Protein AF-A0A933BV31-F1 (afdb_monomer)

Mean predicted aligned error: 9.91 Å

Nearest PDB structures (foldseek):
  3ksp-assembly1_A-2  TM=3.561E-01  e=5.822E+00  Exiguobacterium sibiricum 255-15
  7ubt-assembly1_A  TM=1.569E-01  e=3.421E+00  Homo sapiens

Structure (mmCIF, N/CA/C/O backbone):
data_AF-A0A933BV31-F1
#
_entry.id   AF-A0A933BV31-F1
#
loop_
_atom_site.group_PDB
_atom_site.id
_atom_site.type_symbol
_atom_site.label_atom_id
_atom_site.label_alt_id
_atom_site.label_comp_id
_atom_site.label_asym_id
_atom_site.label_entity_id
_atom_site.label_seq_id
_atom_site.pdbx_PDB_ins_code
_atom_site.Cartn_x
_atom_site.Cartn_y
_atom_site.Cartn_z
_atom_site.occupancy
_atom_site.B_iso_or_equiv
_atom_site.auth_seq_id
_atom_site.auth_comp_id
_atom_site.auth_asym_id
_atom_site.auth_atom_id
_atom_site.pdbx_PDB_model_num
ATOM 1 N N . ALA A 1 1 ? -13.747 -10.642 23.893 1.00 89.81 1 ALA A N 1
ATOM 2 C CA . ALA A 1 1 ? -12.925 -11.752 24.401 1.00 89.81 1 ALA A CA 1
ATOM 3 C C . ALA A 1 1 ? -11.503 -11.573 23.893 1.00 89.81 1 ALA A C 1
ATOM 5 O O . ALA A 1 1 ? -10.724 -10.997 24.634 1.00 89.81 1 ALA A O 1
ATOM 6 N N . LEU A 1 2 ? -11.238 -11.823 22.603 1.00 92.12 2 LEU A N 1
ATOM 7 C CA . LEU A 1 2 ? -9.903 -11.711 21.990 1.00 92.12 2 LEU A CA 1
ATOM 8 C C . LEU A 1 2 ? -9.114 -10.428 22.327 1.00 92.12 2 LEU A C 1
ATOM 10 O O . LEU A 1 2 ? -7.959 -10.505 22.718 1.00 92.12 2 LEU A O 1
ATOM 14 N N . LEU A 1 3 ? -9.734 -9.241 22.244 1.00 93.94 3 LEU A N 1
ATOM 15 C CA . LEU A 1 3 ? -9.063 -7.985 22.631 1.00 93.94 3 LEU A CA 1
ATOM 16 C C . LEU A 1 3 ? -8.532 -8.028 24.078 1.00 93.94 3 LEU A C 1
ATOM 18 O O . LEU A 1 3 ? -7.385 -7.672 24.327 1.00 93.94 3 LEU A O 1
ATOM 22 N N . ALA A 1 4 ? -9.351 -8.502 25.019 1.00 92.81 4 ALA A N 1
ATOM 23 C CA . ALA A 1 4 ? -8.979 -8.590 26.428 1.00 92.81 4 ALA A CA 1
ATOM 24 C C . ALA A 1 4 ? -7.928 -9.682 26.688 1.00 92.81 4 ALA A C 1
ATOM 26 O O . ALA A 1 4 ? -7.050 -9.485 27.521 1.00 92.81 4 ALA A O 1
ATOM 27 N N . GLU A 1 5 ? -7.977 -10.797 25.951 1.00 91.88 5 GLU A N 1
ATOM 28 C CA . GLU A 1 5 ? -6.957 -11.859 26.007 1.00 91.88 5 GLU A CA 1
ATOM 29 C C . GLU A 1 5 ? -5.564 -11.337 25.618 1.00 91.88 5 GLU A C 1
ATOM 31 O O . GLU A 1 5 ? -4.567 -11.765 26.192 1.00 91.88 5 GLU A O 1
ATOM 36 N N . HIS A 1 6 ? -5.497 -10.350 24.719 1.00 92.19 6 HIS A N 1
ATOM 37 C CA . HIS A 1 6 ? -4.258 -9.670 24.323 1.00 92.19 6 HIS A CA 1
ATOM 38 C C . HIS A 1 6 ? -3.950 -8.399 25.135 1.00 92.19 6 HIS A C 1
ATOM 40 O O . HIS A 1 6 ? -3.140 -7.574 24.715 1.00 92.19 6 HIS A O 1
ATOM 46 N N . GLY A 1 7 ? -4.580 -8.214 26.299 1.00 94.00 7 GLY A N 1
ATOM 47 C CA . GLY A 1 7 ? -4.272 -7.110 27.212 1.00 94.00 7 GLY A CA 1
ATOM 48 C C . GLY A 1 7 ? -4.824 -5.744 26.792 1.00 94.00 7 GLY A C 1
ATOM 49 O O . GLY A 1 7 ? -4.473 -4.735 27.403 1.00 94.00 7 GLY A O 1
ATOM 50 N N . ILE A 1 8 ? -5.710 -5.678 25.792 1.00 96.06 8 ILE A N 1
ATOM 51 C CA . ILE A 1 8 ? -6.437 -4.446 25.473 1.00 96.06 8 ILE A CA 1
ATOM 52 C C . ILE A 1 8 ? -7.515 -4.226 26.535 1.00 96.06 8 ILE A C 1
ATOM 54 O O . ILE A 1 8 ? -8.382 -5.074 26.744 1.00 96.06 8 ILE A O 1
ATOM 58 N N . VAL A 1 9 ? -7.469 -3.070 27.196 1.00 95.69 9 VAL A N 1
ATOM 59 C CA . VAL A 1 9 ? -8.321 -2.778 28.363 1.00 95.69 9 VAL A CA 1
ATOM 60 C C . VAL A 1 9 ? -9.576 -1.964 28.031 1.00 95.69 9 VAL A C 1
ATOM 62 O O . VAL A 1 9 ? -10.546 -2.006 28.792 1.00 95.69 9 VAL A O 1
ATOM 65 N N . PHE A 1 10 ? -9.607 -1.270 26.887 1.00 97.44 10 PHE A N 1
ATOM 66 C CA . PHE A 1 10 ? -10.791 -0.551 26.411 1.00 97.44 10 PHE A CA 1
ATOM 67 C C . PHE A 1 10 ? -10.940 -0.567 24.884 1.00 97.44 10 PHE A C 1
ATOM 69 O O . PHE A 1 10 ? -9.988 -0.827 24.152 1.00 97.44 10 PHE A O 1
ATOM 76 N N . THR A 1 11 ? -12.142 -0.252 24.400 1.00 97.44 11 THR A N 1
ATOM 77 C CA . THR A 1 11 ? -12.408 0.048 22.986 1.00 97.44 11 THR A CA 1
ATOM 78 C C . THR A 1 11 ? -13.445 1.168 22.839 1.00 97.44 11 THR A C 1
ATOM 80 O O . THR A 1 11 ? -14.026 1.621 23.828 1.00 97.44 11 THR A O 1
ATOM 83 N N . ILE A 1 12 ? -13.659 1.634 21.611 1.00 97.81 12 ILE A N 1
ATOM 84 C CA . ILE A 1 12 ? -14.546 2.751 21.270 1.00 97.81 12 ILE A CA 1
ATOM 85 C C . ILE A 1 12 ? -15.594 2.238 20.285 1.00 97.81 12 ILE A C 1
ATOM 87 O O . ILE A 1 12 ? -15.242 1.586 19.304 1.00 97.81 12 ILE A O 1
ATOM 91 N N . LEU A 1 13 ? -16.867 2.537 20.537 1.00 97.56 13 LEU A N 1
ATOM 92 C CA . LEU A 1 13 ? -18.000 2.139 19.702 1.00 97.56 13 LEU A CA 1
ATOM 93 C C . LEU A 1 13 ? -18.873 3.346 19.340 1.00 97.56 13 LEU A C 1
ATOM 95 O O . LEU A 1 13 ? -18.839 4.385 19.998 1.00 97.56 13 LEU A O 1
ATOM 99 N N . SER A 1 14 ? -19.700 3.185 18.309 1.00 96.81 14 SER A N 1
ATOM 100 C CA . SER A 1 14 ? -20.799 4.108 18.021 1.00 96.81 14 SER A CA 1
ATOM 101 C C . SER A 1 14 ? -21.914 3.954 19.057 1.00 96.81 14 SER A C 1
ATOM 103 O O . SER A 1 14 ? -22.231 2.819 19.439 1.00 96.81 14 SER A O 1
ATOM 105 N N . PRO A 1 15 ? -22.570 5.049 19.485 1.00 96.69 15 PRO A N 1
ATOM 106 C CA . PRO A 1 15 ? -23.689 4.984 20.424 1.00 96.69 15 PRO A CA 1
ATOM 107 C C . PRO A 1 15 ? -24.847 4.109 19.917 1.00 96.69 15 PRO A C 1
ATOM 109 O O . PRO A 1 15 ? -25.586 3.531 20.713 1.00 96.69 15 PRO A O 1
ATOM 112 N N . HIS A 1 16 ? -24.978 3.921 18.600 1.00 95.81 16 HIS A N 1
ATOM 113 C CA . HIS A 1 16 ? -25.976 3.030 18.000 1.00 95.81 16 HIS A CA 1
ATOM 114 C C . HIS A 1 16 ? -25.720 1.536 18.255 1.00 95.81 16 HIS A C 1
ATOM 116 O O . HIS A 1 16 ? -26.598 0.713 18.002 1.00 95.81 16 HIS A O 1
ATOM 122 N N . GLN A 1 17 ? -24.539 1.171 18.761 1.00 97.19 17 GLN A N 1
ATOM 123 C CA . GLN A 1 17 ? -24.168 -0.215 19.053 1.00 97.19 17 GLN A CA 1
ATOM 124 C C . GLN A 1 17 ? -24.576 -0.652 20.468 1.00 97.19 17 GLN A C 1
ATOM 126 O O . GLN A 1 17 ? -24.490 -1.839 20.785 1.00 97.19 17 GLN A O 1
ATOM 131 N N . ALA A 1 18 ? -25.030 0.269 21.323 1.00 97.75 18 ALA A N 1
ATOM 132 C CA . ALA A 1 18 ? -25.517 -0.046 22.661 1.00 97.75 18 ALA A CA 1
ATOM 133 C C . ALA A 1 18 ? -26.975 -0.543 22.626 1.00 97.75 18 ALA A C 1
ATOM 135 O O . ALA A 1 18 ? -27.844 0.073 22.010 1.00 97.75 18 ALA A O 1
ATOM 136 N N . ALA A 1 19 ? -27.254 -1.649 23.319 1.00 97.75 19 ALA A N 1
ATOM 137 C CA . ALA A 1 19 ? -28.603 -2.190 23.475 1.00 97.75 19 ALA A CA 1
ATOM 138 C C . ALA A 1 19 ? -29.277 -1.665 24.750 1.00 97.75 19 ALA A C 1
ATOM 140 O O . ALA A 1 19 ? -30.364 -1.091 24.715 1.00 97.75 19 ALA A O 1
ATOM 141 N N . ARG A 1 20 ? -28.630 -1.875 25.897 1.00 97.94 20 ARG A N 1
ATOM 142 C CA . ARG A 1 20 ? -29.166 -1.538 27.220 1.00 97.94 20 ARG A CA 1
ATOM 143 C C . ARG A 1 20 ? -28.047 -1.319 28.227 1.00 97.94 20 ARG A C 1
ATOM 145 O O . ARG A 1 20 ? -26.967 -1.888 28.076 1.00 97.94 20 ARG A O 1
ATOM 152 N N . VAL A 1 21 ? -28.315 -0.522 29.257 1.00 98.19 21 VAL A N 1
ATOM 153 C CA . VAL A 1 21 ? -27.378 -0.219 30.351 1.00 98.19 21 VAL A CA 1
ATOM 154 C C . VAL A 1 21 ? -28.010 -0.478 31.715 1.00 98.19 21 VAL A C 1
ATOM 156 O O . VAL A 1 21 ? -29.229 -0.403 31.849 1.00 98.19 21 VAL A O 1
ATOM 159 N N . ARG A 1 22 ? -27.199 -0.767 32.733 1.00 97.44 22 ARG A N 1
ATOM 160 C CA . ARG A 1 22 ? -27.639 -0.850 34.138 1.00 97.44 22 ARG A CA 1
ATOM 161 C C . ARG A 1 22 ? -26.504 -0.505 35.108 1.00 97.44 22 ARG A C 1
ATOM 163 O O . ARG A 1 22 ? -25.344 -0.589 34.698 1.00 97.44 22 ARG A O 1
ATOM 170 N N . PRO A 1 23 ? -26.789 -0.191 36.383 1.00 97.06 23 PRO A N 1
ATOM 171 C CA . PRO A 1 23 ? -25.755 -0.038 37.405 1.00 97.06 23 PRO A CA 1
ATOM 172 C C . PRO A 1 23 ? -24.904 -1.299 37.579 1.00 97.06 23 PRO A C 1
ATOM 174 O O . PRO A 1 23 ? -25.410 -2.423 37.515 1.00 97.06 23 PRO A O 1
ATOM 177 N N . LEU A 1 24 ? -23.603 -1.111 37.813 1.00 94.12 24 LEU A N 1
ATOM 178 C CA . LEU A 1 24 ? -22.657 -2.207 38.029 1.00 94.12 24 LEU A CA 1
ATOM 179 C C . LEU A 1 24 ? -22.970 -3.011 39.296 1.00 94.12 24 LEU A C 1
ATOM 181 O O . LEU A 1 24 ? -22.791 -4.227 39.300 1.00 94.12 24 LEU A O 1
ATOM 185 N N . GLU A 1 25 ? -23.483 -2.346 40.330 1.00 93.81 25 GLU A N 1
ATOM 186 C CA . GLU A 1 25 ? -23.901 -2.958 41.599 1.00 93.81 25 GLU A CA 1
ATOM 187 C C . GLU A 1 25 ? -25.183 -3.803 41.472 1.00 93.81 25 GLU A C 1
ATOM 189 O O . GLU A 1 25 ? -25.531 -4.550 42.384 1.00 93.81 25 GLU A O 1
ATOM 194 N N . GLY A 1 26 ? -25.865 -3.734 40.325 1.00 90.75 26 GLY A N 1
ATOM 195 C CA . GLY A 1 26 ? -27.145 -4.392 40.078 1.00 90.75 26 GLY A CA 1
ATOM 196 C C . GLY A 1 26 ? -28.302 -3.399 39.957 1.00 90.75 26 GLY A C 1
ATOM 197 O O . GLY A 1 26 ? -28.203 -2.239 40.343 1.00 90.75 26 GLY A O 1
ATOM 198 N N . GLY A 1 27 ? -29.402 -3.853 39.357 1.00 94.31 27 GLY A N 1
ATOM 199 C CA . GLY A 1 27 ? -30.576 -3.030 39.066 1.00 94.31 27 GLY A CA 1
ATOM 200 C C . GLY A 1 27 ? -31.192 -3.350 37.707 1.00 94.31 27 GLY A C 1
ATOM 201 O O . GLY A 1 27 ? -30.734 -4.255 36.994 1.00 94.31 27 GLY A O 1
ATOM 202 N N . ASP A 1 28 ? -32.229 -2.591 37.365 1.00 96.12 28 ASP A N 1
ATOM 203 C CA . ASP A 1 28 ? -32.981 -2.773 36.129 1.00 96.12 28 ASP A CA 1
ATOM 204 C C . ASP A 1 28 ? -32.192 -2.319 34.903 1.00 96.12 28 ASP A C 1
ATOM 206 O O . ASP A 1 28 ? -31.439 -1.342 34.917 1.00 96.12 28 ASP A O 1
ATOM 210 N N . TRP A 1 29 ? -32.393 -3.047 33.808 1.00 97.69 29 TRP A N 1
ATOM 211 C CA . TRP A 1 29 ? -31.868 -2.661 32.511 1.00 97.69 29 TRP A CA 1
ATOM 212 C C . TRP A 1 29 ? -32.694 -1.531 31.907 1.00 97.69 29 TRP A C 1
ATOM 214 O O . TRP A 1 29 ? -33.910 -1.643 31.762 1.00 97.69 29 TRP A O 1
ATOM 224 N N . ARG A 1 30 ? -32.007 -0.487 31.454 1.00 97.75 30 ARG A N 1
ATOM 225 C CA . ARG A 1 30 ? -32.573 0.599 30.660 1.00 97.75 30 ARG A CA 1
ATOM 226 C C . ARG A 1 30 ? -32.195 0.424 29.195 1.00 97.75 30 ARG A C 1
ATOM 228 O O . ARG A 1 30 ? -31.014 0.334 28.874 1.00 97.75 30 ARG A O 1
ATOM 235 N N . ASP A 1 31 ? -33.191 0.410 28.317 1.00 97.75 31 ASP A N 1
ATOM 236 C CA . ASP A 1 31 ? -32.992 0.419 26.866 1.00 97.75 31 ASP A CA 1
ATOM 237 C C . ASP A 1 31 ? -32.344 1.739 26.417 1.00 97.75 31 ASP A C 1
ATOM 239 O O . ASP A 1 31 ? -32.767 2.820 26.837 1.00 97.75 31 ASP A O 1
ATOM 243 N N . VAL A 1 32 ? -31.301 1.639 25.592 1.00 97.81 32 VAL A N 1
ATOM 244 C CA . VAL A 1 32 ? -30.574 2.784 25.018 1.00 97.81 32 VAL A CA 1
ATOM 245 C C . VAL A 1 32 ? -30.376 2.648 23.505 1.00 97.81 32 VAL A C 1
ATOM 247 O O . VAL A 1 32 ? -29.530 3.328 22.918 1.00 97.81 32 VAL A O 1
ATOM 250 N N . ARG A 1 33 ? -31.153 1.775 22.851 1.00 96.06 33 ARG A N 1
ATOM 251 C CA . ARG A 1 33 ? -31.108 1.595 21.396 1.00 96.06 33 ARG A CA 1
ATOM 252 C C . ARG A 1 33 ? -31.429 2.902 20.675 1.00 96.06 33 ARG A C 1
ATOM 254 O O . ARG A 1 33 ? -32.090 3.791 21.203 1.00 96.06 33 ARG A O 1
ATOM 261 N N . GLY A 1 34 ? -30.960 3.006 19.433 1.00 91.31 34 GLY A N 1
ATOM 262 C CA . GLY A 1 34 ? -31.145 4.213 18.622 1.00 91.31 34 GLY A CA 1
ATOM 263 C C . GLY A 1 34 ? -30.179 5.350 18.968 1.00 91.31 34 GLY A C 1
ATOM 264 O O . GLY A 1 34 ? -30.395 6.466 18.514 1.00 91.31 34 GLY A O 1
ATOM 265 N N . GLY A 1 35 ? -29.108 5.070 19.719 1.00 92.88 35 GLY A N 1
ATOM 266 C CA . GLY A 1 35 ? -28.097 6.067 20.087 1.00 92.88 35 GLY A CA 1
ATOM 267 C C . GLY A 1 35 ? -28.390 6.802 21.398 1.00 92.88 35 GLY A C 1
ATOM 268 O O . GLY A 1 35 ? -27.831 7.865 21.634 1.00 92.88 35 GLY A O 1
ATOM 269 N N . GLY A 1 36 ? -29.255 6.254 22.258 1.00 95.06 36 GLY A N 1
ATOM 270 C CA . GLY A 1 36 ? -29.647 6.867 23.533 1.00 95.06 36 GLY A CA 1
ATOM 271 C C . GLY A 1 36 ? -28.669 6.637 24.690 1.00 95.06 36 GLY A C 1
ATOM 272 O O . GLY A 1 36 ? -28.996 6.962 25.833 1.00 95.06 36 GLY A O 1
ATOM 273 N N . VAL A 1 37 ? -27.508 6.027 24.433 1.00 96.94 37 VAL A N 1
ATOM 274 C CA . VAL A 1 37 ? -26.478 5.792 25.451 1.00 96.94 37 VAL A CA 1
ATOM 275 C C . VAL A 1 37 ? -25.741 7.094 25.753 1.00 96.94 37 VAL A C 1
ATOM 277 O O . VAL A 1 37 ? -25.407 7.856 24.850 1.00 96.94 37 VAL A O 1
ATOM 280 N N . ASP A 1 38 ? -25.477 7.360 27.030 1.00 95.19 38 ASP A N 1
ATOM 281 C CA . ASP A 1 38 ? -24.713 8.539 27.428 1.00 95.19 38 ASP A CA 1
ATOM 282 C C . ASP A 1 38 ? -23.223 8.323 27.132 1.00 95.19 38 ASP A C 1
ATOM 284 O O . ASP A 1 38 ? -22.549 7.589 27.853 1.00 95.19 38 ASP A O 1
ATOM 288 N N . GLY A 1 39 ? -22.714 8.960 26.078 1.00 95.31 39 GLY A N 1
ATOM 289 C CA . GLY A 1 39 ? -21.315 8.861 25.647 1.00 95.31 39 GLY A CA 1
ATOM 290 C C . GLY A 1 39 ? -20.294 9.536 26.566 1.00 95.31 39 GLY A C 1
ATOM 291 O O . GLY A 1 39 ? -19.099 9.482 26.299 1.00 95.31 39 GLY A O 1
ATOM 292 N N . LYS A 1 40 ? -20.726 10.174 27.661 1.00 95.31 40 LYS A N 1
ATOM 293 C CA . LYS A 1 40 ? -19.844 10.999 28.500 1.00 95.31 40 LYS A CA 1
ATOM 294 C C . LYS A 1 40 ? -19.074 10.243 29.580 1.00 95.31 40 LYS A C 1
ATOM 296 O O . LYS A 1 40 ? -18.413 10.861 30.412 1.00 95.31 40 LYS A O 1
ATOM 301 N N . GLN A 1 41 ? -19.172 8.919 29.587 1.00 95.50 41 GLN A N 1
ATOM 302 C CA . GLN A 1 41 ? -18.583 8.038 30.590 1.00 95.50 41 GLN A CA 1
ATOM 303 C C . GLN A 1 41 ? -18.225 6.677 29.985 1.00 95.50 41 GLN A C 1
ATOM 305 O O . GLN A 1 41 ? -18.705 6.305 28.914 1.00 95.50 41 GLN A O 1
ATOM 310 N N . ALA A 1 42 ? -17.398 5.919 30.700 1.00 97.31 42 ALA A N 1
ATOM 311 C CA . ALA A 1 42 ? -17.049 4.557 30.325 1.00 97.31 42 ALA A CA 1
ATOM 312 C C . ALA A 1 42 ? -18.092 3.548 30.834 1.00 97.31 42 ALA A C 1
ATOM 314 O O . ALA A 1 42 ? -18.645 3.694 31.926 1.00 97.31 42 ALA A O 1
ATOM 315 N N . TYR A 1 43 ? -18.295 2.474 30.074 1.00 98.12 43 TYR A N 1
ATOM 316 C CA . TYR A 1 43 ? -19.160 1.350 30.434 1.00 98.12 43 TYR A CA 1
ATOM 317 C C . TYR A 1 43 ? -18.362 0.058 30.526 1.00 98.12 43 TYR A C 1
ATOM 319 O O . TYR A 1 43 ? -17.373 -0.133 29.822 1.00 98.12 43 TYR A O 1
ATOM 327 N N . ARG A 1 44 ? -18.819 -0.872 31.362 1.00 97.81 44 ARG A N 1
ATOM 328 C CA . ARG A 1 44 ? -18.273 -2.225 31.443 1.00 97.81 44 ARG A CA 1
ATOM 329 C C . ARG A 1 44 ? -19.065 -3.163 30.539 1.00 97.81 44 ARG A C 1
ATOM 331 O O . ARG A 1 44 ? -20.277 -3.284 30.687 1.00 97.81 44 ARG A O 1
ATOM 338 N N . VAL A 1 45 ? -18.381 -3.889 29.664 1.00 96.88 45 VAL A N 1
ATOM 339 C CA . VAL A 1 45 ? -18.952 -5.032 28.941 1.00 96.88 45 VAL A CA 1
ATOM 340 C C . VAL A 1 45 ? -18.454 -6.318 29.583 1.00 96.88 45 VAL A C 1
ATOM 342 O O . VAL A 1 45 ? -17.247 -6.522 29.717 1.00 96.88 45 VAL A O 1
ATOM 345 N N . SER A 1 46 ? -19.376 -7.194 29.974 1.00 92.81 46 SER A N 1
ATOM 346 C CA . SER A 1 46 ? -19.053 -8.555 30.410 1.00 92.81 46 SER A CA 1
ATOM 347 C C . SER A 1 46 ? -18.756 -9.433 29.197 1.00 92.81 46 SER A C 1
ATOM 349 O O . SER A 1 46 ? -19.518 -9.437 28.231 1.00 92.81 46 SER A O 1
ATOM 351 N N . LEU A 1 47 ? -17.646 -10.171 29.234 1.00 92.25 47 LEU A N 1
ATOM 352 C CA . LEU A 1 47 ? -17.206 -10.988 28.103 1.00 92.25 47 LEU A CA 1
ATOM 353 C C . LEU A 1 47 ? -17.632 -12.459 28.262 1.00 92.25 47 LEU A C 1
ATOM 355 O O . LEU A 1 47 ? -17.631 -12.978 29.384 1.00 92.25 47 LEU A O 1
ATOM 359 N N . PRO A 1 48 ? -17.951 -13.161 27.154 1.00 84.62 48 PRO A N 1
ATOM 360 C CA . PRO A 1 48 ? -18.071 -14.618 27.163 1.00 84.62 48 PRO A CA 1
ATOM 361 C C . PRO A 1 48 ? -16.758 -15.248 27.649 1.00 84.62 48 PRO A C 1
ATOM 363 O O . PRO A 1 48 ? -15.695 -14.853 27.179 1.00 84.62 48 PRO A O 1
ATOM 366 N N . GLY A 1 49 ? -16.827 -16.200 28.585 1.00 77.31 49 GLY A N 1
ATOM 367 C CA . GLY A 1 49 ? -15.643 -16.853 29.170 1.00 77.31 49 GLY A CA 1
ATOM 368 C C . GLY A 1 49 ? -15.099 -16.204 30.451 1.00 77.31 49 GLY A C 1
ATOM 369 O O . GLY A 1 49 ? -14.167 -16.734 31.048 1.00 77.31 49 GLY A O 1
ATOM 370 N N . GLY A 1 50 ? -15.711 -15.112 30.919 1.00 83.12 50 GLY A N 1
ATOM 371 C CA . GLY A 1 50 ? -15.266 -14.375 32.102 1.00 83.12 50 GLY A CA 1
ATOM 372 C C . GLY A 1 50 ? -14.436 -13.140 31.745 1.00 83.12 50 GLY A C 1
ATOM 373 O O . GLY A 1 50 ? -13.978 -12.966 30.619 1.00 83.12 50 GLY A O 1
ATOM 374 N N . GLY A 1 51 ? -14.286 -12.231 32.708 1.00 89.50 51 GLY A N 1
ATOM 375 C CA . GLY A 1 51 ? -13.618 -10.946 32.499 1.00 89.50 51 GLY A CA 1
ATOM 376 C C . GLY A 1 51 ? -14.524 -9.855 31.917 1.00 89.50 51 GLY A C 1
ATOM 377 O O . GLY A 1 51 ? -15.747 -9.993 31.802 1.00 89.50 51 GLY A O 1
ATOM 378 N N . SER A 1 52 ? -13.915 -8.713 31.609 1.00 94.75 52 SER A N 1
ATOM 379 C CA . SER A 1 52 ? -14.627 -7.539 31.110 1.00 94.75 52 SER A CA 1
ATOM 380 C C . SER A 1 52 ? -13.726 -6.603 30.321 1.00 94.75 52 SER A C 1
ATOM 382 O O . SER A 1 52 ? -12.520 -6.589 30.540 1.00 94.75 52 SER A O 1
ATOM 384 N N . LEU A 1 53 ? -14.337 -5.781 29.474 1.00 96.69 53 LEU A N 1
ATOM 385 C CA . LEU A 1 53 ? -13.681 -4.720 28.713 1.00 96.69 53 LEU A CA 1
ATOM 386 C C . LEU A 1 53 ? -14.384 -3.388 28.997 1.00 96.69 53 LEU A C 1
ATOM 388 O O . LEU A 1 53 ? -15.614 -3.365 29.109 1.00 96.69 53 LEU A O 1
ATOM 392 N N . ALA A 1 54 ? -13.632 -2.293 29.105 1.00 98.12 54 ALA A N 1
ATOM 393 C CA . ALA A 1 54 ? -14.228 -0.962 29.130 1.00 98.12 54 ALA A CA 1
ATOM 394 C C . ALA A 1 54 ? -14.614 -0.516 27.708 1.00 98.12 54 ALA A C 1
ATOM 396 O O . ALA A 1 54 ? -13.909 -0.795 26.738 1.00 98.12 54 ALA A O 1
ATOM 397 N N . VAL A 1 55 ? -15.737 0.177 27.569 1.00 98.06 55 VAL A N 1
ATOM 398 C CA . VAL A 1 55 ? -16.224 0.691 26.287 1.00 98.06 55 VAL A CA 1
ATOM 399 C C . VAL A 1 55 ? -16.604 2.155 26.426 1.00 98.06 55 VAL A C 1
ATOM 401 O O . VAL A 1 55 ? -17.292 2.535 27.373 1.00 98.06 55 VAL A O 1
ATOM 404 N N . PHE A 1 56 ? -16.173 2.949 25.452 1.00 98.38 56 PHE A N 1
ATOM 405 C CA . PHE A 1 56 ? -16.555 4.345 25.274 1.00 98.38 56 PHE A CA 1
ATOM 406 C C . PHE A 1 56 ? -17.475 4.489 24.060 1.00 98.38 56 PHE A C 1
ATOM 408 O O . PHE A 1 56 ? -17.278 3.800 23.058 1.00 98.38 56 PHE A O 1
ATOM 415 N N . PHE A 1 57 ? -18.446 5.399 24.133 1.00 98.12 57 PHE A N 1
ATOM 416 C CA . PHE A 1 57 ? -19.351 5.705 23.025 1.00 98.12 57 PHE A CA 1
ATOM 417 C C . PHE A 1 57 ? -19.154 7.152 22.590 1.00 98.12 57 PHE A C 1
ATOM 419 O O . PHE A 1 57 ? -19.452 8.061 23.357 1.00 98.12 57 PHE A O 1
ATOM 426 N N . TYR A 1 58 ? -18.634 7.361 21.380 1.00 97.06 58 TYR A N 1
ATOM 427 C CA . TYR A 1 58 ? -18.310 8.708 20.903 1.00 97.06 58 TYR A CA 1
ATOM 428 C C . TYR A 1 58 ? -19.561 9.555 20.643 1.00 97.06 58 TYR A C 1
ATOM 430 O O . TYR A 1 58 ? -20.660 9.036 20.440 1.00 97.06 58 TYR A O 1
ATOM 438 N N . ASP A 1 59 ? -19.386 10.876 20.612 1.00 96.50 59 ASP A N 1
ATOM 439 C CA . ASP A 1 59 ? -20.445 11.810 20.238 1.00 96.50 59 ASP A CA 1
ATOM 440 C C . ASP A 1 59 ? -20.686 11.750 18.719 1.00 96.50 59 ASP A C 1
ATOM 442 O O . ASP A 1 59 ? -19.887 12.258 17.923 1.00 96.50 59 ASP A O 1
ATOM 446 N N . ASP A 1 60 ? -21.748 11.050 18.309 1.00 94.06 60 ASP A N 1
ATOM 447 C CA . ASP A 1 60 ? -22.062 10.811 16.896 1.00 94.06 60 ASP A CA 1
ATOM 448 C C . ASP A 1 60 ? -22.404 12.089 16.114 1.00 94.06 60 ASP A C 1
ATOM 450 O O . ASP A 1 60 ? -21.760 12.329 15.086 1.00 94.06 60 ASP A O 1
ATOM 454 N N . PRO A 1 61 ? -23.294 12.978 16.603 1.00 94.38 61 PRO A N 1
ATOM 455 C CA . PRO A 1 61 ? -23.557 14.250 15.940 1.00 94.38 61 PRO A CA 1
ATOM 456 C C . PRO A 1 61 ? -22.296 15.090 15.737 1.00 94.38 61 PRO A C 1
ATOM 458 O O . PRO A 1 61 ? -22.113 15.655 14.658 1.00 94.38 61 PRO A O 1
ATOM 461 N N . LEU A 1 62 ? -21.419 15.166 16.741 1.00 95.25 62 LEU A N 1
ATOM 462 C CA . LEU A 1 62 ? -20.187 15.940 16.643 1.00 95.25 62 LEU A CA 1
ATOM 463 C C . LEU A 1 62 ? -19.175 15.303 15.686 1.00 95.25 62 LEU A C 1
ATOM 465 O O . LEU A 1 62 ? -18.585 16.001 14.863 1.00 95.25 62 LEU A O 1
ATOM 469 N N . SER A 1 63 ? -19.013 13.981 15.740 1.00 95.62 63 SER A N 1
ATOM 470 C CA . SER A 1 63 ? -18.121 13.247 14.833 1.00 95.62 63 SER A CA 1
ATOM 471 C C . SER A 1 63 ? -18.566 13.394 13.374 1.00 95.62 63 SER A C 1
ATOM 473 O O . SER A 1 63 ? -17.751 13.645 12.486 1.00 95.62 63 SER A O 1
ATOM 475 N N . ARG A 1 64 ? -19.880 13.335 13.125 1.00 93.50 64 ARG A N 1
ATOM 476 C CA . ARG A 1 64 ? -20.482 13.585 11.809 1.00 93.50 64 ARG A CA 1
ATOM 477 C C . ARG A 1 64 ? -20.275 15.028 11.346 1.00 93.50 64 ARG A C 1
ATOM 479 O O . ARG A 1 64 ? -19.982 15.238 10.171 1.00 93.50 64 ARG A O 1
ATOM 486 N N . ALA A 1 65 ? -20.376 16.002 12.252 1.00 94.38 65 ALA A N 1
ATOM 487 C CA . ALA A 1 65 ? -20.155 17.409 11.929 1.00 94.38 65 ALA A CA 1
ATOM 488 C C . ALA A 1 65 ? -18.711 17.690 11.480 1.00 94.38 65 ALA A C 1
ATOM 490 O O . ALA A 1 65 ? -18.489 18.427 10.517 1.00 94.38 65 ALA A O 1
ATOM 491 N N . ILE A 1 66 ? -17.739 17.050 12.139 1.00 94.44 66 ILE A N 1
ATOM 492 C CA . ILE A 1 66 ? -16.321 17.081 11.754 1.00 94.44 66 ILE A CA 1
ATOM 493 C C . ILE A 1 66 ? -16.125 16.451 10.373 1.00 94.44 66 ILE A C 1
ATOM 495 O O . ILE A 1 66 ? -15.517 17.066 9.499 1.00 94.44 66 ILE A O 1
ATOM 499 N N . ALA A 1 67 ? -16.645 15.240 10.167 1.00 89.44 67 ALA A N 1
ATOM 500 C CA . ALA A 1 67 ? -16.372 14.473 8.958 1.00 89.44 67 ALA A CA 1
ATOM 501 C C . ALA A 1 67 ? -17.098 15.010 7.711 1.00 89.44 67 ALA A C 1
ATOM 503 O O . ALA A 1 67 ? -16.521 14.988 6.624 1.00 89.44 67 ALA A O 1
ATOM 504 N N . PHE A 1 68 ? -18.338 15.501 7.847 1.00 88.12 68 PHE A N 1
ATOM 505 C CA . PHE A 1 68 ? -19.229 15.732 6.700 1.00 88.12 68 PHE A CA 1
ATOM 506 C C . PHE A 1 68 ? -19.953 17.086 6.675 1.00 88.12 68 PHE A C 1
ATOM 508 O O . PHE A 1 68 ? -20.495 17.439 5.631 1.00 88.12 68 PHE A O 1
ATOM 515 N N . GLU A 1 69 ? -19.979 17.858 7.768 1.00 91.69 69 GLU A N 1
ATOM 516 C CA . GLU A 1 69 ? -20.741 19.126 7.836 1.00 91.69 69 GLU A CA 1
ATOM 517 C C . GLU A 1 69 ? -19.850 20.376 7.885 1.00 91.69 69 GLU A C 1
ATOM 519 O O . GLU A 1 69 ? -20.330 21.476 8.152 1.00 91.69 69 GLU A O 1
ATOM 524 N N . GLY A 1 70 ? -18.550 20.227 7.618 1.00 89.88 70 GLY A N 1
ATOM 525 C CA . GLY A 1 70 ? -17.628 21.355 7.471 1.00 89.88 70 GLY A CA 1
ATOM 526 C C . GLY A 1 70 ? -17.226 22.038 8.781 1.00 89.88 70 GLY A C 1
ATOM 527 O O . GLY A 1 70 ? -16.719 23.157 8.740 1.00 89.88 70 GLY A O 1
ATOM 528 N N . LEU A 1 71 ? -17.395 21.384 9.940 1.00 93.69 71 LEU A N 1
ATOM 529 C CA . LEU A 1 71 ? -17.003 21.958 11.237 1.00 93.69 71 LEU A CA 1
ATOM 530 C C . LEU A 1 71 ? -15.501 22.296 11.310 1.00 93.69 71 LEU A C 1
ATOM 532 O O . LEU A 1 71 ? -15.105 23.218 12.016 1.00 93.69 71 LEU A O 1
ATOM 536 N N . LEU A 1 72 ? -14.671 21.600 10.528 1.00 93.62 72 LEU A N 1
ATOM 537 C CA . LEU A 1 72 ? -13.234 21.866 10.401 1.00 93.62 72 LEU A CA 1
ATOM 538 C C . LEU A 1 72 ? -12.892 23.159 9.643 1.00 93.62 72 LEU A C 1
ATOM 540 O O . LEU A 1 72 ? -11.720 23.506 9.547 1.00 93.62 72 LEU A O 1
ATOM 544 N N . GLY A 1 73 ? -13.879 23.905 9.140 1.00 89.50 73 GLY A N 1
ATOM 545 C CA . GLY A 1 73 ? -13.649 25.219 8.535 1.00 89.50 73 GLY A CA 1
ATOM 546 C C . GLY A 1 73 ? -13.218 26.304 9.533 1.00 89.50 73 GLY A C 1
ATOM 547 O O . GLY A 1 73 ? -12.738 27.353 9.112 1.00 89.50 73 GLY A O 1
ATOM 548 N N . SER A 1 74 ? -13.381 26.080 10.844 1.00 93.19 74 SER A N 1
ATOM 549 C CA . SER A 1 74 ? -12.959 27.016 11.892 1.00 93.19 74 SER A CA 1
ATOM 550 C C . SER A 1 74 ? -12.571 26.283 13.176 1.00 93.19 74 SER A C 1
ATOM 552 O O . SER A 1 74 ? -13.377 25.564 13.766 1.00 93.19 74 SER A O 1
ATOM 554 N N . GLY A 1 75 ? -11.343 26.511 13.649 1.00 94.19 75 GLY A N 1
ATOM 555 C CA . GLY A 1 75 ? -10.881 25.969 14.930 1.00 94.19 75 GLY A CA 1
ATOM 556 C C . GLY A 1 75 ? -11.646 26.527 16.134 1.00 94.19 75 GLY A C 1
ATOM 557 O O . GLY A 1 75 ? -11.878 25.805 17.098 1.00 94.19 75 GLY A O 1
ATOM 558 N N . GLU A 1 76 ? -12.093 27.782 16.066 1.00 95.50 76 GLU A N 1
ATOM 559 C CA . GLU A 1 76 ? -12.938 28.394 17.098 1.00 95.50 76 GLU A CA 1
ATOM 560 C C . GLU A 1 76 ? -14.304 27.702 17.164 1.00 95.50 76 GLU A C 1
ATOM 562 O O . GLU A 1 76 ? -14.756 27.321 18.243 1.00 95.50 76 GLU A O 1
ATOM 567 N N . ALA A 1 77 ? -14.927 27.458 16.005 1.00 95.38 77 ALA A N 1
ATOM 568 C CA . ALA A 1 77 ? -16.196 26.740 15.936 1.00 95.38 77 ALA A CA 1
ATOM 569 C C . ALA A 1 77 ? -16.058 25.303 16.460 1.00 95.38 77 ALA A C 1
ATOM 571 O O . ALA A 1 77 ? -16.919 24.835 17.206 1.00 95.38 77 ALA A O 1
ATOM 572 N N . LEU A 1 78 ? -14.961 24.619 16.117 1.00 96.75 78 LEU A N 1
ATOM 573 C CA . LEU A 1 78 ? -14.657 23.284 16.626 1.00 96.75 78 LEU A CA 1
ATOM 574 C C . LEU A 1 78 ? -14.488 23.280 18.154 1.00 96.75 78 LEU A C 1
ATOM 576 O O . LEU A 1 78 ? -15.113 22.458 18.825 1.00 96.75 78 LEU A O 1
ATOM 580 N N . ALA A 1 79 ? -13.695 24.203 18.709 1.00 96.81 79 ALA A N 1
ATOM 581 C CA . ALA A 1 79 ? -13.494 24.331 20.153 1.00 96.81 79 ALA A CA 1
ATOM 582 C C . ALA A 1 79 ? -14.813 24.591 20.886 1.00 96.81 79 ALA A C 1
ATOM 584 O O . ALA A 1 79 ? -15.160 23.866 21.819 1.00 96.81 79 ALA A O 1
ATOM 585 N N . ALA A 1 80 ? -15.586 25.572 20.413 1.00 95.88 80 ALA A N 1
ATOM 586 C CA . ALA A 1 80 ? -16.884 25.906 20.981 1.00 95.88 80 ALA A CA 1
ATOM 587 C C . ALA A 1 80 ? -17.833 24.701 20.950 1.00 95.88 80 ALA A C 1
ATOM 589 O O . ALA A 1 80 ? -18.512 24.418 21.936 1.00 95.88 80 ALA A O 1
ATOM 590 N N . ARG A 1 81 ? -17.859 23.947 19.845 1.00 95.75 81 ARG A N 1
ATOM 591 C CA . ARG A 1 81 ? -18.728 22.775 19.706 1.00 95.75 81 ARG A CA 1
ATOM 592 C C . ARG A 1 81 ? -18.319 21.619 20.625 1.00 95.75 81 ARG A C 1
ATOM 594 O O . ARG A 1 81 ? -19.199 20.958 21.172 1.00 95.75 81 ARG A O 1
ATOM 601 N N . LEU A 1 82 ? -17.018 21.393 20.825 1.00 95.88 82 LEU A N 1
ATOM 602 C CA . LEU A 1 82 ? -16.503 20.414 21.790 1.00 95.88 82 LEU A CA 1
ATOM 603 C C . LEU A 1 82 ? -16.893 20.791 23.226 1.00 95.88 82 LEU A C 1
ATOM 605 O O . LEU A 1 82 ? -17.407 19.951 23.963 1.00 95.88 82 LEU A O 1
ATOM 609 N N . LEU A 1 83 ? -16.713 22.059 23.607 1.00 95.31 83 LEU A N 1
ATOM 610 C CA . LEU A 1 83 ? -17.060 22.558 24.942 1.00 95.31 83 LEU A CA 1
ATOM 611 C C . LEU A 1 83 ? -18.572 22.521 25.203 1.00 95.31 83 LEU A C 1
ATOM 613 O O . LEU A 1 83 ? -18.992 22.098 26.275 1.00 95.31 83 LEU A O 1
ATOM 617 N N . GLN A 1 84 ? -19.401 22.847 24.204 1.00 93.69 84 GLN A N 1
ATOM 618 C CA . GLN A 1 84 ? -20.865 22.695 24.272 1.00 93.69 84 GLN A CA 1
ATOM 619 C C . GLN A 1 84 ? -21.320 21.250 24.510 1.00 93.69 84 GLN A C 1
ATOM 621 O O . GLN A 1 84 ? -22.459 21.021 24.915 1.00 93.69 84 GLN A O 1
ATOM 626 N N . GLY A 1 85 ? -20.460 20.266 24.238 1.00 91.44 85 GLY A N 1
ATOM 627 C CA . GLY A 1 85 ? -20.725 18.876 24.574 1.00 91.44 85 GLY A CA 1
ATOM 628 C C . GLY A 1 85 ? -20.746 18.621 26.083 1.00 91.44 85 GLY A C 1
ATOM 629 O O . GLY A 1 85 ? -21.289 17.602 26.503 1.00 91.44 85 GLY A O 1
ATOM 630 N N . LEU A 1 86 ? -20.174 19.493 26.914 1.00 92.06 86 LEU A N 1
ATOM 631 C CA . LEU A 1 86 ? -20.189 19.341 28.366 1.00 92.06 86 LEU A CA 1
ATOM 632 C C . LEU A 1 86 ? -21.558 19.742 28.926 1.00 92.06 86 LEU A C 1
ATOM 634 O O . LEU A 1 86 ? -22.114 20.777 28.570 1.00 92.06 86 LEU A O 1
ATOM 638 N N . VAL A 1 87 ? -22.105 18.922 29.823 1.00 89.75 87 VAL A N 1
ATOM 639 C CA . VAL A 1 87 ? -23.355 19.223 30.535 1.00 89.75 87 VAL A CA 1
ATOM 640 C C . VAL A 1 87 ? -23.025 20.027 31.795 1.00 89.75 87 VAL A C 1
ATOM 642 O O . VAL A 1 87 ? -22.332 19.483 32.660 1.00 89.75 87 VAL A O 1
ATOM 645 N N . PRO A 1 88 ? -23.499 21.279 31.936 1.00 84.69 88 PRO A N 1
ATOM 646 C CA . PRO A 1 88 ? -23.287 22.064 33.150 1.00 84.69 88 PRO A CA 1
ATOM 647 C C . PRO A 1 88 ? -23.858 21.367 34.392 1.00 84.69 88 PRO A C 1
ATOM 649 O O . PRO A 1 88 ? -24.824 20.611 34.294 1.00 84.69 88 PRO A O 1
ATOM 652 N N . ASP A 1 89 ? -23.253 21.619 35.553 1.00 83.31 89 ASP A N 1
ATOM 653 C CA . ASP A 1 89 ? -23.716 21.158 36.874 1.00 83.31 89 ASP A CA 1
ATOM 654 C C . ASP A 1 89 ? -23.854 19.634 37.052 1.00 83.31 89 ASP A C 1
ATOM 656 O O . ASP A 1 89 ? -24.463 19.155 38.013 1.00 83.31 89 ASP A O 1
ATOM 660 N N . ARG A 1 90 ? -23.256 18.836 36.158 1.00 84.69 90 ARG A N 1
ATOM 661 C CA . ARG A 1 90 ? -23.143 17.389 36.359 1.00 84.69 90 ARG A CA 1
ATOM 662 C C . ARG A 1 90 ? -22.151 17.117 37.506 1.00 84.69 90 ARG A C 1
ATOM 664 O O . ARG A 1 90 ? -21.021 17.598 37.433 1.00 84.69 90 ARG A O 1
ATOM 671 N N . PRO A 1 91 ? -22.532 16.344 38.542 1.00 78.31 91 PRO A N 1
ATOM 672 C CA . PRO A 1 91 ? -21.679 16.120 39.714 1.00 78.31 91 PRO A CA 1
ATOM 673 C C . PRO A 1 91 ? -20.443 15.266 39.400 1.00 78.31 91 PRO A C 1
ATOM 675 O O . PRO A 1 91 ? -19.408 15.408 40.049 1.00 78.31 91 PRO A O 1
ATOM 678 N N . ASP A 1 92 ? -20.545 14.394 38.396 1.00 83.94 92 ASP A N 1
ATOM 679 C CA . ASP A 1 92 ? -19.469 13.504 37.977 1.00 83.94 92 ASP A CA 1
ATOM 680 C C . ASP A 1 92 ? -18.638 14.098 36.838 1.00 83.94 92 ASP A C 1
ATOM 682 O O . ASP A 1 92 ? -19.147 14.803 35.960 1.00 83.94 92 ASP A O 1
ATOM 686 N N . ALA A 1 93 ? -17.353 13.737 36.813 1.00 88.81 93 ALA A N 1
ATOM 687 C CA . ALA A 1 93 ? -16.486 14.026 35.680 1.00 88.81 93 ALA A CA 1
ATOM 688 C C . ALA A 1 93 ? -17.045 13.388 34.399 1.00 88.81 93 ALA A C 1
ATOM 690 O O . ALA A 1 93 ? -17.524 12.254 34.406 1.00 88.81 93 ALA A O 1
ATOM 691 N N . GLN A 1 94 ? -16.943 14.118 33.295 1.00 93.44 94 GLN A N 1
ATOM 692 C CA . GLN A 1 94 ? -17.495 13.736 32.001 1.00 93.44 94 GLN A CA 1
ATOM 693 C C . GLN A 1 94 ? -16.435 13.855 30.908 1.00 93.44 94 GLN A C 1
ATOM 695 O O . GLN A 1 94 ? -15.573 14.731 30.963 1.00 93.44 94 GLN A O 1
ATOM 700 N N . LEU A 1 95 ? -16.517 12.978 29.911 1.00 95.75 95 LEU A N 1
ATOM 701 C CA . LEU A 1 95 ? -15.652 12.975 28.737 1.00 95.75 95 LEU A CA 1
ATOM 702 C C . LEU A 1 95 ? -16.457 13.388 27.503 1.00 95.75 95 LEU A C 1
ATOM 704 O O . LEU A 1 95 ? -17.442 12.745 27.163 1.00 95.75 95 LEU A O 1
ATOM 708 N N . VAL A 1 96 ? -16.027 14.424 26.789 1.00 95.62 96 VAL A N 1
ATOM 709 C CA . VAL A 1 96 ? -16.515 14.684 25.428 1.00 95.62 96 VAL A CA 1
ATOM 710 C C . VAL A 1 96 ? -15.460 14.173 24.467 1.00 95.62 96 VAL A C 1
ATOM 712 O O . VAL A 1 96 ? -14.311 14.603 24.524 1.00 95.62 96 VAL A O 1
ATOM 715 N N . HIS A 1 97 ? -15.837 13.235 23.604 1.00 96.38 97 HIS A N 1
ATOM 716 C CA . HIS A 1 97 ? -14.911 12.640 22.654 1.00 96.38 97 HIS A CA 1
ATOM 717 C C . HIS A 1 97 ? -15.594 12.314 21.327 1.00 96.38 97 HIS A C 1
ATOM 719 O O . HIS A 1 97 ? -16.797 12.062 21.262 1.00 96.38 97 HIS A O 1
ATOM 725 N N . VAL A 1 98 ? -14.793 12.320 20.266 1.00 96.06 98 VAL A N 1
ATOM 726 C CA . VAL A 1 98 ? -15.213 12.093 18.881 1.00 96.06 98 VAL A CA 1
ATOM 727 C C . VAL A 1 98 ? -14.423 10.936 18.282 1.00 96.06 98 VAL A C 1
ATOM 729 O O . VAL A 1 98 ? -13.316 10.634 18.735 1.00 96.06 98 VAL A O 1
ATOM 732 N N . ALA A 1 99 ? -14.976 10.297 17.255 1.00 95.69 99 ALA A N 1
ATOM 733 C CA . ALA A 1 99 ? -14.280 9.292 16.461 1.00 95.69 99 ALA A CA 1
ATOM 734 C C . ALA A 1 99 ? -14.430 9.641 14.978 1.00 95.69 99 ALA A C 1
ATOM 736 O O . ALA A 1 99 ? -15.538 9.681 14.452 1.00 95.69 99 ALA A O 1
ATOM 737 N N . THR A 1 100 ? -13.312 9.916 14.310 1.00 95.00 100 THR A N 1
ATOM 738 C CA . THR A 1 100 ? -13.256 10.282 12.886 1.00 95.00 100 THR A CA 1
ATOM 739 C C . THR A 1 100 ? -11.998 9.694 12.264 1.00 95.00 100 THR A C 1
ATOM 741 O O . THR A 1 100 ? -11.017 9.467 12.976 1.00 95.00 100 THR A O 1
ATOM 744 N N . ASP A 1 101 ? -12.026 9.455 10.954 1.00 93.19 101 ASP A N 1
ATOM 745 C CA . ASP A 1 101 ? -10.837 9.047 10.204 1.00 93.19 101 ASP A CA 1
ATOM 746 C C . ASP A 1 101 ? -9.792 10.170 10.248 1.00 93.19 101 ASP A C 1
ATOM 748 O O . ASP A 1 101 ? -10.141 11.350 10.108 1.00 93.19 101 ASP A O 1
ATOM 752 N N . GLY A 1 102 ? -8.517 9.820 10.444 1.00 92.69 102 GLY A N 1
ATOM 753 C CA . GLY A 1 102 ? -7.426 10.795 10.581 1.00 92.69 102 GLY A CA 1
ATOM 754 C C . GLY A 1 102 ? -7.256 11.662 9.332 1.00 92.69 102 GLY A C 1
ATOM 755 O O . GLY A 1 102 ? -6.928 12.842 9.420 1.00 92.69 102 GLY A O 1
ATOM 756 N N . GLU A 1 103 ? -7.598 11.105 8.175 1.00 90.81 103 GLU A N 1
ATOM 757 C CA . GLU A 1 103 ? -7.630 11.758 6.872 1.00 90.81 103 GLU A CA 1
ATOM 758 C C . GLU A 1 103 ? -8.626 12.932 6.819 1.00 90.81 103 GLU A C 1
ATOM 760 O O . GLU A 1 103 ? -8.505 13.805 5.958 1.00 90.81 103 GLU A O 1
ATOM 765 N N . SER A 1 104 ? -9.571 13.024 7.764 1.00 89.69 104 SER A N 1
ATOM 766 C CA . SER A 1 104 ? -10.441 14.201 7.909 1.00 89.69 104 SER A CA 1
ATOM 767 C C . SER A 1 104 ? -9.631 15.483 8.123 1.00 89.69 104 SER A C 1
ATOM 769 O O . SER A 1 104 ? -10.009 16.543 7.629 1.00 89.69 104 SER A O 1
ATOM 771 N N . TYR A 1 105 ? -8.494 15.393 8.813 1.00 92.19 105 TYR A N 1
ATOM 772 C CA . TYR A 1 105 ? -7.666 16.534 9.189 1.00 92.19 105 TYR A CA 1
ATOM 773 C C . TYR A 1 105 ? -6.556 16.753 8.153 1.00 92.19 105 TYR A C 1
ATOM 775 O O . TYR A 1 105 ? -5.431 16.289 8.315 1.00 92.19 105 TYR A O 1
ATOM 783 N N . GLY A 1 106 ? -6.887 17.454 7.063 1.00 81.25 106 GLY A N 1
ATOM 784 C CA . GLY A 1 106 ? -5.936 17.880 6.030 1.00 81.25 106 GLY A CA 1
ATOM 785 C C . GLY A 1 106 ? -6.157 17.238 4.658 1.00 81.25 106 GLY A C 1
ATOM 786 O O . GLY A 1 106 ? -6.084 17.944 3.653 1.00 81.25 106 GLY A O 1
ATOM 787 N N . HIS A 1 107 ? -6.474 15.937 4.591 1.00 80.69 107 HIS A N 1
ATOM 788 C CA . HIS A 1 107 ? -6.673 15.241 3.311 1.00 80.69 107 HIS A CA 1
ATOM 789 C C . HIS A 1 107 ? -8.085 15.452 2.742 1.00 80.69 107 HIS A C 1
ATOM 791 O O . HIS A 1 107 ? -8.225 15.885 1.600 1.00 80.69 107 HIS A O 1
ATOM 797 N N . HIS A 1 108 ? -9.132 15.185 3.531 1.00 82.62 108 HIS A N 1
ATOM 798 C CA . HIS A 1 108 ? -10.522 15.418 3.116 1.00 82.62 108 HIS A CA 1
ATOM 799 C C . HIS A 1 108 ? -10.930 16.884 3.279 1.00 82.62 108 HIS A C 1
ATOM 801 O O . HIS A 1 108 ? -11.611 17.437 2.416 1.00 82.62 108 HIS A O 1
ATOM 807 N N . HIS A 1 109 ? -10.490 17.522 4.368 1.00 81.50 109 HIS A N 1
ATOM 808 C CA . HIS A 1 109 ? -10.736 18.937 4.642 1.00 81.50 109 HIS A CA 1
ATOM 809 C C . HIS A 1 109 ? -9.411 19.681 4.653 1.00 81.50 109 HIS A C 1
ATOM 811 O O . HIS A 1 109 ? -8.624 19.554 5.595 1.00 81.50 109 HIS A O 1
ATOM 817 N N . ARG A 1 110 ? -9.160 20.462 3.599 1.00 79.69 110 ARG A N 1
ATOM 818 C CA . ARG A 1 110 ? -7.970 21.314 3.503 1.00 79.69 110 ARG A CA 1
ATOM 819 C C . ARG A 1 110 ? -7.894 22.217 4.740 1.00 79.69 110 ARG A C 1
ATOM 821 O O . ARG A 1 110 ? -8.872 22.884 5.061 1.00 79.69 110 ARG A O 1
ATOM 828 N N . PHE A 1 111 ? -6.737 22.237 5.403 1.00 84.44 111 PHE A N 1
ATOM 829 C CA . PHE A 1 111 ? -6.482 22.958 6.662 1.00 84.44 111 PHE A CA 1
ATOM 830 C C . PHE A 1 111 ? -7.260 22.460 7.896 1.00 84.44 111 PHE A C 1
ATOM 832 O O . PHE A 1 111 ? -7.245 23.118 8.938 1.00 84.44 111 PHE A O 1
ATOM 839 N N . GLY A 1 112 ? -7.916 21.295 7.833 1.00 88.88 112 GLY A N 1
ATOM 840 C CA . GLY A 1 112 ? -8.609 20.724 8.992 1.00 88.88 112 GLY A CA 1
ATOM 841 C C . GLY A 1 112 ? -7.671 20.386 10.161 1.00 88.88 112 GLY A C 1
ATOM 842 O O . GLY A 1 112 ? -8.065 20.473 11.322 1.00 88.88 112 GLY A O 1
ATOM 843 N N . ASP A 1 113 ? -6.410 20.075 9.870 1.00 91.38 113 ASP A N 1
ATOM 844 C CA . ASP A 1 113 ? -5.324 19.932 10.843 1.00 91.38 113 ASP A CA 1
ATOM 845 C C . ASP A 1 113 ? -5.044 21.238 11.608 1.00 91.38 113 ASP A C 1
ATOM 847 O O . ASP A 1 113 ? -4.871 21.213 12.829 1.00 91.38 113 ASP A O 1
ATOM 851 N N . MET A 1 114 ? -5.086 22.392 10.930 1.00 89.69 114 MET A N 1
ATOM 852 C CA . MET A 1 114 ? -4.936 23.704 11.572 1.00 89.69 114 MET A CA 1
ATOM 853 C C . MET A 1 114 ? -6.127 24.037 12.475 1.00 89.69 114 MET A C 1
ATOM 855 O O . MET A 1 114 ? -5.937 24.567 13.570 1.00 89.69 114 MET A O 1
ATOM 859 N N . ALA A 1 115 ? -7.349 23.710 12.042 1.00 93.62 115 ALA A N 1
ATOM 860 C CA . ALA A 1 115 ? -8.545 23.887 12.862 1.00 93.62 115 ALA A CA 1
ATOM 861 C C . ALA A 1 115 ? -8.474 23.045 14.145 1.00 93.62 115 ALA A C 1
ATOM 863 O O . ALA A 1 115 ? -8.769 23.554 15.228 1.00 93.62 115 ALA A O 1
ATOM 864 N N . LEU A 1 116 ? -8.015 21.792 14.045 1.00 95.56 116 LEU A N 1
ATOM 865 C CA . LEU A 1 116 ? -7.774 20.936 15.205 1.00 95.56 116 LEU A CA 1
ATOM 866 C C . LEU A 1 116 ? -6.707 21.529 16.135 1.00 95.56 116 LEU A C 1
ATOM 868 O O . LEU A 1 116 ? -6.946 21.640 17.336 1.00 95.56 116 LEU A O 1
ATOM 872 N N . ALA A 1 117 ? -5.557 21.940 15.596 1.00 94.06 117 ALA A N 1
ATOM 873 C CA . ALA A 1 117 ? -4.476 22.524 16.390 1.00 94.06 117 ALA A CA 1
ATOM 874 C C . ALA A 1 117 ? -4.936 23.778 17.151 1.00 94.06 117 ALA A C 1
ATOM 876 O O . ALA A 1 117 ? -4.694 23.892 18.354 1.00 94.06 117 ALA A O 1
ATOM 877 N N . TYR A 1 118 ? -5.658 24.678 16.475 1.00 94.69 118 TYR A N 1
ATOM 878 C CA . TYR A 1 118 ? -6.252 25.855 17.106 1.00 94.69 118 TYR A CA 1
ATOM 879 C C . TYR A 1 118 ? -7.222 25.458 18.222 1.00 94.69 118 TYR A C 1
ATOM 881 O O . TYR A 1 118 ? -7.146 26.007 19.318 1.00 94.69 118 TYR A O 1
ATOM 889 N N . ALA A 1 119 ? -8.121 24.502 17.967 1.00 96.00 119 ALA A N 1
ATOM 890 C CA . ALA A 1 119 ? -9.138 24.118 18.939 1.00 96.00 119 ALA A CA 1
ATOM 891 C C . ALA A 1 119 ? -8.529 23.549 20.227 1.00 96.00 119 ALA A C 1
ATOM 893 O O . ALA A 1 119 ? -8.972 23.885 21.324 1.00 96.00 119 ALA A O 1
ATOM 894 N N . LEU A 1 120 ? -7.485 22.724 20.100 1.00 95.25 120 LEU A N 1
ATOM 895 C CA . LEU A 1 120 ? -6.762 22.174 21.246 1.00 95.25 120 LEU A CA 1
ATOM 896 C C . LEU A 1 120 ? -6.083 23.276 22.071 1.00 95.25 120 LEU A C 1
ATOM 898 O O . LEU A 1 120 ? -6.170 23.255 23.300 1.00 95.25 120 LEU A O 1
ATOM 902 N N . GLU A 1 121 ? -5.448 24.249 21.416 1.00 93.75 121 GLU A N 1
ATOM 903 C CA . GLU A 1 121 ? -4.798 25.368 22.107 1.00 93.75 121 GLU A CA 1
ATOM 904 C C . GLU A 1 121 ? -5.823 26.278 22.798 1.00 93.75 121 GLU A C 1
ATOM 906 O O . GLU A 1 121 ? -5.642 26.641 23.960 1.00 93.75 121 GLU A O 1
ATOM 911 N N . ALA A 1 122 ? -6.939 26.577 22.128 1.00 94.31 122 ALA A N 1
ATOM 912 C CA . ALA A 1 122 ? -8.026 27.375 22.688 1.00 94.31 122 ALA A CA 1
ATOM 913 C C . ALA A 1 122 ? -8.629 26.720 23.944 1.00 94.31 122 ALA A C 1
ATOM 915 O O . ALA A 1 122 ? -8.773 27.380 24.972 1.00 94.31 122 ALA A O 1
ATOM 916 N N . ILE A 1 123 ? -8.913 25.412 23.901 1.00 95.00 123 ILE A N 1
ATOM 917 C CA . ILE A 1 123 ? -9.445 24.666 25.055 1.00 95.00 123 ILE A CA 1
ATOM 918 C C . ILE A 1 123 ? -8.436 24.653 26.210 1.00 95.00 123 ILE A C 1
ATOM 920 O O . ILE A 1 123 ? -8.808 24.885 27.361 1.00 95.00 123 ILE A O 1
ATOM 924 N N . ARG A 1 124 ? -7.150 24.417 25.915 1.00 93.00 124 ARG A N 1
ATOM 925 C CA . ARG A 1 124 ? -6.089 24.421 26.930 1.00 93.00 124 ARG A CA 1
ATOM 926 C C . ARG A 1 124 ? -5.931 25.797 27.586 1.00 93.00 124 ARG A C 1
ATOM 928 O O . ARG A 1 124 ? -5.745 25.856 28.798 1.00 93.00 124 ARG A O 1
ATOM 935 N N . GLY A 1 125 ? -5.993 26.874 26.804 1.00 90.62 125 GLY A N 1
ATOM 936 C CA . GLY A 1 125 ? -5.855 28.247 27.293 1.00 90.62 125 GLY A CA 1
ATOM 937 C C . GLY A 1 125 ? -7.081 28.770 28.049 1.00 90.62 125 GLY A C 1
ATOM 938 O O . GLY A 1 125 ? -6.923 29.582 28.958 1.00 90.62 125 GLY A O 1
ATOM 939 N N . GLY A 1 126 ? -8.286 28.302 27.705 1.00 89.88 126 GLY A N 1
ATOM 940 C CA . GLY A 1 126 ? -9.543 28.764 28.307 1.00 89.88 126 GLY A CA 1
ATOM 941 C C . GLY A 1 126 ? -9.809 28.238 29.722 1.00 89.88 126 GLY A C 1
ATOM 942 O O . GLY A 1 126 ? -10.515 28.880 30.492 1.00 89.88 126 GLY A O 1
ATOM 943 N N . GLY A 1 127 ? -9.244 27.082 30.091 1.00 87.06 127 GLY A N 1
ATOM 944 C CA . GLY A 1 127 ? -9.404 26.490 31.428 1.00 87.06 127 GLY A CA 1
ATOM 945 C C . GLY A 1 127 ? -10.788 25.886 31.719 1.00 87.06 127 GLY A C 1
ATOM 946 O O . GLY A 1 127 ? -11.000 25.361 32.809 1.00 87.06 127 GLY A O 1
ATOM 947 N N . GLU A 1 128 ? -11.712 25.917 30.754 1.00 88.25 128 GLU A N 1
ATOM 948 C CA . GLU A 1 128 ? -13.069 25.352 30.864 1.00 88.25 128 GLU A CA 1
ATOM 949 C C . GLU A 1 128 ? -13.082 23.815 30.861 1.00 88.25 128 GLU A C 1
ATOM 951 O O . GLU A 1 128 ? -13.982 23.192 31.422 1.00 88.25 128 GLU A O 1
ATOM 956 N N . ALA A 1 129 ? -12.079 23.187 30.239 1.00 92.75 129 ALA A N 1
ATOM 957 C CA . ALA A 1 129 ? -11.944 21.738 30.167 1.00 92.75 129 ALA A CA 1
ATOM 958 C C . ALA A 1 129 ? -10.473 21.303 30.174 1.00 92.75 129 ALA A C 1
ATOM 960 O O . ALA A 1 129 ? -9.575 22.039 29.763 1.00 92.75 129 ALA A O 1
ATOM 961 N N . ARG A 1 130 ? -10.227 20.061 30.604 1.00 92.94 130 ARG A N 1
ATOM 962 C CA . ARG A 1 130 ? -8.907 19.423 30.548 1.00 92.94 130 ARG A CA 1
ATOM 963 C C . ARG A 1 130 ? -8.824 18.498 29.339 1.00 92.94 130 ARG A C 1
ATOM 965 O O . ARG A 1 130 ? -9.637 17.588 29.201 1.00 92.94 130 ARG A O 1
ATOM 972 N N . LEU A 1 131 ? -7.804 18.687 28.502 1.00 95.44 131 LEU A N 1
ATOM 973 C CA . LEU A 1 131 ? -7.456 17.719 27.460 1.00 95.44 131 LEU A CA 1
ATOM 974 C C . LEU A 1 131 ? -6.906 16.442 28.110 1.00 95.44 131 LEU A C 1
ATOM 976 O O . LEU A 1 131 ? -5.981 16.513 28.917 1.00 95.44 131 LEU A O 1
ATOM 980 N N . THR A 1 132 ? -7.464 15.289 27.749 1.00 95.62 132 THR A N 1
ATOM 981 C CA . THR A 1 132 ? -7.104 13.973 28.299 1.00 95.62 132 THR A CA 1
ATOM 982 C C . THR A 1 132 ? -7.184 12.897 27.210 1.00 95.62 132 THR A C 1
ATOM 984 O O . THR A 1 132 ? -7.589 13.169 26.079 1.00 95.62 132 THR A O 1
ATOM 987 N N . ASN A 1 133 ? -6.790 11.668 27.538 1.00 95.88 133 ASN A N 1
ATOM 988 C CA . ASN A 1 133 ? -6.966 10.489 26.695 1.00 95.88 133 ASN A CA 1
ATOM 989 C C . ASN A 1 133 ? -7.800 9.422 27.425 1.00 95.88 133 ASN A C 1
ATOM 991 O O . ASN A 1 133 ? -7.990 9.483 28.638 1.00 95.88 133 ASN A O 1
ATOM 995 N N . TYR A 1 134 ? -8.277 8.415 26.689 1.00 96.75 134 TYR A N 1
ATOM 996 C CA . TYR A 1 134 ? -9.129 7.358 27.249 1.00 96.75 134 TYR A CA 1
ATOM 997 C C . TYR A 1 134 ? -8.483 6.591 28.409 1.00 96.75 134 TYR A C 1
ATOM 999 O O . TYR A 1 134 ? -9.185 6.212 29.340 1.00 96.75 134 TYR A O 1
ATOM 1007 N N . GLY A 1 135 ? -7.166 6.362 28.368 1.00 96.88 135 GLY A N 1
ATOM 1008 C CA . GLY A 1 135 ? -6.452 5.621 29.409 1.00 96.88 135 GLY A CA 1
ATOM 1009 C C . GLY A 1 135 ? -6.382 6.388 30.728 1.00 96.88 135 GLY A C 1
ATOM 1010 O O . GLY A 1 135 ? -6.678 5.825 31.778 1.00 96.88 135 GLY A O 1
ATOM 1011 N N . GLU A 1 136 ? -6.048 7.678 30.669 1.00 97.00 136 GLU A N 1
ATOM 1012 C CA . GLU A 1 136 ? -6.036 8.561 31.840 1.00 97.00 136 GLU A CA 1
ATOM 1013 C C . GLU A 1 136 ? -7.447 8.723 32.425 1.00 97.00 136 GLU A C 1
ATOM 1015 O O . GLU A 1 136 ? -7.642 8.505 33.621 1.00 97.00 136 GLU A O 1
ATOM 1020 N N . PHE A 1 137 ? -8.449 9.002 31.580 1.00 96.69 137 PHE A N 1
ATOM 1021 C CA . PHE A 1 137 ? -9.837 9.116 32.031 1.00 96.69 137 PHE A CA 1
ATOM 1022 C C . PHE A 1 137 ? -10.330 7.821 32.690 1.00 96.69 137 PHE A C 1
ATOM 1024 O O . PHE A 1 137 ? -10.943 7.869 33.752 1.00 96.69 137 PHE A O 1
ATOM 1031 N N . LEU A 1 138 ? -10.036 6.658 32.099 1.00 96.94 138 LEU A N 1
ATOM 1032 C CA . LEU A 1 138 ? -10.440 5.359 32.640 1.00 96.94 138 LEU A CA 1
ATOM 1033 C C . LEU A 1 138 ? -9.776 5.049 33.990 1.00 96.94 138 LEU A C 1
ATOM 1035 O O . LEU A 1 138 ? -10.416 4.447 34.851 1.00 96.94 138 LEU A O 1
ATOM 1039 N N . ALA A 1 139 ? -8.512 5.443 34.172 1.00 96.06 139 ALA A N 1
ATOM 1040 C CA . ALA A 1 139 ? -7.785 5.247 35.425 1.00 96.06 139 ALA A CA 1
ATOM 1041 C C . ALA A 1 139 ? -8.363 6.101 36.565 1.00 96.06 139 ALA A C 1
ATOM 1043 O O . ALA A 1 139 ? -8.463 5.630 37.697 1.00 96.06 139 ALA A O 1
ATOM 1044 N N . GLU A 1 140 ? -8.776 7.336 36.268 1.00 95.25 140 GLU A N 1
ATOM 1045 C CA . GLU A 1 140 ? -9.407 8.231 37.245 1.00 95.25 140 GLU A CA 1
ATOM 1046 C C . GLU A 1 140 ? -10.890 7.907 37.484 1.00 95.25 140 GLU A C 1
ATOM 1048 O O . GLU A 1 140 ? -11.402 8.103 38.588 1.00 95.25 140 GLU A O 1
ATOM 1053 N N . ARG A 1 141 ? -11.598 7.444 36.446 1.00 94.56 141 ARG A N 1
ATOM 1054 C CA . ARG A 1 141 ? -13.057 7.256 36.413 1.00 94.56 141 ARG A CA 1
ATOM 1055 C C . ARG A 1 141 ? -13.418 5.872 35.851 1.00 94.56 141 ARG A C 1
ATOM 1057 O O . ARG A 1 141 ? -13.835 5.759 34.694 1.00 94.56 141 ARG A O 1
ATOM 1064 N N . PRO A 1 142 ? -13.277 4.802 36.656 1.00 95.38 142 PRO A N 1
ATOM 1065 C CA . PRO A 1 142 ? -13.645 3.459 36.227 1.00 95.38 142 PRO A CA 1
ATOM 1066 C C . PRO A 1 142 ? -15.162 3.334 35.973 1.00 95.38 142 PRO A C 1
ATOM 1068 O O . PRO A 1 142 ? -15.951 4.057 36.584 1.00 95.38 142 PRO A O 1
ATOM 1071 N N . PRO A 1 143 ? -15.606 2.401 35.105 1.00 96.19 143 PRO A N 1
ATOM 1072 C CA . PRO A 1 143 ? -17.019 2.252 34.772 1.00 96.19 143 PRO A CA 1
ATOM 1073 C C . PRO A 1 143 ? -17.879 1.870 35.982 1.00 96.19 143 PRO A C 1
ATOM 1075 O O . PRO A 1 143 ? -17.621 0.859 36.635 1.00 96.19 143 PRO A O 1
ATOM 1078 N N . VAL A 1 144 ? -18.960 2.617 36.210 1.00 95.50 144 VAL A N 1
ATOM 1079 C CA . VAL A 1 144 ? -19.996 2.315 37.223 1.00 95.50 144 VAL A CA 1
ATOM 1080 C C . VAL A 1 144 ? -21.278 1.737 36.612 1.00 95.50 144 VAL A C 1
ATOM 1082 O O . VAL A 1 144 ? -22.189 1.323 37.329 1.00 95.50 144 VAL A O 1
ATOM 1085 N N . LEU A 1 145 ? -21.345 1.670 35.280 1.00 97.00 145 LEU A N 1
ATOM 1086 C CA . LEU A 1 145 ? -22.445 1.085 34.518 1.00 97.00 145 LEU A CA 1
ATOM 1087 C C . LEU A 1 145 ? -21.958 -0.108 33.694 1.00 97.00 145 LEU A C 1
ATOM 1089 O O . LEU A 1 145 ? -20.837 -0.124 33.184 1.00 97.00 145 LEU A O 1
ATOM 1093 N N . VAL A 1 146 ? -22.838 -1.088 33.518 1.00 97.56 146 VAL A N 1
ATOM 1094 C CA . VAL A 1 146 ? -22.676 -2.195 32.573 1.00 97.56 146 VAL A CA 1
ATOM 1095 C C . VAL A 1 146 ? -23.477 -1.882 31.317 1.00 97.56 146 VAL A C 1
ATOM 1097 O O . VAL A 1 146 ? -24.602 -1.394 31.421 1.00 97.56 146 VAL A O 1
ATOM 1100 N N . VAL A 1 147 ? -22.925 -2.193 30.146 1.00 98.19 147 VAL A N 1
ATOM 1101 C CA . VAL A 1 147 ? -23.618 -2.087 28.856 1.00 98.19 147 VAL A CA 1
ATOM 1102 C C . VAL A 1 147 ? -23.675 -3.442 28.158 1.00 98.19 147 VAL A C 1
ATOM 1104 O O . VAL A 1 147 ? -22.719 -4.217 28.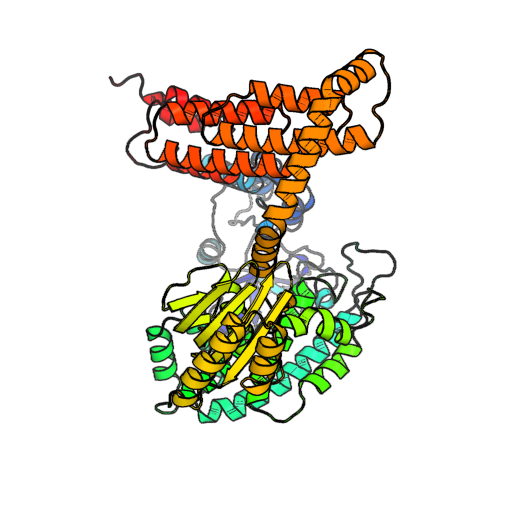180 1.00 98.19 147 VAL A O 1
ATOM 1107 N N . GLU A 1 148 ? -24.807 -3.718 27.521 1.00 97.44 148 GLU A N 1
ATOM 1108 C CA . GLU A 1 148 ? -24.944 -4.790 26.541 1.00 97.44 148 GLU A CA 1
ATOM 1109 C C . GLU A 1 148 ? -24.774 -4.209 25.134 1.00 97.44 148 GLU A C 1
ATOM 1111 O O . GLU A 1 148 ? -25.440 -3.235 24.774 1.00 97.44 148 GLU A O 1
ATOM 1116 N N . VAL A 1 149 ? -23.875 -4.799 24.345 1.00 96.62 149 VAL A N 1
ATOM 1117 C CA . VAL A 1 149 ? -23.567 -4.369 22.974 1.00 96.62 149 VAL A CA 1
ATOM 1118 C C . VAL A 1 149 ? -24.298 -5.264 21.980 1.00 96.62 149 VAL A C 1
ATOM 1120 O O . VAL A 1 149 ? -24.301 -6.488 22.117 1.00 96.62 149 VAL A O 1
ATOM 1123 N N . LEU A 1 150 ? -24.890 -4.655 20.955 1.00 95.81 150 LEU A N 1
ATOM 1124 C CA . LEU A 1 150 ? -25.529 -5.368 19.855 1.00 95.81 150 LEU A CA 1
ATOM 1125 C C . LEU A 1 150 ? -24.470 -6.100 19.008 1.00 95.81 150 LEU A C 1
ATOM 1127 O O . LEU A 1 150 ? -23.533 -5.456 18.520 1.00 95.81 150 LEU A O 1
ATOM 1131 N N . PRO A 1 151 ? -24.606 -7.421 18.787 1.00 94.38 151 PRO A N 1
ATOM 1132 C CA . PRO A 1 151 ? -23.651 -8.182 17.989 1.00 94.38 151 PRO A CA 1
ATOM 1133 C C . PRO A 1 151 ? -23.698 -7.759 16.516 1.00 94.38 151 PRO A C 1
ATOM 1135 O O . PRO A 1 151 ? -24.732 -7.310 16.026 1.00 94.38 151 PRO A O 1
ATOM 1138 N N . ASN A 1 152 ? -22.593 -7.962 15.789 1.00 94.31 152 ASN A N 1
ATOM 1139 C CA . ASN A 1 152 ? -22.507 -7.748 14.335 1.00 94.31 152 ASN A CA 1
ATOM 1140 C C . ASN A 1 152 ? -22.921 -6.337 13.872 1.00 94.31 152 ASN A C 1
ATOM 1142 O O . ASN A 1 152 ? -23.413 -6.155 12.759 1.00 94.31 152 ASN A O 1
ATOM 1146 N N . THR A 1 153 ? -22.697 -5.332 14.719 1.00 95.25 153 THR A N 1
ATOM 1147 C CA . THR A 1 153 ? -22.894 -3.918 14.398 1.00 95.25 153 THR A CA 1
ATOM 1148 C C . THR A 1 153 ? -21.591 -3.255 13.952 1.00 95.25 153 THR A C 1
ATOM 1150 O O . THR A 1 153 ? -20.501 -3.774 14.190 1.00 95.25 153 THR A O 1
ATOM 1153 N N . ALA A 1 154 ? -21.696 -2.098 13.300 1.00 94.50 154 ALA A N 1
ATOM 1154 C CA . ALA A 1 154 ? -20.558 -1.271 12.924 1.00 94.50 154 ALA A CA 1
ATOM 1155 C C . ALA A 1 154 ? -20.929 0.210 13.027 1.00 94.50 154 ALA A C 1
ATOM 1157 O O . ALA A 1 154 ? -22.100 0.568 12.931 1.00 94.50 154 ALA A O 1
ATOM 1158 N N . TRP A 1 155 ? -19.923 1.070 13.168 1.00 93.12 155 TRP A N 1
ATOM 1159 C CA . TRP A 1 155 ? -20.108 2.520 13.239 1.00 93.12 155 TRP A CA 1
ATOM 1160 C C . TRP A 1 155 ? -20.509 3.180 11.905 1.00 93.12 155 TRP A C 1
ATOM 1162 O O . TRP A 1 155 ? -21.157 4.217 11.906 1.00 93.12 155 TRP A O 1
ATOM 1172 N N . SER A 1 156 ? -20.165 2.572 10.762 1.00 88.75 156 SER A N 1
ATOM 1173 C CA . SER A 1 156 ? -20.278 3.185 9.425 1.00 88.75 156 SER A CA 1
ATOM 1174 C C . SER A 1 156 ? -21.320 2.526 8.506 1.00 88.75 156 SER A C 1
ATOM 1176 O O . SER A 1 156 ? -21.376 2.780 7.293 1.00 88.75 156 SER A O 1
ATOM 1178 N N . CYS A 1 157 ? -22.168 1.650 9.055 1.00 90.00 157 CYS A N 1
ATOM 1179 C CA . CYS A 1 157 ? -23.284 1.062 8.321 1.00 90.00 157 CYS A CA 1
ATOM 1180 C C . CYS A 1 157 ? -24.497 0.829 9.238 1.00 90.00 157 CYS A C 1
ATOM 1182 O O . CYS A 1 157 ? -24.371 0.123 10.240 1.00 90.00 157 CYS A O 1
ATOM 1184 N N . PRO A 1 158 ? -25.692 1.336 8.873 1.00 87.75 158 PRO A N 1
ATOM 1185 C CA . PRO A 1 158 ? -26.914 1.107 9.649 1.00 87.75 158 PRO A CA 1
ATOM 1186 C C . PRO A 1 158 ? -27.361 -0.364 9.637 1.00 87.75 158 PRO A C 1
ATOM 1188 O O . PRO A 1 158 ? -28.106 -0.791 10.512 1.00 87.75 158 PRO A O 1
ATOM 1191 N N . HIS A 1 159 ? -26.875 -1.155 8.677 1.00 91.56 159 HIS A N 1
ATOM 1192 C CA . HIS A 1 159 ? -27.128 -2.593 8.565 1.00 91.56 159 HIS A CA 1
ATOM 1193 C C . HIS A 1 159 ? -26.045 -3.434 9.268 1.00 91.56 159 HIS A C 1
ATOM 1195 O O . HIS A 1 159 ? -25.848 -4.599 8.942 1.00 91.56 159 HIS A O 1
ATOM 1201 N N . GLY A 1 160 ? -25.294 -2.846 10.204 1.00 91.75 160 GLY A N 1
ATOM 1202 C CA . GLY A 1 160 ? -24.230 -3.534 10.929 1.00 91.75 160 GLY A CA 1
ATOM 1203 C C . GLY A 1 160 ? -23.061 -3.930 10.028 1.00 91.75 160 GLY A C 1
ATOM 1204 O O . GLY A 1 160 ? -22.576 -3.124 9.239 1.00 91.75 160 GLY A O 1
ATOM 1205 N N . VAL A 1 161 ? -22.581 -5.168 10.132 1.00 93.69 161 VAL A N 1
ATOM 1206 C CA . VAL A 1 161 ? -21.445 -5.652 9.320 1.00 93.69 161 VAL A CA 1
ATOM 1207 C C . VAL A 1 161 ? -21.818 -6.029 7.881 1.00 93.69 161 VAL A C 1
ATOM 1209 O O . VAL A 1 161 ? -20.947 -6.417 7.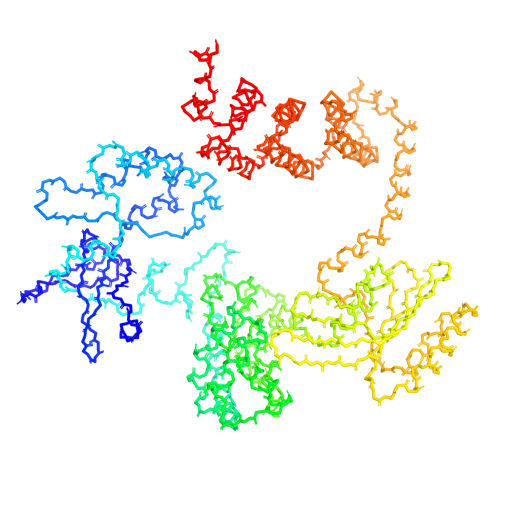102 1.00 93.69 161 VAL A O 1
ATOM 1212 N N . GLU A 1 162 ? -23.086 -5.890 7.490 1.00 93.12 162 GLU A N 1
ATOM 1213 C CA . GLU A 1 162 ? -23.566 -6.307 6.168 1.00 93.12 162 GLU A CA 1
ATOM 1214 C C . GLU A 1 162 ? -22.875 -5.558 5.019 1.00 93.12 162 GLU A C 1
ATOM 1216 O O . GLU A 1 162 ? -22.646 -6.144 3.963 1.00 93.12 162 GLU A O 1
ATOM 1221 N N . ARG A 1 163 ? -22.399 -4.320 5.240 1.00 91.56 163 ARG A N 1
ATOM 1222 C CA . ARG A 1 163 ? -21.550 -3.605 4.264 1.00 91.56 163 ARG A CA 1
ATOM 1223 C C . ARG A 1 163 ? -20.328 -4.418 3.822 1.00 91.56 163 ARG A C 1
ATOM 1225 O O . ARG A 1 163 ? -19.901 -4.263 2.691 1.00 91.56 163 ARG A O 1
ATOM 1232 N N . TRP A 1 164 ? -19.772 -5.292 4.655 1.00 93.00 164 TRP A N 1
ATOM 1233 C CA . TRP A 1 164 ? -18.574 -6.070 4.309 1.00 93.00 164 TRP A CA 1
ATOM 1234 C C . TRP A 1 164 ? -18.872 -7.514 3.899 1.00 93.00 164 TRP A C 1
ATOM 1236 O O . TRP A 1 164 ? -17.946 -8.301 3.712 1.00 93.00 164 TRP A O 1
ATOM 1246 N N . LYS A 1 165 ? -20.149 -7.891 3.772 1.00 90.00 165 LYS A N 1
ATOM 1247 C CA . LYS A 1 165 ? -20.541 -9.284 3.513 1.00 90.00 165 LYS A CA 1
ATOM 1248 C C . LYS A 1 165 ? -21.621 -9.435 2.445 1.00 90.00 165 LYS A C 1
ATOM 1250 O O . LYS A 1 165 ? -21.598 -10.423 1.716 1.00 90.00 165 LYS A O 1
ATOM 1255 N N . SER A 1 166 ? -22.542 -8.485 2.328 1.00 92.06 166 SER A N 1
ATOM 1256 C CA . SER A 1 166 ? -23.732 -8.617 1.490 1.00 92.06 166 SER A CA 1
ATOM 1257 C C . SER A 1 166 ? -24.060 -7.341 0.711 1.00 92.06 166 SER A C 1
ATOM 1259 O O . SER A 1 166 ? -23.432 -6.284 0.859 1.00 92.06 166 SER A O 1
ATOM 1261 N N . ASP A 1 167 ? -25.068 -7.460 -0.153 1.00 92.12 167 ASP A N 1
ATOM 1262 C CA . ASP A 1 167 ? -25.672 -6.340 -0.866 1.00 92.12 167 ASP A CA 1
ATOM 1263 C C . ASP A 1 167 ? -26.642 -5.577 0.046 1.00 92.12 167 ASP A C 1
ATOM 1265 O O . ASP A 1 167 ? -27.859 -5.658 -0.091 1.00 92.12 167 ASP A O 1
ATOM 1269 N N . CYS A 1 168 ? -26.093 -4.853 1.024 1.00 90.31 168 CYS A N 1
ATOM 1270 C CA . CYS A 1 168 ? -26.883 -4.068 1.976 1.00 90.31 168 CYS A CA 1
ATOM 1271 C C . CYS A 1 168 ? -27.451 -2.765 1.381 1.00 90.31 168 CYS A C 1
ATOM 1273 O O . CYS A 1 168 ? -28.062 -1.972 2.097 1.00 90.31 168 CYS A O 1
ATOM 1275 N N . GLY A 1 169 ? -27.201 -2.494 0.094 1.00 87.38 169 GLY A N 1
ATOM 1276 C CA . GLY A 1 169 ? -27.683 -1.311 -0.622 1.00 87.38 169 GLY A CA 1
ATOM 1277 C C . GLY A 1 169 ? -26.979 0.001 -0.261 1.00 87.38 169 GLY A C 1
ATOM 1278 O O . GLY A 1 169 ? -27.258 1.028 -0.883 1.00 87.38 169 GLY A O 1
ATOM 1279 N N . CYS A 1 170 ? -26.053 -0.000 0.705 1.00 85.31 170 CYS A N 1
ATOM 1280 C CA . CYS A 1 170 ? -25.255 1.174 1.051 1.00 85.31 170 CYS A CA 1
ATOM 1281 C C . CYS A 1 170 ? -24.247 1.497 -0.064 1.00 85.31 170 CYS A C 1
ATOM 1283 O O . CYS A 1 170 ? -23.119 1.000 -0.048 1.00 85.31 170 CYS A O 1
ATOM 1285 N N . ARG A 1 171 ? -24.667 2.356 -1.000 1.00 83.25 171 ARG A N 1
ATOM 1286 C CA . ARG A 1 171 ? -23.899 2.766 -2.182 1.00 83.25 171 ARG A CA 1
ATOM 1287 C C . ARG A 1 171 ? -23.090 4.041 -1.965 1.00 83.25 171 ARG A C 1
ATOM 1289 O O . ARG A 1 171 ? -23.536 4.938 -1.256 1.00 83.25 171 ARG A O 1
ATOM 1296 N N . THR A 1 172 ? -21.942 4.140 -2.633 1.00 75.94 172 THR A N 1
ATOM 1297 C CA . THR A 1 172 ? -21.063 5.331 -2.627 1.00 75.94 172 THR A CA 1
ATOM 1298 C C . THR A 1 172 ? -21.163 6.190 -3.896 1.00 75.94 172 THR A C 1
ATOM 1300 O O . THR A 1 172 ? -20.434 7.166 -4.037 1.00 75.94 172 THR A O 1
ATOM 1303 N N . GLY A 1 173 ? -22.106 5.884 -4.798 1.00 61.78 173 GLY A N 1
ATOM 1304 C CA . GLY A 1 173 ? -22.562 6.817 -5.839 1.00 61.78 173 GLY A CA 1
ATOM 1305 C C . GLY A 1 173 ? -21.998 6.606 -7.247 1.00 61.78 173 GLY A C 1
ATOM 1306 O O . GLY A 1 173 ? -22.126 7.501 -8.076 1.00 61.78 173 GLY A O 1
ATOM 1307 N N . ARG A 1 174 ? -21.408 5.444 -7.565 1.00 67.38 174 ARG A N 1
ATOM 1308 C CA . ARG A 1 174 ? -20.762 5.212 -8.877 1.00 67.38 174 ARG A CA 1
ATOM 1309 C C . ARG A 1 174 ? -21.694 4.870 -10.058 1.00 67.38 174 ARG A C 1
ATOM 1311 O O . ARG A 1 174 ? -21.207 4.697 -11.169 1.00 67.38 174 ARG A O 1
ATOM 1318 N N . GLY A 1 175 ? -23.016 4.859 -9.865 1.00 62.53 175 GLY A N 1
ATOM 1319 C CA . GLY A 1 175 ? -23.989 4.812 -10.965 1.00 62.53 175 GLY A CA 1
ATOM 1320 C C . GLY A 1 175 ? -25.334 4.168 -10.600 1.00 62.53 175 GLY A C 1
ATOM 1321 O O . GLY A 1 175 ? -25.412 3.382 -9.651 1.00 62.53 175 GLY A O 1
ATOM 1322 N N . PRO A 1 176 ? -26.421 4.484 -11.331 1.00 73.25 176 PRO A N 1
ATOM 1323 C CA . PRO A 1 176 ? -27.692 3.782 -11.186 1.00 73.25 176 PRO A CA 1
ATOM 1324 C C . PRO A 1 176 ? -27.546 2.310 -11.605 1.00 73.25 176 PRO A C 1
ATOM 1326 O O . PRO A 1 176 ? -26.928 2.000 -12.618 1.00 73.25 176 PRO A O 1
ATOM 1329 N N . GLY A 1 177 ? -28.125 1.397 -10.821 1.00 81.69 177 GLY A N 1
ATOM 1330 C CA . GLY A 1 177 ? -28.135 -0.044 -11.112 1.00 81.69 177 GLY A CA 1
ATOM 1331 C C . GLY A 1 177 ? -26.959 -0.849 -10.548 1.00 81.69 177 GLY A C 1
ATOM 1332 O O . GLY A 1 177 ? -27.027 -2.074 -10.566 1.00 81.69 177 GLY A O 1
ATOM 1333 N N . TRP A 1 178 ? -25.928 -0.202 -9.996 1.00 89.81 178 TRP A N 1
ATOM 1334 C CA . TRP A 1 178 ? -24.812 -0.912 -9.363 1.00 89.81 178 TRP A CA 1
ATOM 1335 C C . TRP A 1 178 ? -25.241 -1.623 -8.075 1.00 89.81 178 TRP A C 1
ATOM 1337 O O . TRP A 1 178 ? -26.069 -1.121 -7.307 1.00 89.81 178 TRP A O 1
ATOM 1347 N N . HIS A 1 179 ? -24.654 -2.786 -7.815 1.00 92.12 179 HIS A N 1
ATOM 1348 C CA . HIS A 1 179 ? -24.978 -3.643 -6.677 1.00 92.12 179 HIS A CA 1
ATOM 1349 C C . HIS A 1 179 ? -23.724 -4.180 -5.988 1.00 92.12 179 HIS A C 1
ATOM 1351 O O . HIS A 1 179 ? -22.646 -4.233 -6.581 1.00 92.12 179 HIS A O 1
ATOM 1357 N N . GLN A 1 180 ? -23.873 -4.684 -4.762 1.00 93.88 180 GLN A N 1
ATOM 1358 C CA . GLN A 1 180 ? -22.760 -5.258 -3.995 1.00 93.88 180 GLN A CA 1
ATOM 1359 C C . GLN A 1 180 ? -22.858 -6.776 -3.789 1.00 93.88 180 GLN A C 1
ATOM 1361 O O . GLN A 1 180 ? -22.209 -7.339 -2.907 1.00 93.88 180 GLN A O 1
ATOM 1366 N N . ARG A 1 181 ? -23.627 -7.468 -4.644 1.00 95.19 181 ARG A N 1
ATOM 1367 C CA . ARG A 1 181 ? -23.789 -8.936 -4.622 1.00 95.19 181 ARG A CA 1
ATOM 1368 C C . ARG A 1 181 ? -22.467 -9.708 -4.719 1.00 95.19 181 ARG A C 1
ATOM 1370 O O . ARG A 1 181 ? -22.384 -10.819 -4.211 1.00 95.19 181 ARG A O 1
ATOM 1377 N N . TRP A 1 182 ? -21.422 -9.109 -5.294 1.00 96.12 182 TRP A N 1
ATOM 1378 C CA . TRP A 1 182 ? -20.080 -9.691 -5.407 1.00 96.12 182 TRP A CA 1
ATOM 1379 C C . TRP A 1 182 ? -19.365 -9.921 -4.068 1.00 96.12 182 TRP A C 1
ATOM 1381 O O . TRP A 1 182 ? -18.470 -10.764 -3.998 1.00 96.12 182 TRP A O 1
ATOM 1391 N N . ARG A 1 183 ? -19.751 -9.211 -2.998 1.00 96.50 183 ARG A N 1
ATOM 1392 C CA . ARG A 1 183 ? -19.098 -9.283 -1.678 1.00 96.50 183 ARG A CA 1
ATOM 1393 C C . ARG A 1 183 ? -19.137 -10.683 -1.067 1.00 96.50 183 ARG A C 1
ATOM 1395 O O . ARG A 1 183 ? -18.131 -11.128 -0.513 1.00 96.50 183 ARG A O 1
ATOM 1402 N N . GLY A 1 184 ? -20.279 -11.361 -1.194 1.00 96.31 184 GLY A N 1
ATOM 1403 C CA . GLY A 1 184 ? -20.487 -12.721 -0.692 1.00 96.31 184 GLY A CA 1
ATOM 1404 C C . GLY A 1 184 ? -19.561 -13.725 -1.382 1.00 96.31 184 GLY A C 1
ATOM 1405 O O . GLY A 1 184 ? -18.701 -14.292 -0.712 1.00 96.31 184 GLY A O 1
ATOM 1406 N N . PRO A 1 185 ? -19.638 -13.876 -2.717 1.00 97.75 185 PRO A N 1
ATOM 1407 C CA . PRO A 1 185 ? -18.733 -14.739 -3.471 1.00 97.75 185 PRO A CA 1
ATOM 1408 C C . PRO A 1 185 ? -17.244 -14.415 -3.302 1.00 97.75 185 PRO A C 1
ATOM 1410 O O . PRO A 1 185 ? -16.428 -15.333 -3.249 1.00 97.75 185 PRO A O 1
ATOM 1413 N N . LEU A 1 186 ? -16.868 -13.133 -3.181 1.00 98.06 186 LEU A N 1
ATOM 1414 C CA . LEU A 1 186 ? -15.487 -12.762 -2.855 1.00 98.06 186 LEU A CA 1
ATOM 1415 C C . LEU A 1 186 ? -15.082 -13.329 -1.490 1.00 98.06 186 LEU A C 1
ATOM 1417 O O . LEU A 1 186 ? -14.030 -13.952 -1.374 1.00 98.06 186 LEU A O 1
ATOM 1421 N N . ARG A 1 187 ? -15.917 -13.139 -0.461 1.00 97.19 187 ARG A N 1
ATOM 1422 C CA . ARG A 1 187 ? -15.647 -13.657 0.882 1.00 97.19 187 ARG A CA 1
ATOM 1423 C C . ARG A 1 187 ? -15.542 -15.183 0.887 1.00 97.19 187 ARG A C 1
ATOM 1425 O O . ARG A 1 187 ? -14.584 -15.700 1.446 1.00 97.19 187 ARG A O 1
ATOM 1432 N N . GLU A 1 188 ? -16.455 -15.877 0.210 1.00 98.19 188 GLU A N 1
ATOM 1433 C CA . GLU A 1 188 ? -16.412 -17.336 0.043 1.00 98.19 188 GLU A CA 1
ATOM 1434 C C . GLU A 1 188 ? -15.105 -17.801 -0.613 1.00 98.19 188 GLU A C 1
ATOM 1436 O O . GLU A 1 188 ? -14.484 -18.755 -0.148 1.00 98.19 188 GLU A O 1
ATOM 1441 N N . ALA A 1 189 ? -14.656 -17.117 -1.671 1.00 98.56 189 ALA A N 1
ATOM 1442 C CA . ALA A 1 189 ? -13.416 -17.463 -2.358 1.00 98.56 189 ALA A CA 1
ATOM 1443 C C . ALA A 1 189 ? -12.189 -17.295 -1.446 1.00 98.56 189 ALA A C 1
ATOM 1445 O O . ALA A 1 189 ? -11.294 -18.141 -1.454 1.00 98.56 189 ALA A O 1
ATOM 1446 N N . LEU A 1 190 ? -12.145 -16.223 -0.648 1.00 98.44 190 LEU A N 1
ATOM 1447 C CA . LEU A 1 190 ? -11.048 -15.976 0.291 1.00 98.44 190 LEU A CA 1
ATOM 1448 C C . LEU A 1 190 ? -11.083 -16.908 1.508 1.00 98.44 190 LEU A C 1
ATOM 1450 O O . LEU A 1 190 ? -10.016 -17.315 1.967 1.00 98.44 190 LEU A O 1
ATOM 1454 N N . ASP A 1 191 ? -12.264 -17.256 2.028 1.00 98.56 191 ASP A N 1
ATOM 1455 C CA . ASP A 1 191 ? -12.414 -18.210 3.137 1.00 98.56 191 ASP A CA 1
ATOM 1456 C C . ASP A 1 191 ? -11.971 -19.617 2.690 1.00 98.56 191 ASP A C 1
ATOM 1458 O O . ASP A 1 191 ? -11.205 -20.269 3.401 1.00 98.56 191 ASP A O 1
ATOM 1462 N N . TRP A 1 192 ? -12.341 -20.038 1.472 1.00 98.62 192 TRP A N 1
ATOM 1463 C CA . TRP A 1 192 ? -11.860 -21.290 0.873 1.00 98.62 192 TRP A CA 1
ATOM 1464 C C . TRP A 1 192 ? -10.340 -21.288 0.673 1.00 98.62 192 TRP A C 1
ATOM 1466 O O . TRP A 1 192 ? -9.660 -22.247 1.038 1.00 98.62 192 TRP A O 1
ATOM 1476 N N . LEU A 1 193 ? -9.790 -20.199 0.119 1.00 98.69 193 LEU A N 1
ATOM 1477 C CA . LEU A 1 193 ? -8.348 -20.082 -0.100 1.00 98.69 193 LEU A CA 1
ATOM 1478 C C . LEU A 1 193 ? -7.587 -20.110 1.226 1.00 98.69 193 LEU A C 1
ATOM 1480 O O . LEU A 1 193 ? -6.574 -20.791 1.334 1.00 98.69 193 LEU A O 1
ATOM 1484 N N . ARG A 1 194 ? -8.088 -19.398 2.238 1.00 98.62 194 ARG A N 1
ATOM 1485 C CA . ARG A 1 194 ? -7.551 -19.452 3.597 1.00 98.62 194 ARG A CA 1
ATOM 1486 C C . ARG A 1 194 ? -7.465 -20.892 4.084 1.00 98.62 194 ARG A C 1
ATOM 1488 O O . ARG A 1 194 ? -6.406 -21.288 4.528 1.00 98.62 194 ARG A O 1
ATOM 1495 N N . GLU A 1 195 ? -8.560 -21.646 4.039 1.00 98.44 195 GLU A N 1
ATOM 1496 C CA . GLU A 1 195 ? -8.592 -23.002 4.604 1.00 98.44 195 GLU A CA 1
ATOM 1497 C C . GLU A 1 195 ? -7.568 -23.918 3.930 1.00 98.44 195 GLU A C 1
ATOM 1499 O O . GLU A 1 195 ? -6.865 -24.664 4.608 1.00 98.44 195 GLU A O 1
ATOM 1504 N N . ALA A 1 196 ? -7.415 -23.802 2.609 1.00 98.25 196 ALA A N 1
ATOM 1505 C CA . ALA A 1 196 ? -6.393 -24.537 1.873 1.00 98.25 196 ALA A CA 1
ATOM 1506 C C . ALA A 1 196 ? -4.959 -24.123 2.263 1.00 98.25 196 ALA A C 1
ATOM 1508 O O . ALA A 1 196 ? -4.085 -24.980 2.399 1.00 98.25 196 ALA A O 1
ATOM 1509 N N . LEU A 1 197 ? -4.707 -22.822 2.440 1.00 98.50 197 LEU A N 1
ATOM 1510 C CA . LEU A 1 197 ? -3.387 -22.306 2.816 1.00 98.50 197 LEU A CA 1
ATOM 1511 C C . LEU A 1 197 ? -3.037 -22.597 4.279 1.00 98.50 197 LEU A C 1
ATOM 1513 O O . LEU A 1 197 ? -1.901 -22.975 4.536 1.00 98.50 197 LEU A O 1
ATOM 1517 N N . ASP A 1 198 ? -3.997 -22.495 5.200 1.00 98.50 198 ASP A N 1
ATOM 1518 C CA . ASP A 1 198 ? -3.818 -22.772 6.628 1.00 98.50 198 ASP A CA 1
ATOM 1519 C C . ASP A 1 198 ? -3.406 -24.248 6.830 1.00 98.50 198 ASP A C 1
ATOM 1521 O O . ASP A 1 198 ? -2.447 -24.532 7.548 1.00 98.50 198 ASP A O 1
ATOM 1525 N N . LEU A 1 199 ? -4.058 -25.190 6.127 1.00 97.69 199 LEU A N 1
ATOM 1526 C CA . LEU A 1 199 ? -3.691 -26.616 6.148 1.00 97.69 199 LEU A CA 1
ATOM 1527 C C . LEU A 1 199 ? -2.286 -26.861 5.584 1.00 97.69 199 LEU A C 1
ATOM 1529 O O . LEU A 1 199 ? -1.486 -27.593 6.170 1.00 97.69 199 LEU A O 1
ATOM 1533 N N . LEU A 1 200 ? -1.976 -26.230 4.448 1.00 97.81 200 LEU A N 1
ATOM 1534 C CA . LEU A 1 200 ? -0.662 -26.325 3.819 1.00 97.81 200 LEU A CA 1
ATOM 1535 C C . LEU A 1 200 ? 0.436 -25.750 4.725 1.00 97.81 200 LEU A C 1
ATOM 1537 O O . LEU A 1 200 ? 1.515 -26.334 4.844 1.00 97.81 200 LEU A O 1
ATOM 1541 N N . PHE A 1 201 ? 0.163 -24.615 5.367 1.00 98.56 201 PHE A N 1
ATOM 1542 C CA . PHE A 1 201 ? 1.068 -23.969 6.303 1.00 98.56 201 PHE A CA 1
ATOM 1543 C C . PHE A 1 201 ? 1.333 -24.873 7.501 1.00 98.56 201 PHE A C 1
ATOM 1545 O O . PHE A 1 201 ? 2.493 -25.144 7.797 1.00 98.56 201 PHE A O 1
ATOM 1552 N N . GLU A 1 202 ? 0.286 -25.389 8.146 1.00 98.06 202 GLU A N 1
ATOM 1553 C CA . GLU A 1 202 ? 0.420 -26.252 9.316 1.00 98.06 202 GLU A CA 1
ATOM 1554 C C . GLU A 1 202 ? 1.252 -27.504 9.007 1.00 98.06 202 GLU A C 1
ATOM 1556 O O . GLU A 1 202 ? 2.214 -27.790 9.722 1.00 98.06 202 GLU A O 1
ATOM 1561 N N . GLU A 1 203 ? 0.966 -28.199 7.901 1.00 97.19 203 GLU A N 1
ATOM 1562 C CA . GLU A 1 203 ? 1.698 -29.409 7.511 1.00 97.19 203 GLU A CA 1
ATOM 1563 C C . GLU A 1 203 ? 3.184 -29.122 7.239 1.00 97.19 203 GLU A C 1
ATOM 1565 O O . GLU A 1 203 ? 4.071 -29.810 7.755 1.00 97.19 203 GLU A O 1
ATOM 1570 N N . LYS A 1 204 ? 3.480 -28.105 6.421 1.00 98.06 204 LYS A N 1
ATOM 1571 C CA . LYS A 1 204 ? 4.846 -27.854 5.933 1.00 98.06 204 LYS A CA 1
ATOM 1572 C C . LYS A 1 204 ? 5.694 -27.112 6.951 1.00 98.06 204 LYS A C 1
ATOM 1574 O O . LYS A 1 204 ? 6.850 -27.474 7.171 1.00 98.06 204 LYS A O 1
ATOM 1579 N N . ALA A 1 205 ? 5.127 -26.115 7.622 1.00 97.81 205 ALA A N 1
ATOM 1580 C CA . ALA A 1 205 ? 5.842 -25.365 8.642 1.00 97.81 205 ALA A CA 1
ATOM 1581 C C . ALA A 1 205 ? 6.125 -26.231 9.873 1.00 97.81 205 ALA A C 1
ATOM 1583 O O . ALA A 1 205 ? 7.164 -26.041 10.501 1.00 97.81 205 ALA A O 1
ATOM 1584 N N . ALA A 1 206 ? 5.294 -27.234 10.189 1.00 97.44 206 ALA A N 1
ATOM 1585 C CA . ALA A 1 206 ? 5.578 -28.164 11.281 1.00 97.44 206 ALA A CA 1
ATOM 1586 C C . ALA A 1 206 ? 6.868 -28.976 11.070 1.00 97.44 206 ALA A C 1
ATOM 1588 O O . ALA A 1 206 ? 7.438 -29.455 12.048 1.00 97.44 206 ALA A O 1
ATOM 1589 N N . ALA A 1 207 ? 7.393 -29.119 9.851 1.00 96.44 207 ALA A N 1
ATOM 1590 C CA . ALA A 1 207 ? 8.702 -29.744 9.643 1.00 96.44 207 ALA A CA 1
ATOM 1591 C C . ALA A 1 207 ? 9.879 -28.837 10.067 1.00 96.44 207 ALA A C 1
ATOM 1593 O O . ALA A 1 207 ? 10.966 -29.336 10.374 1.00 96.44 207 ALA A O 1
ATOM 1594 N N . LEU A 1 208 ? 9.667 -27.515 10.107 1.00 97.81 208 LEU A N 1
ATOM 1595 C CA . LEU A 1 208 ? 10.713 -26.497 10.266 1.00 97.81 208 LEU A CA 1
ATOM 1596 C C . LEU A 1 208 ? 10.609 -25.731 11.598 1.00 97.81 208 LEU A C 1
ATOM 1598 O O . LEU A 1 208 ? 11.626 -25.425 12.223 1.00 97.81 208 LEU A O 1
ATOM 1602 N N . LEU A 1 209 ? 9.389 -25.444 12.056 1.00 98.19 209 LEU A N 1
ATOM 1603 C CA . LEU A 1 209 ? 9.065 -24.556 13.175 1.00 98.19 209 LEU A CA 1
ATOM 1604 C C . LEU A 1 209 ? 8.417 -25.329 14.326 1.00 98.19 209 LEU A C 1
ATOM 1606 O O . LEU A 1 209 ? 7.640 -26.254 14.095 1.00 98.19 209 LEU A O 1
ATOM 1610 N N . ARG A 1 210 ? 8.776 -24.978 15.570 1.00 97.62 210 ARG A N 1
ATOM 1611 C CA . ARG A 1 210 ? 8.347 -25.656 16.811 1.00 97.62 210 ARG A CA 1
ATOM 1612 C C . ARG A 1 210 ? 6.836 -25.613 16.951 1.00 97.62 210 ARG A C 1
ATOM 1614 O O . ARG A 1 210 ? 6.217 -26.661 17.108 1.00 97.62 210 ARG A O 1
ATOM 1621 N N . ASP A 1 211 ? 6.306 -24.405 16.827 1.00 98.25 211 ASP A N 1
ATOM 1622 C CA . ASP A 1 211 ? 4.893 -24.070 16.787 1.00 98.25 211 ASP A CA 1
ATOM 1623 C C . ASP A 1 211 ? 4.687 -23.115 15.596 1.00 98.25 211 ASP A C 1
ATOM 1625 O O . ASP A 1 211 ? 5.118 -21.957 15.664 1.00 98.25 211 ASP A O 1
ATOM 1629 N N . PRO A 1 212 ? 4.115 -23.599 14.476 1.00 98.19 212 PRO A N 1
ATOM 1630 C CA . PRO A 1 212 ? 3.866 -22.776 13.297 1.00 98.19 212 PRO A CA 1
ATOM 1631 C C . PRO A 1 212 ? 2.993 -21.548 13.563 1.00 98.19 212 PRO A C 1
ATOM 1633 O O . PRO A 1 212 ? 3.277 -20.475 13.031 1.00 98.19 212 PRO A O 1
ATOM 1636 N N . TRP A 1 213 ? 1.953 -21.683 14.388 1.00 98.31 213 TRP A N 1
ATOM 1637 C CA . TRP A 1 213 ? 0.982 -20.618 14.628 1.00 98.31 213 TRP A CA 1
ATOM 1638 C C . TRP A 1 213 ? 1.563 -19.531 15.531 1.00 98.31 213 TRP A C 1
ATOM 1640 O O . TRP A 1 213 ? 1.474 -18.352 15.187 1.00 98.31 213 TRP A O 1
ATOM 1650 N N . ALA A 1 214 ? 2.272 -19.914 16.597 1.00 98.00 214 ALA A N 1
ATOM 1651 C CA . ALA A 1 214 ? 3.002 -18.951 17.422 1.00 98.00 214 ALA A CA 1
ATOM 1652 C C . ALA A 1 214 ? 4.095 -18.225 16.618 1.00 98.00 214 ALA A C 1
ATOM 1654 O O . ALA A 1 214 ? 4.251 -17.010 16.727 1.00 98.00 214 ALA A O 1
ATOM 1655 N N . ALA A 1 215 ? 4.822 -18.945 15.754 1.00 98.25 215 ALA A N 1
ATOM 1656 C CA . ALA A 1 215 ? 5.812 -18.331 14.872 1.00 98.25 215 ALA A CA 1
ATOM 1657 C C . ALA A 1 215 ? 5.172 -17.341 13.883 1.00 98.25 215 ALA A C 1
ATOM 1659 O O . ALA A 1 215 ? 5.738 -16.277 13.643 1.00 98.25 215 ALA A O 1
ATOM 1660 N N . ARG A 1 216 ? 3.992 -17.657 13.332 1.00 98.12 216 ARG A N 1
ATOM 1661 C CA . ARG A 1 216 ? 3.231 -16.761 12.447 1.00 98.12 216 ARG A CA 1
ATOM 1662 C C . ARG A 1 216 ? 2.817 -15.474 13.156 1.00 98.12 216 ARG A C 1
ATOM 1664 O O . ARG A 1 216 ? 2.964 -14.402 12.572 1.00 98.12 216 ARG A O 1
ATOM 1671 N N . ASP A 1 217 ? 2.341 -15.562 14.395 1.00 96.81 217 ASP A N 1
ATOM 1672 C CA . ASP A 1 217 ? 1.918 -14.388 15.168 1.00 96.81 217 ASP A CA 1
ATOM 1673 C C . ASP A 1 217 ? 3.110 -13.510 15.584 1.00 96.81 217 ASP A C 1
ATOM 1675 O O . ASP A 1 217 ? 3.057 -12.283 15.468 1.00 96.81 217 ASP A O 1
ATOM 1679 N N . GLU A 1 218 ? 4.235 -14.116 15.975 1.00 97.62 218 GLU A N 1
ATOM 1680 C CA . GLU A 1 218 ? 5.468 -13.387 16.308 1.00 97.62 218 GLU A CA 1
ATOM 1681 C C . GLU A 1 218 ? 6.230 -12.866 15.076 1.00 97.62 218 GLU A C 1
ATOM 1683 O O . GLU A 1 218 ? 7.115 -12.012 15.203 1.00 97.62 218 GLU A O 1
ATOM 1688 N N . TYR A 1 219 ? 5.871 -13.308 13.865 1.00 97.94 219 TYR A N 1
ATOM 1689 C CA . TYR A 1 219 ? 6.531 -12.894 12.623 1.00 97.94 219 TYR A CA 1
ATOM 1690 C C . TYR A 1 219 ? 6.416 -11.389 12.344 1.00 97.94 219 TYR A C 1
ATOM 1692 O O . TYR A 1 219 ? 7.215 -10.835 11.585 1.00 97.94 219 TYR A O 1
ATOM 1700 N N . ILE A 1 220 ? 5.494 -10.685 13.014 1.00 96.81 220 ILE A N 1
ATOM 1701 C CA . ILE A 1 220 ? 5.431 -9.218 13.001 1.00 96.81 220 ILE A CA 1
ATOM 1702 C C . ILE A 1 220 ? 6.783 -8.573 13.338 1.00 96.81 220 ILE A C 1
ATOM 1704 O O . ILE A 1 220 ? 7.133 -7.557 12.746 1.00 96.81 220 ILE A O 1
ATOM 1708 N N . GLN A 1 221 ? 7.591 -9.195 14.199 1.00 96.94 221 GLN A N 1
ATOM 1709 C CA . GLN A 1 221 ? 8.917 -8.687 14.553 1.00 96.94 221 GLN A CA 1
ATOM 1710 C C . GLN A 1 221 ? 9.872 -8.665 13.349 1.00 96.94 221 GLN A C 1
ATOM 1712 O O . GLN A 1 221 ? 10.645 -7.727 13.197 1.00 96.94 221 GLN A O 1
ATOM 1717 N N . VAL A 1 222 ? 9.784 -9.663 12.463 1.00 96.56 222 VAL A N 1
ATOM 1718 C CA . VAL A 1 222 ? 10.551 -9.703 11.204 1.00 96.56 222 VAL A CA 1
ATOM 1719 C C . VAL A 1 222 ? 9.954 -8.755 10.162 1.00 96.56 222 VAL A C 1
ATOM 1721 O O . VAL A 1 222 ? 10.665 -8.199 9.332 1.00 96.56 222 VAL A O 1
ATOM 1724 N N . ILE A 1 223 ? 8.635 -8.551 10.170 1.00 95.62 223 ILE A N 1
ATOM 1725 C CA . ILE A 1 223 ? 7.987 -7.595 9.262 1.00 95.62 223 ILE A CA 1
ATOM 1726 C C . ILE A 1 223 ? 8.425 -6.159 9.576 1.00 95.62 223 ILE A C 1
ATOM 1728 O O . ILE A 1 223 ? 8.645 -5.390 8.638 1.00 95.62 223 ILE A O 1
ATOM 1732 N N . LEU A 1 224 ? 8.530 -5.816 10.865 1.00 96.00 224 LEU A N 1
ATOM 1733 C CA . LEU A 1 224 ? 8.966 -4.503 11.345 1.00 96.00 224 LEU A CA 1
ATOM 1734 C C . LEU A 1 224 ? 10.467 -4.282 11.137 1.00 96.00 224 LEU A C 1
ATOM 1736 O O . LEU A 1 224 ? 10.862 -3.182 10.756 1.00 96.00 224 LEU A O 1
ATOM 1740 N N . ASP A 1 225 ? 11.282 -5.322 11.325 1.00 95.00 225 ASP A N 1
ATOM 1741 C CA . ASP A 1 225 ? 12.711 -5.293 11.026 1.00 95.00 225 ASP A CA 1
ATOM 1742 C C . ASP A 1 225 ? 13.161 -6.557 10.276 1.00 95.00 225 ASP A C 1
ATOM 1744 O O . ASP A 1 225 ? 13.211 -7.662 10.817 1.00 95.00 225 ASP A O 1
ATOM 1748 N N . ARG A 1 226 ? 13.526 -6.371 9.001 1.00 91.38 226 ARG A N 1
ATOM 1749 C CA . ARG A 1 226 ? 14.024 -7.430 8.108 1.00 91.38 226 ARG A CA 1
ATOM 1750 C C . ARG A 1 226 ? 15.549 -7.546 8.107 1.00 91.38 226 ARG A C 1
ATOM 1752 O O . ARG A 1 226 ? 16.102 -8.143 7.177 1.00 91.38 226 ARG A O 1
ATOM 1759 N N . SER A 1 227 ? 16.228 -6.951 9.088 1.00 91.94 227 SER A N 1
ATOM 1760 C CA . SER A 1 227 ? 17.663 -7.127 9.295 1.00 91.94 227 SER A CA 1
ATOM 1761 C C . SER A 1 227 ? 18.016 -8.607 9.413 1.00 91.94 227 SER A C 1
ATOM 1763 O O . SER A 1 227 ? 17.197 -9.452 9.797 1.00 91.94 227 SER A O 1
ATOM 1765 N N . ARG A 1 228 ? 19.253 -8.940 9.041 1.00 90.50 228 ARG A N 1
ATOM 1766 C CA . ARG A 1 228 ? 19.721 -10.320 9.127 1.00 90.50 228 ARG A CA 1
ATOM 1767 C C . ARG A 1 228 ? 19.634 -10.782 10.577 1.00 90.50 228 ARG A C 1
ATOM 1769 O O . ARG A 1 228 ? 19.027 -11.810 10.839 1.00 90.50 228 ARG A O 1
ATOM 1776 N N . GLU A 1 229 ? 20.140 -9.971 11.494 1.00 95.38 229 GLU A N 1
ATOM 1777 C CA . GLU A 1 229 ? 20.189 -10.197 12.935 1.00 95.38 229 GLU A CA 1
ATOM 1778 C C . GLU A 1 229 ? 18.806 -10.537 13.507 1.00 95.38 229 GLU A C 1
ATOM 1780 O O . GLU A 1 229 ? 18.662 -11.531 14.224 1.00 95.38 229 GLU A O 1
ATOM 1785 N N . GLN A 1 230 ? 17.771 -9.773 13.139 1.00 96.25 230 GLN A N 1
ATOM 1786 C CA . GLN A 1 230 ? 16.406 -10.024 13.597 1.00 96.25 230 GLN A CA 1
ATOM 1787 C C . GLN A 1 230 ? 15.845 -11.347 13.058 1.00 96.25 230 GLN A C 1
ATOM 1789 O O . GLN A 1 230 ? 15.176 -12.083 13.791 1.00 96.25 230 GLN A O 1
ATOM 1794 N N . VAL A 1 231 ? 16.137 -11.684 11.798 1.00 93.88 231 VAL A N 1
ATOM 1795 C CA . VAL A 1 231 ? 15.733 -12.963 11.194 1.00 93.88 231 VAL A CA 1
ATOM 1796 C C . VAL A 1 231 ? 16.446 -14.139 11.867 1.00 93.88 231 VAL A C 1
ATOM 1798 O O . VAL A 1 231 ? 15.791 -15.130 12.193 1.00 93.88 231 VAL A O 1
ATOM 1801 N N . GLU A 1 232 ? 17.756 -14.040 12.118 1.00 94.56 232 GLU A N 1
ATOM 1802 C CA . GLU A 1 232 ? 18.512 -15.094 12.810 1.00 94.56 232 GLU A CA 1
ATOM 1803 C C . GLU A 1 232 ? 17.985 -15.290 14.243 1.00 94.56 232 GLU A C 1
ATOM 1805 O O . GLU A 1 232 ? 17.765 -16.425 14.672 1.00 94.56 232 GLU A O 1
ATOM 1810 N N . ALA A 1 233 ? 17.694 -14.200 14.963 1.00 96.50 233 ALA A N 1
ATOM 1811 C CA . ALA A 1 233 ? 17.124 -14.251 16.308 1.00 96.50 233 ALA A CA 1
ATOM 1812 C C . ALA A 1 233 ? 15.722 -14.884 16.331 1.00 96.50 233 ALA A C 1
ATOM 1814 O O . ALA A 1 233 ? 15.425 -15.699 17.209 1.00 96.50 233 ALA A O 1
ATOM 1815 N N . PHE A 1 234 ? 14.862 -14.537 15.369 1.00 97.62 234 PHE A N 1
ATOM 1816 C CA . PHE A 1 234 ? 13.538 -15.140 15.214 1.00 97.62 234 PHE A CA 1
ATOM 1817 C C . PHE A 1 234 ? 13.643 -16.650 14.955 1.00 97.62 234 PHE A C 1
ATOM 1819 O O . PHE A 1 234 ? 13.044 -17.450 15.677 1.00 97.62 234 PHE A O 1
ATOM 1826 N N . LEU A 1 235 ? 14.457 -17.065 13.981 1.00 95.44 235 LEU A N 1
ATOM 1827 C CA . LEU A 1 235 ? 14.637 -18.485 13.674 1.00 95.44 235 LEU A CA 1
ATOM 1828 C C . LEU A 1 235 ? 15.284 -19.244 14.837 1.00 95.44 235 LEU A C 1
ATOM 1830 O O . LEU A 1 235 ? 14.885 -20.371 15.112 1.00 95.44 235 LEU A O 1
ATOM 1834 N N . GLY A 1 236 ? 16.200 -18.627 15.586 1.00 95.62 236 GLY A N 1
ATOM 1835 C CA . GLY A 1 236 ? 16.774 -19.220 16.796 1.00 95.62 236 GLY A CA 1
ATOM 1836 C C . GLY A 1 236 ? 15.730 -19.558 17.870 1.00 95.62 236 GLY A C 1
ATOM 1837 O O . GLY A 1 236 ? 15.860 -20.574 18.558 1.00 95.62 236 GLY A O 1
ATOM 1838 N N . ARG A 1 237 ? 14.665 -18.750 17.990 1.00 97.06 237 ARG A N 1
ATOM 1839 C CA . ARG A 1 237 ? 13.547 -19.007 18.915 1.00 97.06 237 ARG A CA 1
ATOM 1840 C C . ARG A 1 237 ? 12.573 -20.058 18.385 1.00 97.06 237 ARG A C 1
ATOM 1842 O O . ARG A 1 237 ? 12.193 -20.964 19.129 1.00 97.06 237 ARG A O 1
ATOM 1849 N N . HIS A 1 238 ? 12.176 -19.949 17.116 1.00 98.25 238 HIS A N 1
ATOM 1850 C CA . HIS A 1 238 ? 11.049 -20.718 16.578 1.00 98.25 238 HIS A CA 1
ATOM 1851 C C . HIS A 1 238 ? 11.434 -21.984 15.814 1.00 98.25 238 HIS A C 1
ATOM 1853 O O . HIS A 1 238 ? 10.598 -22.878 15.701 1.00 98.25 238 HIS A O 1
ATOM 1859 N N . ALA A 1 239 ? 12.654 -22.115 15.292 1.00 97.62 239 ALA A N 1
ATOM 1860 C CA . ALA A 1 239 ? 13.032 -23.294 14.519 1.00 97.62 239 ALA A CA 1
ATOM 1861 C C . ALA A 1 239 ? 13.141 -24.547 15.406 1.00 97.62 239 ALA A C 1
ATOM 1863 O O . ALA A 1 239 ? 13.644 -24.506 16.536 1.00 97.62 239 ALA A O 1
ATOM 1864 N N . LYS A 1 240 ? 12.687 -25.698 14.891 1.00 96.69 240 LYS A N 1
ATOM 1865 C CA . LYS A 1 240 ? 12.801 -27.004 15.578 1.00 96.69 240 LYS A CA 1
ATOM 1866 C C . LYS A 1 240 ? 14.245 -27.467 15.720 1.00 96.69 240 LYS A C 1
ATOM 1868 O O . LYS A 1 240 ? 14.577 -28.179 16.661 1.00 96.69 240 LYS A O 1
ATOM 1873 N N . ARG A 1 241 ? 15.087 -27.073 14.771 1.00 95.88 241 ARG A N 1
ATOM 1874 C CA . ARG A 1 241 ? 16.502 -27.429 14.652 1.00 95.88 241 ARG A CA 1
ATOM 1875 C C . ARG A 1 241 ? 17.237 -26.329 13.895 1.00 95.88 241 ARG A C 1
ATOM 1877 O O . ARG A 1 241 ? 16.604 -25.423 13.359 1.00 95.88 241 ARG A O 1
ATOM 1884 N N . ALA A 1 242 ? 18.559 -26.443 13.798 1.00 94.81 242 ALA A N 1
ATOM 1885 C CA . ALA A 1 242 ? 19.312 -25.646 12.839 1.00 94.81 242 ALA A CA 1
ATOM 1886 C C . ALA A 1 242 ? 18.786 -25.925 11.419 1.00 94.81 242 ALA A C 1
ATOM 1888 O O . ALA A 1 242 ? 18.721 -27.081 10.985 1.00 94.81 242 ALA A O 1
ATOM 1889 N N . LEU A 1 243 ? 18.367 -24.864 10.733 1.00 95.88 243 LEU A N 1
ATOM 1890 C CA . LEU A 1 243 ? 17.872 -24.920 9.362 1.00 95.88 243 LEU A CA 1
ATOM 1891 C C . LEU A 1 243 ? 19.023 -24.636 8.393 1.00 95.88 243 LEU A C 1
ATOM 1893 O O . LEU A 1 243 ? 19.853 -23.759 8.643 1.00 95.88 243 LEU A O 1
ATOM 1897 N N . SER A 1 244 ? 19.062 -25.370 7.289 1.00 95.19 244 SER A N 1
ATOM 1898 C CA . SER A 1 244 ? 19.960 -25.117 6.160 1.00 95.19 244 SER A CA 1
ATOM 1899 C C . SER A 1 244 ? 19.515 -23.883 5.359 1.00 95.19 244 SER A C 1
ATOM 1901 O O . SER A 1 244 ? 18.347 -23.507 5.432 1.00 95.19 244 SER A O 1
ATOM 1903 N N . PRO A 1 245 ? 20.386 -23.247 4.552 1.00 92.12 245 PRO A N 1
ATOM 1904 C CA . PRO A 1 245 ? 20.001 -22.055 3.791 1.00 92.12 245 PRO A CA 1
ATOM 1905 C C . PRO A 1 245 ? 18.729 -22.207 2.927 1.00 92.12 245 PRO A C 1
ATOM 1907 O O . PRO A 1 245 ? 17.923 -21.280 2.933 1.00 92.12 245 PRO A O 1
ATOM 1910 N N . PRO A 1 246 ? 18.469 -23.343 2.245 1.00 94.50 246 PRO A N 1
ATOM 1911 C CA . PRO A 1 246 ? 17.190 -23.555 1.558 1.00 94.50 246 PRO A CA 1
ATOM 1912 C C . PRO A 1 246 ? 15.988 -23.586 2.513 1.00 94.50 246 PRO A C 1
ATOM 1914 O O . PRO A 1 246 ? 14.974 -22.948 2.254 1.00 94.50 246 PRO A O 1
ATOM 1917 N N . GLU A 1 247 ? 16.119 -24.247 3.663 1.00 95.88 247 GLU A N 1
ATOM 1918 C CA . GLU A 1 247 ? 15.051 -24.331 4.668 1.00 95.88 247 GLU A CA 1
ATOM 1919 C C . GLU A 1 247 ? 14.754 -22.975 5.328 1.00 95.88 247 GLU A C 1
ATOM 1921 O O . GLU A 1 247 ? 13.623 -22.726 5.743 1.00 95.88 247 GLU A O 1
ATOM 1926 N N . TRP A 1 248 ? 15.738 -22.067 5.399 1.00 94.19 248 TRP A N 1
ATOM 1927 C CA . TRP A 1 248 ? 15.496 -20.677 5.809 1.00 94.19 248 TRP A CA 1
ATOM 1928 C C . TRP A 1 248 ? 14.556 -19.971 4.840 1.00 94.19 248 TRP A C 1
ATOM 1930 O O . TRP A 1 248 ? 13.648 -19.255 5.268 1.00 94.19 248 TRP A O 1
ATOM 1940 N N . VAL A 1 249 ? 14.786 -20.163 3.541 1.00 95.38 249 VAL A N 1
ATOM 1941 C CA . VAL A 1 249 ? 13.945 -19.585 2.493 1.00 95.38 249 VAL A CA 1
ATOM 1942 C C . VAL A 1 249 ? 12.546 -20.187 2.566 1.00 95.38 249 VAL A C 1
ATOM 1944 O O . VAL A 1 249 ? 11.576 -19.435 2.603 1.00 95.38 249 VAL A O 1
ATOM 1947 N N . GLU A 1 250 ? 12.430 -21.511 2.689 1.00 97.38 250 GLU A N 1
ATOM 1948 C CA . GLU A 1 250 ? 11.140 -22.201 2.812 1.00 97.38 250 GLU A CA 1
ATOM 1949 C C . GLU A 1 250 ? 10.331 -21.720 4.023 1.00 97.38 250 GLU A C 1
ATOM 1951 O O . GLU A 1 250 ? 9.168 -21.342 3.872 1.00 97.38 250 GLU A O 1
ATOM 1956 N N . ALA A 1 251 ? 10.947 -21.652 5.210 1.00 97.25 251 ALA A N 1
ATOM 1957 C CA . ALA A 1 251 ? 10.283 -21.168 6.420 1.00 97.25 251 ALA A CA 1
ATOM 1958 C C . ALA A 1 251 ? 9.749 -19.738 6.238 1.00 97.25 251 ALA A C 1
ATOM 1960 O O . ALA A 1 251 ? 8.611 -19.438 6.601 1.00 97.25 251 ALA A O 1
ATOM 1961 N N . ARG A 1 252 ? 10.541 -18.852 5.623 1.00 96.75 252 ARG A N 1
ATOM 1962 C CA . ARG A 1 252 ? 10.124 -17.469 5.351 1.00 96.75 252 ARG A CA 1
ATOM 1963 C C . ARG A 1 252 ? 9.060 -17.384 4.262 1.00 96.75 252 ARG A C 1
ATOM 1965 O O . ARG A 1 252 ? 8.168 -16.553 4.370 1.00 96.75 252 ARG A O 1
ATOM 1972 N N . MET A 1 253 ? 9.117 -18.224 3.229 1.00 97.69 253 MET A N 1
ATOM 1973 C CA . MET A 1 253 ? 8.076 -18.290 2.197 1.00 97.69 253 MET A CA 1
ATOM 1974 C C . MET A 1 253 ? 6.727 -18.699 2.791 1.00 97.69 253 MET A C 1
ATOM 1976 O O . MET A 1 253 ? 5.725 -18.064 2.471 1.00 97.69 253 MET A O 1
ATOM 1980 N N . LEU A 1 254 ? 6.709 -19.690 3.687 1.00 98.50 254 LEU A N 1
ATOM 1981 C CA . LEU A 1 254 ? 5.508 -20.114 4.416 1.00 98.50 254 LEU A CA 1
ATOM 1982 C C . LEU A 1 254 ? 4.953 -18.987 5.307 1.00 98.50 254 LEU A C 1
ATOM 1984 O O . LEU A 1 254 ? 3.752 -18.733 5.303 1.00 98.50 254 LEU A O 1
ATOM 1988 N N . LEU A 1 255 ? 5.816 -18.248 6.011 1.00 98.44 255 LEU A N 1
ATOM 1989 C CA . LEU A 1 255 ? 5.397 -17.119 6.855 1.00 98.44 255 LEU A CA 1
ATOM 1990 C C . LEU A 1 255 ? 4.900 -15.910 6.038 1.00 98.44 255 LEU A C 1
ATOM 1992 O O . LEU A 1 255 ? 3.914 -15.272 6.405 1.00 98.44 255 LEU A O 1
ATOM 1996 N N . GLU A 1 256 ? 5.528 -15.595 4.900 1.00 97.94 256 GLU A N 1
ATOM 1997 C CA . GLU A 1 256 ? 5.024 -14.562 3.983 1.00 97.94 256 GLU A CA 1
ATOM 1998 C C . GLU A 1 256 ? 3.722 -14.993 3.285 1.00 97.94 256 GLU A C 1
ATOM 2000 O O . GLU A 1 256 ? 2.877 -14.143 2.999 1.00 97.94 256 GLU A O 1
ATOM 2005 N N . MET A 1 257 ? 3.526 -16.292 3.029 1.00 98.44 257 MET A N 1
ATOM 2006 C CA . MET A 1 257 ? 2.266 -16.832 2.505 1.00 98.44 257 MET A CA 1
ATOM 2007 C C . MET A 1 257 ? 1.125 -16.541 3.482 1.00 98.44 257 MET A C 1
ATOM 2009 O O . MET A 1 257 ? 0.136 -15.921 3.087 1.00 98.44 257 MET A O 1
ATOM 2013 N N . GLU A 1 258 ? 1.315 -16.876 4.761 1.00 98.56 258 GLU A N 1
ATOM 2014 C CA . GLU A 1 258 ? 0.351 -16.581 5.825 1.00 98.56 258 GLU A CA 1
ATOM 2015 C C . GLU A 1 258 ? 0.118 -15.080 6.008 1.00 98.56 258 GLU A C 1
ATOM 2017 O O . GLU A 1 258 ? -1.023 -14.627 6.119 1.00 98.56 258 GLU A O 1
ATOM 2022 N N . ARG A 1 259 ? 1.176 -14.262 5.935 1.00 98.06 259 ARG A N 1
ATOM 2023 C CA . ARG A 1 259 ? 1.038 -12.800 5.946 1.00 98.06 259 ARG A CA 1
ATOM 2024 C C . ARG A 1 259 ? 0.099 -12.323 4.835 1.00 98.06 259 ARG A C 1
ATOM 2026 O O . ARG A 1 259 ? -0.787 -11.510 5.090 1.00 98.06 259 ARG A O 1
ATOM 2033 N N . HIS A 1 260 ? 0.277 -12.790 3.601 1.00 98.31 260 HIS A N 1
ATOM 2034 C CA . HIS A 1 260 ? -0.588 -12.390 2.488 1.00 98.31 260 HIS A CA 1
ATOM 2035 C C . HIS A 1 260 ? -2.013 -12.944 2.614 1.00 98.31 260 HIS A C 1
ATOM 2037 O O . HIS A 1 260 ? -2.968 -12.245 2.270 1.00 98.31 260 HIS A O 1
ATOM 2043 N N . ARG A 1 261 ? -2.165 -14.137 3.193 1.00 98.12 261 ARG A N 1
ATOM 2044 C CA . ARG A 1 261 ? -3.455 -14.726 3.572 1.00 98.12 261 ARG A CA 1
ATOM 2045 C C . ARG A 1 261 ? -4.175 -13.932 4.673 1.00 98.12 261 ARG A C 1
ATOM 2047 O O . ARG A 1 261 ? -5.405 -13.923 4.695 1.00 98.12 261 ARG A O 1
ATOM 2054 N N . LEU A 1 262 ? -3.465 -13.215 5.546 1.00 98.06 262 LEU A N 1
ATOM 2055 C CA . LEU A 1 262 ? -4.062 -12.228 6.461 1.00 98.06 262 LEU A CA 1
ATOM 2056 C C . LEU A 1 262 ? -4.412 -10.919 5.737 1.00 98.06 262 LEU A C 1
ATOM 2058 O O . LEU A 1 262 ? -5.518 -10.402 5.887 1.00 98.06 262 LEU A O 1
ATOM 2062 N N . LEU A 1 263 ? -3.498 -10.401 4.910 1.00 98.12 263 LEU A N 1
ATOM 2063 C CA . LEU A 1 263 ? -3.675 -9.129 4.196 1.00 98.12 263 LEU A CA 1
ATOM 2064 C C . LEU A 1 263 ? -4.845 -9.144 3.202 1.00 98.12 263 LEU A C 1
ATOM 2066 O O . LEU A 1 263 ? -5.475 -8.114 2.989 1.00 98.12 263 LEU A O 1
ATOM 2070 N N . MET A 1 264 ? -5.201 -10.293 2.623 1.00 97.81 264 MET A N 1
ATOM 2071 C CA . MET A 1 264 ? -6.377 -10.374 1.745 1.00 97.81 264 MET A CA 1
ATOM 2072 C C . MET A 1 264 ? -7.713 -10.113 2.473 1.00 97.81 264 MET A C 1
ATOM 2074 O O . MET A 1 264 ? -8.738 -9.985 1.819 1.00 97.81 264 MET A O 1
ATOM 2078 N N . TYR A 1 265 ? -7.727 -9.967 3.803 1.00 97.25 265 TYR A N 1
ATOM 2079 C CA . TYR A 1 265 ? -8.911 -9.568 4.576 1.00 97.25 265 TYR A CA 1
ATOM 2080 C C . TYR A 1 265 ? -8.944 -8.075 4.945 1.00 97.25 265 TYR A C 1
ATOM 2082 O O . TYR A 1 265 ? -9.722 -7.675 5.813 1.00 97.25 265 TYR A O 1
ATOM 2090 N N . THR A 1 266 ? -8.138 -7.222 4.299 1.00 96.50 266 THR A N 1
ATOM 2091 C CA . THR A 1 266 ? -8.243 -5.764 4.473 1.00 96.50 266 THR A CA 1
ATOM 2092 C C . THR A 1 266 ? -9.655 -5.276 4.120 1.00 96.50 266 THR A C 1
ATOM 2094 O O . THR A 1 266 ? -10.094 -5.362 2.974 1.00 96.50 266 THR A O 1
ATOM 2097 N N . SER A 1 267 ? -10.366 -4.727 5.108 1.00 95.00 267 SER A N 1
ATOM 2098 C CA . SER A 1 267 ? -11.804 -4.430 5.028 1.00 95.00 267 SER A CA 1
ATOM 2099 C C . SER A 1 267 ? -12.186 -3.398 3.959 1.00 95.00 267 SER A C 1
ATOM 2101 O O . SER A 1 267 ? -13.304 -3.453 3.441 1.00 95.00 267 SER A O 1
ATOM 2103 N N . CYS A 1 268 ? -11.271 -2.502 3.570 1.00 93.31 268 CYS A N 1
ATOM 2104 C CA . CYS A 1 268 ? -11.488 -1.543 2.480 1.00 93.31 268 CYS A CA 1
ATOM 2105 C C . CYS A 1 268 ? -11.883 -2.236 1.166 1.00 93.31 268 CYS A C 1
ATOM 2107 O O . CYS A 1 268 ? -12.667 -1.679 0.401 1.00 93.31 268 CYS A O 1
ATOM 2109 N N . GLY A 1 269 ? -11.431 -3.480 0.946 1.00 94.00 269 GLY A N 1
ATOM 2110 C CA . GLY A 1 269 ? -11.769 -4.285 -0.231 1.00 94.00 269 GLY A CA 1
ATOM 2111 C C . GLY A 1 269 ? -13.243 -4.684 -0.354 1.00 94.00 269 GLY A C 1
ATOM 2112 O O . GLY A 1 269 ? -13.625 -5.261 -1.362 1.00 94.00 269 GLY A O 1
ATOM 2113 N N . TRP A 1 270 ? -14.086 -4.380 0.637 1.00 94.38 270 TRP A N 1
ATOM 2114 C CA . TRP A 1 270 ? -15.540 -4.562 0.548 1.00 94.38 270 TRP A CA 1
ATOM 2115 C C . TRP A 1 270 ? -16.320 -3.254 0.679 1.00 94.38 270 TRP A C 1
ATOM 2117 O O . TRP A 1 270 ? -17.537 -3.260 0.531 1.00 94.38 270 TRP A O 1
ATOM 2127 N N . PHE A 1 271 ? -15.669 -2.128 0.975 1.00 91.19 271 PHE A N 1
ATOM 2128 C CA . PHE A 1 271 ? -16.381 -0.916 1.379 1.00 91.19 271 PHE A CA 1
ATOM 2129 C C . PHE A 1 271 ? -17.180 -0.277 0.232 1.00 91.19 271 PHE A C 1
ATOM 2131 O O . PHE A 1 271 ? -18.314 0.167 0.438 1.00 91.19 271 PHE A O 1
ATOM 2138 N N . PHE A 1 272 ? -16.597 -0.273 -0.967 1.00 90.06 272 PHE A N 1
ATOM 2139 C CA . PHE A 1 272 ? -17.129 0.394 -2.155 1.00 90.06 272 PHE A CA 1
ATOM 2140 C C . PHE A 1 272 ? -18.059 -0.502 -2.978 1.00 90.06 272 PHE A C 1
ATOM 2142 O O . PHE A 1 272 ? -18.356 -1.641 -2.614 1.00 90.06 272 PHE A O 1
ATOM 2149 N N . ASP A 1 273 ? -18.554 0.052 -4.082 1.00 90.75 273 ASP A N 1
ATOM 2150 C CA . ASP A 1 273 ? -19.616 -0.548 -4.886 1.00 90.75 273 ASP A CA 1
ATOM 2151 C C . ASP A 1 273 ? -19.128 -1.653 -5.841 1.00 90.75 273 ASP A C 1
ATOM 2153 O O . ASP A 1 273 ? -19.944 -2.449 -6.296 1.00 90.75 273 ASP A O 1
ATOM 2157 N N . GLU A 1 274 ? -17.824 -1.733 -6.134 1.00 93.25 274 GLU A N 1
ATOM 2158 C CA . GLU A 1 274 ? -17.285 -2.504 -7.264 1.00 93.25 274 GLU A CA 1
ATOM 2159 C C . GLU A 1 274 ? -16.046 -3.350 -6.916 1.00 93.25 274 GLU A C 1
ATOM 2161 O O . GLU A 1 274 ? -15.102 -2.881 -6.276 1.00 93.25 274 GLU A O 1
ATOM 2166 N N . ILE A 1 275 ? -16.024 -4.597 -7.401 1.00 96.25 275 ILE A N 1
ATOM 2167 C CA . ILE A 1 275 ? -14.926 -5.555 -7.204 1.00 96.25 275 ILE A CA 1
ATOM 2168 C C . ILE A 1 275 ? -13.674 -5.223 -8.035 1.00 96.25 275 ILE A C 1
ATOM 2170 O O . ILE A 1 275 ? -12.566 -5.589 -7.650 1.00 96.25 275 ILE A O 1
ATOM 2174 N N . SER A 1 276 ? -13.809 -4.497 -9.146 1.00 95.94 276 SER A N 1
ATOM 2175 C CA . SER A 1 276 ? -12.678 -3.959 -9.916 1.00 95.94 276 SER A CA 1
ATOM 2176 C C . SER A 1 276 ? -12.088 -2.660 -9.344 1.00 95.94 276 SER A C 1
ATOM 2178 O O . SER A 1 276 ? -11.110 -2.139 -9.886 1.00 95.94 276 SER A O 1
ATOM 2180 N N . GLY A 1 277 ? -12.642 -2.153 -8.233 1.00 93.81 277 GLY A N 1
ATOM 2181 C CA . GLY A 1 277 ? -12.102 -1.015 -7.491 1.00 93.81 277 GLY A CA 1
ATOM 2182 C C . GLY A 1 277 ? -10.687 -1.267 -6.959 1.00 93.81 277 GLY A C 1
ATOM 2183 O O . GLY A 1 277 ? -10.261 -2.412 -6.790 1.00 93.81 277 GLY A O 1
ATOM 2184 N N . LEU A 1 278 ? -9.948 -0.187 -6.687 1.00 94.50 278 LEU A N 1
ATOM 2185 C CA . LEU A 1 278 ? -8.537 -0.249 -6.283 1.00 94.50 278 LEU A CA 1
ATOM 2186 C C . LEU A 1 278 ? -8.330 -1.118 -5.034 1.00 94.50 278 LEU A C 1
ATOM 2188 O O . LEU A 1 278 ? -7.392 -1.913 -4.981 1.00 94.50 278 LEU A O 1
ATOM 2192 N N . GLU A 1 279 ? -9.225 -0.995 -4.059 1.00 95.75 279 GLU A N 1
ATOM 2193 C CA . GLU A 1 279 ? -9.180 -1.674 -2.767 1.00 95.75 279 GLU A CA 1
ATOM 2194 C C . GLU A 1 279 ? -9.436 -3.179 -2.915 1.00 95.75 279 GLU A C 1
ATOM 2196 O O . GLU A 1 279 ? -8.664 -4.005 -2.422 1.00 95.75 279 GLU A O 1
ATOM 2201 N N . SER A 1 280 ? -10.487 -3.544 -3.650 1.00 96.81 280 SER A N 1
ATOM 2202 C CA . SER A 1 280 ? -10.856 -4.932 -3.949 1.00 96.81 280 SER A CA 1
ATOM 2203 C C . SER A 1 280 ? -9.767 -5.630 -4.773 1.00 96.81 280 SER A C 1
ATOM 2205 O O . SER A 1 280 ? -9.351 -6.750 -4.469 1.00 96.81 280 SER A O 1
ATOM 2207 N N . VAL A 1 281 ? -9.216 -4.940 -5.778 1.00 97.94 281 VAL A N 1
ATOM 2208 C CA . VAL A 1 281 ? -8.081 -5.433 -6.569 1.00 97.94 281 VAL A CA 1
ATOM 2209 C C . VAL A 1 281 ? -6.837 -5.610 -5.696 1.00 97.94 281 VAL A C 1
ATOM 2211 O O . VAL A 1 281 ? -6.090 -6.567 -5.895 1.00 97.94 281 VAL A O 1
ATOM 2214 N N . GLN A 1 282 ? -6.602 -4.739 -4.711 1.00 97.94 282 GLN A N 1
ATOM 2215 C CA . GLN A 1 282 ? -5.488 -4.896 -3.776 1.00 97.94 282 GLN A CA 1
ATOM 2216 C C . GLN A 1 282 ? -5.635 -6.157 -2.909 1.00 97.94 282 GLN A C 1
ATOM 2218 O O . GLN A 1 282 ? -4.664 -6.901 -2.755 1.00 97.94 282 GLN A O 1
ATOM 2223 N N . VAL A 1 283 ? -6.843 -6.458 -2.425 1.00 98.19 283 VAL A N 1
ATOM 2224 C CA . VAL A 1 283 ? -7.158 -7.732 -1.751 1.00 98.19 283 VAL A CA 1
ATOM 2225 C C . VAL A 1 283 ? -6.859 -8.931 -2.658 1.00 98.19 283 VAL A C 1
ATOM 2227 O O . VAL A 1 283 ? -6.181 -9.875 -2.244 1.00 98.19 283 VAL A O 1
ATOM 2230 N N . LEU A 1 284 ? -7.272 -8.872 -3.926 1.00 98.62 284 LEU A N 1
ATOM 2231 C CA . LEU A 1 284 ? -6.998 -9.932 -4.899 1.00 98.62 284 LEU A CA 1
ATOM 2232 C C . LEU A 1 284 ? -5.502 -10.079 -5.220 1.00 98.62 284 LEU A C 1
ATOM 2234 O O . LEU A 1 284 ? -5.044 -11.194 -5.462 1.00 98.62 284 LEU A O 1
ATOM 2238 N N . LYS A 1 285 ? -4.714 -8.997 -5.184 1.00 98.31 285 LYS A N 1
ATOM 2239 C CA . LYS A 1 285 ? -3.246 -9.065 -5.314 1.00 98.31 285 LYS A CA 1
ATOM 2240 C C . LYS A 1 285 ? -2.607 -9.792 -4.132 1.00 98.31 285 LYS A C 1
ATOM 2242 O O . LYS A 1 285 ? -1.658 -10.548 -4.337 1.00 98.31 285 LYS A O 1
ATOM 2247 N N . TYR A 1 286 ? -3.120 -9.607 -2.914 1.00 98.44 286 TYR A N 1
ATOM 2248 C CA . TYR A 1 286 ? -2.662 -10.382 -1.760 1.00 98.44 286 TYR A CA 1
ATOM 2249 C C . TYR A 1 286 ? -3.006 -11.866 -1.907 1.00 98.44 286 TYR A C 1
ATOM 2251 O O . TYR A 1 286 ? -2.119 -12.698 -1.731 1.00 98.44 286 TYR A O 1
ATOM 2259 N N . ALA A 1 287 ? -4.228 -12.197 -2.338 1.00 98.44 287 ALA A N 1
ATOM 2260 C CA . ALA A 1 287 ? -4.611 -13.577 -2.641 1.00 98.44 287 ALA A CA 1
ATOM 2261 C C . ALA A 1 287 ? -3.714 -14.199 -3.732 1.00 98.44 287 ALA A C 1
ATOM 2263 O O . ALA A 1 287 ? -3.204 -15.305 -3.560 1.00 98.44 287 ALA A O 1
ATOM 2264 N N . ALA A 1 288 ? -3.433 -13.459 -4.812 1.00 98.12 288 ALA A N 1
ATOM 2265 C CA . ALA A 1 288 ? -2.522 -13.891 -5.875 1.00 98.12 288 ALA A CA 1
ATOM 2266 C C . ALA A 1 288 ? -1.106 -14.164 -5.344 1.00 98.12 288 ALA A C 1
ATOM 2268 O O . ALA A 1 288 ? -0.474 -15.151 -5.717 1.00 98.12 288 ALA A O 1
ATOM 2269 N N . ARG A 1 289 ? -0.597 -13.313 -4.443 1.00 96.81 289 ARG A N 1
ATOM 2270 C CA . ARG A 1 289 ? 0.725 -13.508 -3.839 1.00 96.81 289 ARG A CA 1
ATOM 2271 C C . ARG A 1 289 ? 0.756 -14.695 -2.874 1.00 96.81 289 ARG A C 1
ATOM 2273 O O . ARG A 1 289 ? 1.754 -15.411 -2.862 1.00 96.81 289 ARG A O 1
ATOM 2280 N N . ALA A 1 290 ? -0.313 -14.932 -2.117 1.00 97.69 290 ALA A N 1
ATOM 2281 C CA . ALA A 1 290 ? -0.431 -16.108 -1.259 1.00 97.69 290 ALA A CA 1
ATOM 2282 C C . ALA A 1 290 ? -0.449 -17.404 -2.091 1.00 97.69 290 ALA A C 1
ATOM 2284 O O . ALA A 1 290 ? 0.343 -18.306 -1.834 1.00 97.69 290 ALA A O 1
ATOM 2285 N N . LEU A 1 291 ? -1.244 -17.450 -3.168 1.00 97.62 291 LEU A N 1
ATOM 2286 C CA . LEU A 1 291 ? -1.250 -18.551 -4.143 1.00 97.62 291 LEU A CA 1
ATOM 2287 C C . LEU A 1 291 ? 0.125 -18.765 -4.792 1.00 97.62 291 LEU A C 1
ATOM 2289 O O . LEU A 1 291 ? 0.590 -19.897 -4.923 1.00 97.62 291 LEU A O 1
ATOM 2293 N N . HIS A 1 292 ? 0.799 -17.674 -5.169 1.00 95.12 292 HIS A N 1
ATOM 2294 C CA . HIS A 1 292 ? 2.141 -17.725 -5.742 1.00 95.12 292 HIS A CA 1
ATOM 2295 C C . HIS A 1 292 ? 3.149 -18.384 -4.794 1.00 95.12 292 HIS A C 1
ATOM 2297 O O . HIS A 1 292 ? 3.954 -19.191 -5.245 1.00 95.12 292 HIS A O 1
ATOM 2303 N N . LEU A 1 293 ? 3.111 -18.063 -3.501 1.00 95.62 293 LEU A N 1
ATOM 2304 C CA . LEU A 1 293 ? 3.993 -18.681 -2.510 1.00 95.62 293 LEU A CA 1
ATOM 2305 C C . LEU A 1 293 ? 3.585 -20.131 -2.210 1.00 95.62 293 LEU A C 1
ATOM 2307 O O . LEU A 1 293 ? 4.444 -21.008 -2.165 1.00 95.62 293 LEU A O 1
ATOM 2311 N N . GLY A 1 294 ? 2.284 -20.406 -2.092 1.00 95.75 294 GLY A N 1
ATOM 2312 C CA . GLY A 1 294 ? 1.763 -21.744 -1.800 1.00 95.75 294 GLY A CA 1
ATOM 2313 C C . GLY A 1 294 ? 2.100 -22.789 -2.865 1.00 95.75 294 GLY A C 1
ATOM 2314 O O . GLY A 1 294 ? 2.344 -23.947 -2.529 1.00 95.75 294 GLY A O 1
ATOM 2315 N N . ARG A 1 295 ? 2.214 -22.397 -4.144 1.00 94.88 295 ARG A N 1
ATOM 2316 C CA . ARG A 1 295 ? 2.523 -23.324 -5.255 1.00 94.88 295 ARG A CA 1
ATOM 2317 C C . ARG A 1 295 ? 3.852 -24.076 -5.099 1.00 94.88 295 ARG A C 1
ATOM 2319 O O . ARG A 1 295 ? 4.047 -25.098 -5.745 1.00 94.88 295 ARG A O 1
ATOM 2326 N N . TYR A 1 296 ? 4.782 -23.560 -4.292 1.00 93.88 296 TYR A N 1
ATOM 2327 C CA . TYR A 1 296 ? 6.064 -24.223 -4.035 1.00 93.88 296 TYR A CA 1
ATOM 2328 C C . TYR A 1 296 ? 5.913 -25.438 -3.112 1.00 93.88 296 TYR A C 1
ATOM 2330 O O . TYR A 1 296 ? 6.786 -26.301 -3.080 1.00 93.88 296 TYR A O 1
ATOM 2338 N N . PHE A 1 297 ? 4.794 -25.529 -2.392 1.00 96.69 297 PHE A N 1
ATOM 2339 C CA . PHE A 1 297 ? 4.574 -26.517 -1.342 1.00 96.69 297 PHE A CA 1
ATOM 2340 C C . PHE A 1 297 ? 3.444 -27.504 -1.648 1.00 96.69 297 PHE A C 1
ATOM 2342 O O . PHE A 1 297 ? 3.298 -28.505 -0.945 1.00 96.69 297 PHE A O 1
ATOM 2349 N N . THR A 1 298 ? 2.667 -27.263 -2.706 1.00 95.75 298 THR A N 1
ATOM 2350 C CA . THR A 1 298 ? 1.605 -28.162 -3.163 1.00 95.75 298 THR A CA 1
ATOM 2351 C C . THR A 1 298 ? 1.579 -28.278 -4.683 1.00 95.75 298 THR A C 1
ATOM 2353 O O . THR A 1 298 ? 1.918 -27.343 -5.403 1.00 95.75 298 THR A O 1
ATOM 2356 N N . ARG A 1 299 ? 1.154 -29.446 -5.176 1.00 93.06 299 ARG A N 1
ATOM 2357 C CA . ARG A 1 299 ? 0.849 -29.673 -6.599 1.00 93.06 299 ARG A CA 1
ATOM 2358 C C . ARG A 1 299 ? -0.629 -29.455 -6.920 1.00 93.06 299 ARG A C 1
ATOM 2360 O O . ARG A 1 299 ? -1.009 -29.538 -8.085 1.00 93.06 299 ARG A O 1
ATOM 2367 N N . GLU A 1 300 ? -1.461 -29.223 -5.909 1.00 92.69 300 GLU A N 1
ATOM 2368 C CA . GLU A 1 300 ? -2.880 -28.959 -6.111 1.00 92.69 300 GLU A CA 1
ATOM 2369 C C . GLU A 1 300 ? -3.082 -27.607 -6.813 1.00 92.69 300 GLU A C 1
ATOM 2371 O O . GLU A 1 300 ? -2.450 -26.615 -6.435 1.00 92.69 300 GLU A O 1
ATOM 2376 N N . PRO A 1 301 ? -3.971 -27.523 -7.819 1.00 93.50 301 PRO A N 1
ATOM 2377 C CA . PRO A 1 301 ? -4.220 -26.290 -8.558 1.00 93.50 301 PRO A CA 1
ATOM 2378 C C . PRO A 1 301 ? -5.136 -25.350 -7.755 1.00 93.50 301 PRO A C 1
ATOM 2380 O O . PRO A 1 301 ? -6.284 -25.098 -8.128 1.00 93.50 301 PRO A O 1
ATOM 2383 N N . LEU A 1 302 ? -4.637 -24.826 -6.629 1.00 96.88 302 LEU A N 1
ATOM 2384 C CA . LEU A 1 302 ? -5.420 -23.976 -5.723 1.00 96.88 302 LEU A CA 1
ATOM 2385 C C . LEU A 1 302 ? -5.989 -22.735 -6.429 1.00 96.88 302 LEU A C 1
ATOM 2387 O O . LEU A 1 302 ? -7.113 -22.321 -6.153 1.00 96.88 302 LEU A O 1
ATOM 2391 N N . GLU A 1 303 ? -5.246 -22.176 -7.387 1.00 97.81 303 GLU A N 1
ATOM 2392 C CA . GLU A 1 303 ? -5.693 -21.025 -8.177 1.00 97.81 303 GLU A CA 1
ATOM 2393 C C . GLU A 1 303 ? -6.973 -21.331 -8.976 1.00 97.81 303 GLU A C 1
ATOM 2395 O O . GLU A 1 303 ? -7.875 -20.496 -9.029 1.00 97.81 303 GLU A O 1
ATOM 2400 N N . ASP A 1 304 ? -7.116 -22.538 -9.529 1.00 97.81 304 ASP A N 1
ATOM 2401 C CA . ASP A 1 304 ? -8.309 -22.921 -10.293 1.00 97.81 304 ASP A CA 1
ATOM 2402 C C . ASP A 1 304 ? -9.537 -23.074 -9.389 1.00 97.81 304 ASP A C 1
ATOM 2404 O O . ASP A 1 304 ? -10.650 -22.699 -9.769 1.00 97.81 304 ASP A O 1
ATOM 2408 N N . GLY A 1 305 ? -9.348 -23.614 -8.180 1.00 97.62 305 GLY A N 1
ATOM 2409 C CA . GLY A 1 305 ? -10.395 -23.678 -7.157 1.00 97.62 305 GLY A CA 1
ATOM 2410 C C . GLY A 1 305 ? -10.853 -22.284 -6.731 1.00 97.62 305 GLY A C 1
ATOM 2411 O O . GLY A 1 305 ? -12.052 -21.996 -6.750 1.00 97.62 305 GLY A O 1
ATOM 2412 N N . PHE A 1 306 ? -9.893 -21.398 -6.465 1.00 98.50 306 PHE A N 1
ATOM 2413 C CA . PHE A 1 306 ? -10.141 -20.007 -6.101 1.00 98.50 306 PHE A CA 1
ATOM 2414 C C . PHE A 1 306 ? -10.920 -19.259 -7.192 1.00 98.50 306 PHE A C 1
ATOM 2416 O O . PHE A 1 306 ? -11.966 -18.665 -6.922 1.00 98.50 306 PHE A O 1
ATOM 2423 N N . LEU A 1 307 ? -10.473 -19.347 -8.450 1.00 98.62 307 LEU A N 1
ATOM 2424 C CA . LEU A 1 307 ? -11.111 -18.672 -9.583 1.00 98.62 307 LEU A CA 1
ATOM 2425 C C . LEU A 1 307 ? -12.521 -19.182 -9.879 1.00 98.62 307 LEU A C 1
ATOM 2427 O O . LEU A 1 307 ? -13.364 -18.411 -10.336 1.00 98.62 307 LEU A O 1
ATOM 2431 N N . ARG A 1 308 ? -12.802 -20.459 -9.609 1.00 98.44 308 ARG A N 1
ATOM 2432 C CA . ARG A 1 308 ? -14.140 -21.039 -9.787 1.00 98.44 308 ARG A CA 1
ATOM 2433 C C . ARG A 1 308 ? -15.169 -20.421 -8.842 1.00 98.44 308 ARG A C 1
ATOM 2435 O O . ARG A 1 308 ? -16.318 -20.235 -9.235 1.00 98.44 308 ARG A O 1
ATOM 2442 N N . ILE A 1 309 ? -14.771 -20.126 -7.605 1.00 98.56 309 ILE A N 1
ATOM 2443 C CA . ILE A 1 309 ? -15.638 -19.474 -6.616 1.00 98.56 309 ILE A CA 1
ATOM 2444 C C . ILE A 1 309 ? -15.715 -17.977 -6.924 1.00 98.56 309 ILE A C 1
ATOM 2446 O O . ILE A 1 309 ? -16.808 -17.426 -7.037 1.00 98.56 309 ILE A O 1
ATOM 2450 N N . LEU A 1 310 ? -14.562 -17.345 -7.168 1.00 98.62 310 LEU A N 1
ATOM 2451 C CA . LEU A 1 310 ? -14.463 -15.915 -7.454 1.00 98.62 310 LEU A CA 1
ATOM 2452 C C . LEU A 1 310 ? -15.216 -15.499 -8.731 1.00 98.62 310 LEU A C 1
ATOM 2454 O O . LEU A 1 310 ? -15.731 -14.387 -8.801 1.00 98.62 310 LEU A O 1
ATOM 2458 N N . GLY A 1 311 ? -15.345 -16.386 -9.721 1.00 98.44 311 GLY A N 1
ATOM 2459 C CA . GLY A 1 311 ? -16.133 -16.141 -10.936 1.00 98.44 311 GLY A CA 1
ATOM 2460 C C . GLY A 1 311 ? -17.634 -15.933 -10.692 1.00 98.44 311 GLY A C 1
ATOM 2461 O O . GLY A 1 311 ? -18.332 -15.462 -11.580 1.00 98.44 311 GLY A O 1
ATOM 2462 N N . ARG A 1 312 ? -18.146 -16.240 -9.493 1.00 98.44 312 ARG A N 1
ATOM 2463 C CA . ARG A 1 312 ? -19.530 -15.926 -9.092 1.00 98.44 312 ARG A CA 1
ATOM 2464 C C . ARG A 1 312 ? -19.689 -14.480 -8.607 1.00 98.44 312 ARG A C 1
ATOM 2466 O O . ARG A 1 312 ? -20.808 -14.026 -8.392 1.00 98.44 312 ARG A O 1
ATOM 2473 N N . ALA A 1 313 ? -18.585 -13.768 -8.382 1.00 97.88 313 ALA A N 1
ATOM 2474 C CA . ALA A 1 313 ? -18.592 -12.381 -7.947 1.00 97.88 313 ALA A CA 1
ATOM 2475 C C . ALA A 1 313 ? -18.865 -11.462 -9.150 1.00 97.88 313 ALA A C 1
ATOM 2477 O O . ALA A 1 313 ? -17.937 -11.077 -9.855 1.00 97.88 313 ALA A O 1
ATOM 2478 N N . GLU A 1 314 ? -20.133 -11.143 -9.404 1.00 97.00 314 GLU A N 1
ATOM 2479 C CA . GLU A 1 314 ? -20.556 -10.303 -10.537 1.00 97.00 314 GLU A CA 1
ATOM 2480 C C . GLU A 1 314 ? -19.982 -8.876 -10.443 1.00 97.00 314 GLU A C 1
ATOM 2482 O O . GLU A 1 314 ? -20.269 -8.145 -9.492 1.00 97.00 314 GLU A O 1
ATOM 2487 N N . SER A 1 315 ? -19.192 -8.469 -11.439 1.00 96.12 315 SER A N 1
ATOM 2488 C CA . SER A 1 315 ? -18.696 -7.095 -11.567 1.00 96.12 315 SER A CA 1
ATOM 2489 C C . SER A 1 315 ? -19.773 -6.208 -12.189 1.00 96.12 315 SER A C 1
ATOM 2491 O O . SER A 1 315 ? -20.478 -6.629 -13.106 1.00 96.12 315 SER A O 1
ATOM 2493 N N . ASN A 1 316 ? -19.886 -4.964 -11.721 1.00 94.25 316 ASN A N 1
ATOM 2494 C CA . ASN A 1 316 ? -20.730 -3.957 -12.361 1.00 94.25 316 ASN A CA 1
ATOM 2495 C C . ASN A 1 316 ? -20.086 -3.405 -13.650 1.00 94.25 316 ASN A C 1
ATOM 2497 O O . ASN A 1 316 ? -20.753 -2.696 -14.403 1.00 94.25 316 ASN A O 1
ATOM 2501 N N . ASP A 1 317 ? -18.809 -3.712 -13.914 1.00 93.25 317 ASP A N 1
ATOM 2502 C CA . ASP A 1 317 ? -18.127 -3.383 -15.165 1.00 93.25 317 ASP A CA 1
ATOM 2503 C C . ASP A 1 317 ? -18.394 -4.481 -16.220 1.00 93.25 317 ASP A C 1
ATOM 2505 O O . ASP A 1 317 ? -17.930 -5.619 -16.061 1.00 93.25 317 ASP A O 1
ATOM 2509 N N . PRO A 1 318 ? -19.109 -4.169 -17.319 1.00 91.56 318 PRO A N 1
ATOM 2510 C CA . PRO A 1 318 ? -19.465 -5.152 -18.340 1.00 91.56 318 PRO A CA 1
ATOM 2511 C C . PRO A 1 318 ? -18.254 -5.726 -19.093 1.00 91.56 318 PRO A C 1
ATOM 2513 O O . PRO A 1 318 ? -18.336 -6.851 -19.598 1.00 91.56 318 PRO A O 1
ATOM 2516 N N . ASP A 1 319 ? -17.129 -5.008 -19.156 1.00 95.00 319 ASP A N 1
ATOM 2517 C CA . ASP A 1 319 ? -15.907 -5.494 -19.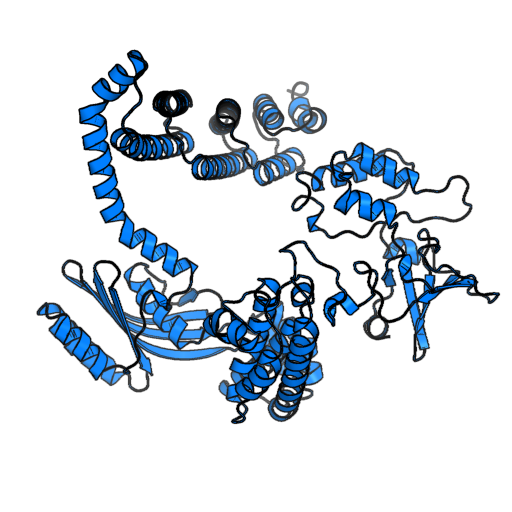804 1.00 95.00 319 ASP A CA 1
ATOM 2518 C C . ASP A 1 319 ? -15.175 -6.517 -18.932 1.00 95.00 319 ASP A C 1
ATOM 2520 O O . ASP A 1 319 ? -14.457 -7.386 -19.445 1.00 95.00 319 ASP A O 1
ATOM 2524 N N . LEU A 1 320 ? -15.327 -6.414 -17.610 1.00 96.00 320 LEU A N 1
ATOM 2525 C CA . LEU A 1 320 ? -14.727 -7.334 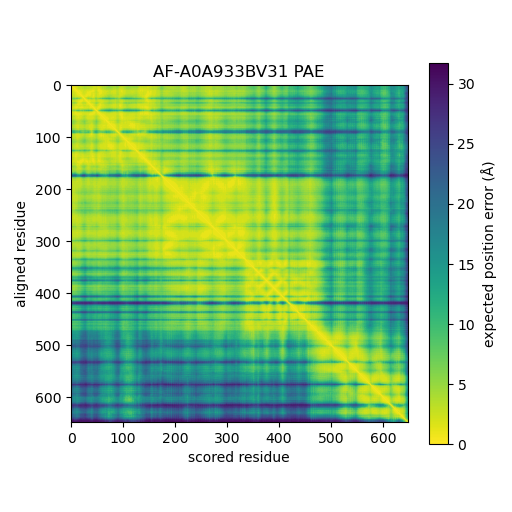-16.647 1.00 96.00 320 LEU A CA 1
ATOM 2526 C C . LEU A 1 320 ? -15.658 -8.501 -16.329 1.00 96.00 320 LEU A C 1
ATOM 2528 O O . LEU A 1 320 ? -15.165 -9.615 -16.235 1.00 96.00 320 LEU A O 1
ATOM 2532 N N . LYS A 1 321 ? -16.979 -8.299 -16.283 1.00 96.25 321 LYS A N 1
ATOM 2533 C CA . LYS A 1 321 ? -18.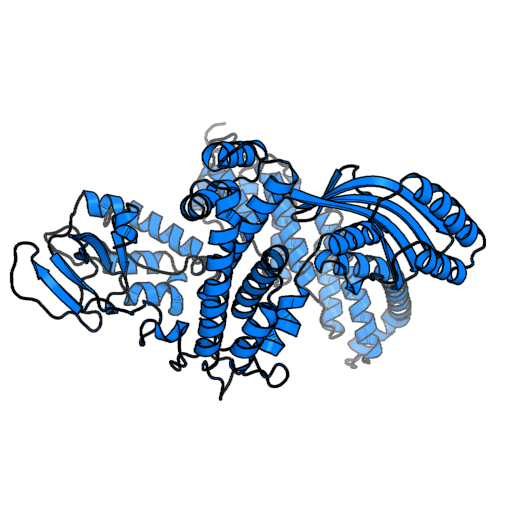021 -9.320 -16.044 1.00 96.25 321 LYS A CA 1
ATOM 2534 C C . LYS A 1 321 ? -18.018 -9.924 -14.638 1.00 96.25 321 LYS A C 1
ATOM 2536 O O . LYS A 1 321 ? -19.045 -9.904 -13.970 1.00 96.25 321 LYS A O 1
ATOM 2541 N N . ASP A 1 322 ? -16.892 -10.463 -14.178 1.00 98.19 322 ASP A N 1
ATOM 2542 C CA . ASP A 1 322 ? -16.797 -11.189 -12.912 1.00 98.19 322 ASP A CA 1
ATOM 2543 C C . ASP A 1 322 ? -15.436 -11.040 -12.210 1.00 98.19 322 ASP A C 1
ATOM 2545 O O . ASP A 1 322 ? -14.439 -10.575 -12.773 1.00 98.19 322 ASP A O 1
ATOM 2549 N N . GLY A 1 323 ? -15.385 -11.475 -10.951 1.00 98.31 323 GLY A N 1
ATOM 2550 C CA . GLY A 1 323 ? -14.187 -11.434 -10.123 1.00 98.31 323 GLY A CA 1
ATOM 2551 C C . GLY A 1 323 ? -13.017 -12.258 -10.672 1.00 98.31 323 GLY A C 1
ATOM 2552 O O . GLY A 1 323 ? -11.861 -11.894 -10.448 1.00 98.31 323 GLY A O 1
ATOM 2553 N N . ALA A 1 324 ? -13.261 -13.343 -11.414 1.00 98.50 324 ALA A N 1
ATOM 2554 C CA . ALA A 1 324 ? -12.183 -14.148 -11.988 1.00 98.50 324 ALA A CA 1
ATOM 2555 C C . ALA A 1 324 ? -11.482 -13.398 -13.130 1.00 98.50 324 ALA A C 1
ATOM 2557 O O . ALA A 1 324 ? -10.257 -13.452 -13.264 1.00 98.50 324 ALA A O 1
ATOM 2558 N N . ALA A 1 325 ? -12.231 -12.666 -13.950 1.00 98.38 325 ALA A N 1
ATOM 2559 C CA . ALA A 1 325 ? -11.681 -11.771 -14.957 1.00 98.38 325 ALA A CA 1
ATOM 2560 C C . ALA A 1 325 ? -10.972 -10.559 -14.333 1.00 98.38 325 ALA A C 1
ATOM 2562 O O . ALA A 1 325 ? -9.872 -10.223 -14.783 1.00 98.38 325 ALA A O 1
ATOM 2563 N N . VAL A 1 326 ? -11.523 -9.969 -13.262 1.00 98.44 326 VAL A N 1
ATOM 2564 C CA . VAL A 1 326 ? -10.835 -8.937 -12.462 1.00 98.44 326 VAL A CA 1
ATOM 2565 C C . VAL A 1 326 ? -9.486 -9.456 -11.970 1.00 98.44 326 VAL A C 1
ATOM 2567 O O . VAL A 1 326 ? -8.457 -8.822 -12.204 1.00 98.44 326 VAL A O 1
ATOM 2570 N N . TYR A 1 327 ? -9.452 -10.643 -11.363 1.00 98.50 327 TYR A N 1
ATOM 2571 C CA . TYR A 1 327 ? -8.211 -11.245 -10.887 1.00 98.50 327 TYR A CA 1
ATOM 2572 C C . TYR A 1 327 ? -7.201 -11.446 -12.025 1.00 98.50 327 TYR A C 1
ATOM 2574 O O . TYR A 1 327 ? -6.055 -11.007 -11.916 1.00 98.50 327 TYR A O 1
ATOM 2582 N N . ARG A 1 328 ? -7.609 -12.057 -13.147 1.00 97.81 328 ARG A N 1
ATOM 2583 C CA . ARG A 1 328 ? -6.699 -12.352 -14.270 1.00 97.81 328 ARG A CA 1
ATOM 2584 C C . ARG A 1 328 ? -6.145 -11.092 -14.931 1.00 97.81 328 ARG A C 1
ATOM 2586 O O . ARG A 1 328 ? -4.991 -11.098 -15.350 1.00 97.81 328 ARG A O 1
ATOM 2593 N N . ARG A 1 329 ? -6.954 -10.034 -15.050 1.00 96.19 329 ARG A N 1
ATOM 2594 C CA . ARG A 1 329 ? -6.585 -8.805 -15.771 1.00 96.19 329 ARG A CA 1
ATOM 2595 C C . ARG A 1 329 ? -5.899 -7.770 -14.884 1.00 96.19 329 ARG A C 1
ATOM 2597 O O . ARG A 1 329 ? -5.023 -7.066 -15.376 1.00 96.19 329 ARG A O 1
ATOM 2604 N N . LEU A 1 330 ? -6.288 -7.661 -13.611 1.00 96.19 330 LEU A N 1
ATOM 2605 C CA . LEU A 1 330 ? -5.885 -6.553 -12.733 1.00 96.19 330 LEU A CA 1
ATOM 2606 C C . LEU A 1 330 ? -5.024 -6.985 -11.534 1.00 96.19 330 LEU A C 1
ATOM 2608 O O . LEU A 1 330 ? -4.223 -6.182 -11.052 1.00 96.19 330 LEU A O 1
ATOM 2612 N N . ALA A 1 331 ? -5.146 -8.232 -11.059 1.00 96.44 331 ALA A N 1
ATOM 2613 C CA . ALA A 1 331 ? -4.388 -8.722 -9.902 1.00 96.44 331 ALA A CA 1
ATOM 2614 C C . ALA A 1 331 ? -3.173 -9.573 -10.303 1.00 96.44 331 ALA A C 1
ATOM 2616 O O . ALA A 1 331 ? -2.040 -9.204 -9.995 1.00 96.44 331 ALA A O 1
ATOM 2617 N N . LYS A 1 332 ? -3.383 -10.672 -11.038 1.00 94.25 332 LYS A N 1
ATOM 2618 C CA . LYS A 1 332 ? -2.334 -11.629 -11.435 1.00 94.25 332 LYS A CA 1
ATOM 2619 C C . LYS A 1 332 ? -1.133 -10.981 -12.147 1.00 94.25 332 LYS A C 1
ATOM 2621 O O . LYS A 1 332 ? -0.006 -11.317 -11.790 1.00 94.25 332 LYS A O 1
ATOM 2626 N N . PRO A 1 333 ? -1.299 -10.008 -13.068 1.00 89.69 333 PRO A N 1
ATOM 2627 C CA . PRO A 1 333 ? -0.159 -9.376 -13.746 1.00 89.69 333 PRO A CA 1
ATOM 2628 C C . PRO A 1 333 ? 0.750 -8.540 -12.828 1.00 89.69 333 PRO A C 1
ATOM 2630 O O . PRO A 1 333 ? 1.864 -8.179 -13.221 1.00 89.69 333 PRO A O 1
ATOM 2633 N N . ALA A 1 334 ? 0.289 -8.209 -11.615 1.00 88.56 334 ALA A N 1
ATOM 2634 C CA . ALA A 1 334 ? 1.095 -7.526 -10.605 1.00 88.56 334 ALA A CA 1
ATOM 2635 C C . ALA A 1 334 ? 2.065 -8.472 -9.877 1.00 88.56 334 ALA A C 1
ATOM 2637 O O . ALA A 1 334 ? 2.916 -8.003 -9.124 1.00 88.56 334 ALA A O 1
ATOM 2638 N N . GLN A 1 335 ? 1.958 -9.788 -10.088 1.00 88.69 335 GLN A N 1
ATOM 2639 C CA . GLN A 1 335 ? 2.926 -10.747 -9.577 1.00 88.69 335 GLN A CA 1
ATOM 2640 C C . GLN A 1 335 ? 4.302 -10.490 -10.208 1.00 88.69 335 GLN A C 1
ATOM 2642 O O . GLN A 1 335 ? 4.446 -10.329 -11.423 1.00 88.69 335 GLN A O 1
ATOM 2647 N N . VAL A 1 336 ? 5.317 -10.451 -9.351 1.00 87.31 336 VAL A N 1
ATOM 2648 C CA . VAL A 1 336 ? 6.719 -10.289 -9.732 1.00 87.31 336 VAL A CA 1
ATOM 2649 C C . VAL A 1 336 ? 7.480 -11.513 -9.240 1.00 87.31 336 VAL A C 1
ATOM 2651 O O . VAL A 1 336 ? 7.420 -11.847 -8.052 1.00 87.31 336 VAL A O 1
ATOM 2654 N N . ASP A 1 337 ? 8.151 -12.191 -10.164 1.00 88.69 337 ASP A N 1
ATOM 2655 C CA . ASP A 1 337 ? 9.127 -13.240 -9.886 1.00 88.69 337 ASP A CA 1
ATOM 2656 C C . ASP A 1 337 ? 10.558 -12.703 -10.060 1.00 88.69 337 ASP A C 1
ATOM 2658 O O . ASP A 1 337 ? 10.771 -11.582 -10.533 1.00 88.69 337 ASP A O 1
ATOM 2662 N N . LEU A 1 338 ? 11.548 -13.490 -9.632 1.00 92.75 338 LEU A N 1
ATOM 2663 C CA . LEU A 1 338 ? 12.955 -13.093 -9.697 1.00 92.75 338 LEU A CA 1
ATOM 2664 C C . LEU A 1 338 ? 13.419 -12.880 -11.142 1.00 92.75 338 LEU A C 1
ATOM 2666 O O . LEU A 1 338 ? 14.157 -11.935 -11.408 1.00 92.75 338 LEU A O 1
ATOM 2670 N N . ARG A 1 339 ? 12.916 -13.669 -12.096 1.00 93.06 339 ARG A N 1
ATOM 2671 C CA . ARG A 1 339 ? 13.233 -13.523 -13.523 1.00 93.06 339 ARG A CA 1
ATOM 2672 C C . ARG A 1 339 ? 12.777 -12.195 -14.105 1.00 93.06 339 ARG A C 1
ATOM 2674 O O . ARG A 1 339 ? 13.552 -11.541 -14.797 1.00 93.06 339 ARG A O 1
ATOM 2681 N N . ARG A 1 340 ? 11.573 -11.730 -13.771 1.00 93.44 340 ARG A N 1
ATOM 2682 C CA . ARG A 1 340 ? 11.100 -10.398 -14.162 1.00 93.44 340 ARG A CA 1
ATOM 2683 C C . ARG A 1 340 ? 11.954 -9.288 -13.547 1.00 93.44 340 ARG A C 1
ATOM 2685 O O . ARG A 1 340 ? 12.193 -8.286 -14.212 1.00 93.44 340 ARG A O 1
ATOM 2692 N N . VAL A 1 341 ? 12.448 -9.459 -12.316 1.00 95.38 341 VAL A N 1
ATOM 2693 C CA . VAL A 1 341 ? 13.396 -8.511 -11.690 1.00 95.38 341 VAL A CA 1
ATOM 2694 C C . VAL A 1 341 ? 14.748 -8.525 -12.411 1.00 95.38 341 VAL A C 1
ATOM 2696 O O . VAL A 1 341 ? 15.316 -7.465 -12.656 1.00 95.38 341 VAL A O 1
ATOM 2699 N N . ILE A 1 342 ? 15.251 -9.700 -12.798 1.00 95.56 342 ILE A N 1
ATOM 2700 C CA . ILE A 1 342 ? 16.489 -9.837 -13.578 1.00 95.56 342 ILE A CA 1
ATOM 2701 C C . ILE A 1 342 ? 16.339 -9.150 -14.941 1.00 95.56 342 ILE A C 1
ATOM 2703 O O . ILE A 1 342 ? 17.197 -8.357 -15.321 1.00 95.56 342 ILE A O 1
ATOM 2707 N N . ALA A 1 343 ? 15.243 -9.404 -15.660 1.00 95.31 343 ALA A N 1
ATOM 2708 C CA . ALA A 1 343 ? 14.952 -8.750 -16.935 1.00 95.31 343 ALA A CA 1
ATOM 2709 C C . ALA A 1 343 ? 14.817 -7.231 -16.777 1.00 95.31 343 ALA A C 1
ATOM 2711 O O . ALA A 1 343 ? 15.332 -6.469 -17.597 1.00 95.31 343 ALA A O 1
ATOM 2712 N N . HIS A 1 344 ? 14.170 -6.791 -15.694 1.00 95.12 344 HIS A N 1
ATOM 2713 C CA . HIS A 1 344 ? 14.091 -5.385 -15.333 1.00 95.12 344 HIS A CA 1
ATOM 2714 C C . HIS A 1 344 ? 15.485 -4.775 -15.188 1.00 95.12 344 HIS A C 1
ATOM 2716 O O . HIS A 1 344 ? 15.793 -3.825 -15.901 1.00 95.12 344 HIS A O 1
ATOM 2722 N N . TYR A 1 345 ? 16.331 -5.361 -14.334 1.00 95.75 345 TYR A N 1
ATOM 2723 C CA . TYR A 1 345 ? 17.712 -4.928 -14.123 1.00 95.75 345 TYR A CA 1
ATOM 2724 C C . TYR A 1 345 ? 18.510 -4.898 -15.435 1.00 95.75 345 TYR A C 1
ATOM 2726 O O . TYR A 1 345 ? 19.198 -3.922 -15.724 1.00 95.75 345 TYR A O 1
ATOM 2734 N N . ALA A 1 346 ? 18.402 -5.949 -16.252 1.00 95.00 346 ALA A N 1
ATOM 2735 C CA . ALA A 1 346 ? 19.124 -6.067 -17.513 1.00 95.00 346 ALA A CA 1
ATOM 2736 C C . ALA A 1 346 ? 18.770 -4.928 -18.478 1.00 95.00 346 ALA A C 1
ATOM 2738 O O . ALA A 1 346 ? 19.663 -4.240 -18.971 1.00 95.00 346 ALA A O 1
ATOM 2739 N N . ILE A 1 347 ? 17.478 -4.676 -18.706 1.00 95.19 347 ILE A N 1
ATOM 2740 C CA . ILE A 1 347 ? 17.016 -3.612 -19.608 1.00 95.19 347 ILE A CA 1
ATOM 2741 C C . ILE A 1 347 ? 17.377 -2.228 -19.055 1.00 95.19 347 ILE A C 1
ATOM 2743 O O . ILE A 1 347 ? 17.862 -1.380 -19.806 1.00 95.19 347 ILE A O 1
ATOM 2747 N N . THR A 1 348 ? 17.174 -1.975 -17.759 1.00 93.81 348 THR A N 1
ATOM 2748 C CA . THR A 1 348 ? 17.474 -0.662 -17.165 1.00 93.81 348 THR A CA 1
ATOM 2749 C C . THR A 1 348 ? 18.978 -0.382 -17.111 1.00 93.81 348 THR A C 1
ATOM 2751 O O . THR A 1 348 ? 19.377 0.770 -17.278 1.00 93.81 348 THR A O 1
ATOM 2754 N N . SER A 1 349 ? 19.828 -1.413 -17.001 1.00 92.62 349 SER A N 1
ATOM 2755 C CA . SER A 1 349 ? 21.298 -1.280 -17.020 1.00 92.62 349 SER A CA 1
ATOM 2756 C C . SER A 1 349 ? 21.865 -0.719 -18.334 1.00 92.62 349 SER A C 1
ATOM 2758 O O . SER A 1 349 ? 22.991 -0.215 -18.381 1.00 92.62 349 SER A O 1
ATOM 2760 N N . LEU A 1 350 ? 21.080 -0.743 -19.417 1.00 91.50 350 LEU A N 1
ATOM 2761 C CA . LEU A 1 350 ? 21.439 -0.064 -20.664 1.00 91.50 350 LEU A CA 1
ATOM 2762 C C . LEU A 1 350 ? 21.437 1.461 -20.516 1.00 91.50 350 LEU A C 1
ATOM 2764 O O . LEU A 1 350 ? 22.190 2.149 -21.203 1.00 91.50 350 LEU A O 1
ATOM 2768 N N . PHE A 1 351 ? 20.613 1.984 -19.610 1.00 87.50 351 PHE A N 1
ATOM 2769 C CA . PHE A 1 351 ? 20.380 3.414 -19.421 1.00 87.50 351 PHE A CA 1
ATOM 2770 C C . PHE A 1 351 ? 20.975 3.948 -18.118 1.00 87.50 351 PHE A C 1
ATOM 2772 O O . PHE A 1 351 ? 21.259 5.146 -18.034 1.00 87.50 351 PHE A O 1
ATOM 2779 N N . GLU A 1 352 ? 21.152 3.091 -17.117 1.00 85.19 352 GLU A N 1
ATOM 2780 C CA . GLU A 1 352 ? 21.571 3.454 -15.766 1.00 85.19 352 GLU A CA 1
ATOM 2781 C C . GLU A 1 352 ? 22.834 2.692 -15.364 1.00 85.19 352 GLU A C 1
ATOM 2783 O O . GLU A 1 352 ? 22.981 1.500 -15.634 1.00 85.19 352 GLU A O 1
ATOM 2788 N N . GLU A 1 353 ? 23.755 3.381 -14.693 1.00 86.12 353 GLU A N 1
ATOM 2789 C CA . GLU A 1 353 ? 24.922 2.743 -14.092 1.00 86.12 353 GLU A CA 1
ATOM 2790 C C . GLU A 1 353 ? 24.583 2.310 -12.670 1.00 86.12 353 GLU A C 1
ATOM 2792 O O . GLU A 1 353 ? 24.538 3.115 -11.742 1.00 86.12 353 GLU A O 1
ATOM 2797 N N . TYR A 1 354 ? 24.331 1.014 -12.499 1.00 87.81 354 TYR A N 1
ATOM 2798 C CA . TYR A 1 354 ? 24.144 0.439 -11.173 1.00 87.81 354 TYR A CA 1
ATOM 2799 C C . TYR A 1 354 ? 25.490 0.234 -10.454 1.00 87.81 354 TYR A C 1
ATOM 2801 O O . TYR A 1 354 ? 26.476 -0.154 -11.101 1.00 87.81 354 TYR A O 1
ATOM 2809 N N . PRO A 1 355 ? 25.543 0.403 -9.117 1.00 91.62 355 PRO A N 1
ATOM 2810 C CA . PRO A 1 355 ? 26.640 -0.129 -8.305 1.00 91.62 355 PRO A CA 1
ATOM 2811 C C . PRO A 1 355 ? 26.732 -1.665 -8.425 1.00 91.62 355 PRO A C 1
ATOM 2813 O O . PRO A 1 355 ? 25.851 -2.302 -9.006 1.00 91.62 355 PRO A O 1
ATOM 2816 N N . GLU A 1 356 ? 27.802 -2.275 -7.891 1.00 91.31 356 GLU A N 1
ATOM 2817 C CA . GLU A 1 356 ? 27.933 -3.748 -7.866 1.00 91.31 356 GLU A CA 1
ATOM 2818 C C . GLU A 1 356 ? 26.730 -4.394 -7.172 1.00 91.31 356 GLU A C 1
ATOM 2820 O O . GLU A 1 356 ? 26.176 -5.361 -7.683 1.00 91.31 356 GLU A O 1
ATOM 2825 N N . GLU A 1 357 ? 26.286 -3.824 -6.054 1.00 94.81 357 GLU A N 1
ATOM 2826 C CA . GLU A 1 357 ? 25.077 -4.235 -5.353 1.00 94.81 357 GLU A CA 1
ATOM 2827 C C . GLU A 1 357 ? 24.059 -3.093 -5.365 1.00 94.81 357 GLU A C 1
ATOM 2829 O O . GLU A 1 357 ? 24.267 -2.047 -4.752 1.00 94.81 357 GLU A O 1
ATOM 2834 N N . ALA A 1 358 ? 22.960 -3.287 -6.092 1.00 94.06 358 ALA A N 1
ATOM 2835 C CA . ALA A 1 358 ? 21.876 -2.323 -6.219 1.00 94.06 358 ALA A CA 1
ATOM 2836 C C . ALA A 1 358 ? 20.612 -2.831 -5.523 1.00 94.06 358 ALA A C 1
ATOM 2838 O O . ALA A 1 358 ? 20.296 -4.021 -5.563 1.00 94.06 358 ALA A O 1
ATOM 2839 N N . ARG A 1 359 ? 19.842 -1.917 -4.929 1.00 93.69 359 ARG A N 1
ATOM 2840 C CA . ARG A 1 359 ? 18.530 -2.230 -4.358 1.00 93.69 359 ARG A CA 1
ATOM 2841 C C . ARG A 1 359 ? 17.429 -1.766 -5.303 1.00 93.69 359 ARG A C 1
ATOM 2843 O O . ARG A 1 359 ? 17.345 -0.584 -5.612 1.00 93.69 359 ARG A O 1
ATOM 2850 N N . ILE A 1 360 ? 16.575 -2.697 -5.720 1.00 92.12 360 ILE A N 1
ATOM 2851 C CA . ILE A 1 360 ? 15.401 -2.441 -6.561 1.00 92.12 360 ILE A CA 1
ATOM 2852 C C . ILE A 1 360 ? 14.177 -2.914 -5.778 1.00 92.12 360 ILE A C 1
ATOM 2854 O O . ILE A 1 360 ? 13.952 -4.113 -5.623 1.00 92.12 360 ILE A O 1
ATOM 2858 N N . TYR A 1 361 ? 13.402 -1.976 -5.228 1.00 91.06 361 TYR A N 1
ATOM 2859 C CA . TYR A 1 361 ? 12.269 -2.255 -4.336 1.00 91.06 361 TYR A CA 1
ATOM 2860 C C . TYR A 1 361 ? 12.631 -3.238 -3.191 1.00 91.06 361 TYR A C 1
ATOM 2862 O O . TYR A 1 361 ? 13.418 -2.914 -2.295 1.00 91.06 361 TYR A O 1
ATOM 2870 N N . ALA A 1 362 ? 12.052 -4.445 -3.211 1.00 91.56 362 ALA A N 1
ATOM 2871 C CA . ALA A 1 362 ? 12.262 -5.516 -2.233 1.00 91.56 362 ALA A CA 1
ATOM 2872 C C . ALA A 1 362 ? 13.316 -6.551 -2.679 1.00 91.56 362 ALA A C 1
ATOM 2874 O O . ALA A 1 362 ? 13.303 -7.691 -2.209 1.00 91.56 362 ALA A O 1
ATOM 2875 N N . PHE A 1 363 ? 14.205 -6.175 -3.599 1.00 95.00 363 PHE A N 1
ATOM 2876 C CA . PHE A 1 363 ? 15.230 -7.049 -4.158 1.00 95.00 363 PHE A CA 1
ATOM 2877 C C . PHE A 1 363 ? 16.611 -6.403 -4.083 1.00 95.00 363 PHE A C 1
ATOM 2879 O O . PHE A 1 363 ? 16.773 -5.205 -4.323 1.00 95.00 363 PHE A O 1
ATOM 2886 N N . THR A 1 364 ? 17.609 -7.228 -3.797 1.00 95.69 364 THR A N 1
ATOM 2887 C CA . THR A 1 364 ? 19.024 -6.899 -3.936 1.00 95.69 364 THR A CA 1
ATOM 2888 C C . THR A 1 364 ? 19.530 -7.547 -5.216 1.00 95.69 364 THR A C 1
ATOM 2890 O O . THR A 1 364 ? 19.425 -8.762 -5.377 1.00 95.69 364 THR A O 1
ATOM 2893 N N . CYS A 1 365 ? 20.056 -6.741 -6.131 1.00 96.31 365 CYS A N 1
ATOM 2894 C CA . CYS A 1 365 ? 20.633 -7.172 -7.398 1.00 96.31 365 CYS A CA 1
ATOM 2895 C C . CYS A 1 365 ? 22.149 -7.000 -7.321 1.00 96.31 365 CYS A C 1
ATOM 2897 O O . CYS A 1 365 ? 22.643 -5.873 -7.315 1.00 96.31 365 CYS A O 1
ATOM 2899 N N . ARG A 1 366 ? 22.885 -8.110 -7.266 1.00 96.56 366 ARG A N 1
ATOM 2900 C CA . ARG A 1 366 ? 24.346 -8.117 -7.274 1.00 96.56 366 ARG A CA 1
ATOM 2901 C C . ARG A 1 366 ? 24.867 -8.466 -8.661 1.00 96.56 366 ARG A C 1
ATOM 2903 O O . ARG A 1 366 ? 24.689 -9.592 -9.131 1.00 96.56 366 ARG A O 1
ATOM 2910 N N . ARG A 1 367 ? 25.532 -7.510 -9.304 1.00 94.75 367 ARG A N 1
ATOM 2911 C CA . ARG A 1 367 ? 26.239 -7.706 -10.569 1.00 94.75 367 ARG A CA 1
ATOM 2912 C C . ARG A 1 367 ? 27.466 -8.573 -10.330 1.00 94.75 367 ARG A C 1
ATOM 2914 O O . ARG A 1 367 ? 28.329 -8.215 -9.538 1.00 94.75 367 ARG A O 1
ATOM 2921 N N . LEU A 1 368 ? 27.537 -9.693 -11.037 1.00 92.06 368 LEU A N 1
ATOM 2922 C CA . LEU A 1 368 ? 28.702 -10.572 -11.029 1.00 92.06 368 LEU A CA 1
ATOM 2923 C C . LEU A 1 368 ? 29.596 -10.257 -12.229 1.00 92.06 368 LEU A C 1
ATOM 2925 O O . LEU A 1 368 ? 30.797 -10.077 -12.074 1.00 92.06 368 LEU A O 1
ATOM 2929 N N . GLU A 1 369 ? 28.991 -10.113 -13.409 1.00 89.56 369 GLU A N 1
ATOM 2930 C CA . GLU A 1 369 ? 29.679 -9.805 -14.666 1.00 89.56 369 GLU A CA 1
ATOM 2931 C C . GLU A 1 369 ? 28.779 -8.917 -15.535 1.00 89.56 369 GLU A C 1
ATOM 2933 O O . GLU A 1 369 ? 27.556 -9.074 -15.517 1.00 89.56 369 GLU A O 1
ATOM 2938 N N . ALA A 1 370 ? 29.354 -7.985 -16.297 1.00 90.31 370 ALA A N 1
ATOM 2939 C CA . ALA A 1 370 ? 28.625 -7.246 -17.326 1.00 90.31 370 ALA A CA 1
ATOM 2940 C C . ALA A 1 370 ? 29.566 -6.684 -18.394 1.00 90.31 370 ALA A C 1
ATOM 2942 O O . ALA A 1 370 ? 30.634 -6.160 -18.081 1.00 90.31 370 ALA A O 1
ATOM 2943 N N . GLN A 1 371 ? 29.112 -6.714 -19.641 1.00 92.12 371 GLN A N 1
ATOM 2944 C CA . GLN A 1 371 ? 29.695 -5.997 -20.764 1.00 92.12 371 GLN A CA 1
ATOM 2945 C C . GLN A 1 371 ? 28.578 -5.379 -21.595 1.00 92.12 371 GLN A C 1
ATOM 2947 O O . GLN A 1 371 ? 27.526 -5.985 -21.794 1.00 92.12 371 GLN A O 1
ATOM 2952 N N . ARG A 1 372 ? 28.831 -4.176 -22.104 1.00 94.19 372 ARG A N 1
ATOM 2953 C CA . ARG A 1 372 ? 27.920 -3.420 -22.956 1.00 94.19 372 ARG A CA 1
ATOM 2954 C C . ARG A 1 372 ? 28.703 -2.819 -24.113 1.00 94.19 372 ARG A C 1
ATOM 2956 O O . ARG A 1 372 ? 29.722 -2.176 -23.875 1.00 94.19 372 ARG A O 1
ATOM 2963 N N . GLU A 1 373 ? 28.187 -2.963 -25.326 1.00 93.75 373 GLU A N 1
ATOM 2964 C CA . GLU A 1 373 ? 28.693 -2.277 -26.516 1.00 93.75 373 GLU A CA 1
ATOM 2965 C C . GLU A 1 373 ? 27.550 -1.590 -27.256 1.00 93.75 373 GLU A C 1
ATOM 2967 O O . GLU A 1 373 ? 26.427 -2.096 -27.316 1.00 93.75 373 GLU A O 1
ATOM 2972 N N . THR A 1 374 ? 27.848 -0.423 -27.818 1.00 93.38 374 THR A N 1
ATOM 2973 C CA . THR A 1 374 ? 26.907 0.377 -28.599 1.00 93.38 374 THR A CA 1
ATOM 2974 C C . THR A 1 374 ? 27.501 0.609 -29.976 1.00 93.38 374 THR A C 1
ATOM 2976 O O . THR A 1 374 ? 28.623 1.101 -30.076 1.00 93.38 374 THR A O 1
ATOM 2979 N N . ASP A 1 375 ? 26.728 0.304 -31.017 1.00 89.06 375 ASP A N 1
ATOM 2980 C CA . ASP A 1 375 ? 27.041 0.658 -32.400 1.00 89.06 375 ASP A CA 1
ATOM 2981 C C . ASP A 1 375 ? 25.844 1.386 -33.028 1.00 89.06 375 ASP A C 1
ATOM 2983 O O . ASP A 1 375 ? 24.727 0.864 -33.125 1.00 89.06 375 ASP A O 1
ATOM 2987 N N . GLY A 1 376 ? 26.059 2.646 -33.406 1.00 86.88 376 GLY A N 1
ATOM 2988 C CA . GLY A 1 376 ? 25.009 3.536 -33.891 1.00 86.88 376 GLY A CA 1
ATOM 2989 C C . GLY A 1 376 ? 23.860 3.697 -32.888 1.00 86.88 376 GLY A C 1
ATOM 2990 O O . GLY A 1 376 ? 24.018 4.307 -31.832 1.00 86.88 376 GLY A O 1
ATOM 2991 N N . ARG A 1 377 ? 22.674 3.193 -33.254 1.00 86.12 377 ARG A N 1
ATOM 2992 C CA . ARG A 1 377 ? 21.458 3.231 -32.416 1.00 86.12 377 ARG A CA 1
ATOM 2993 C C . ARG A 1 377 ? 21.219 1.942 -31.633 1.00 86.12 377 ARG A C 1
ATOM 2995 O O . ARG A 1 377 ? 20.307 1.925 -30.810 1.00 86.12 377 ARG A O 1
ATOM 3002 N N . ALA A 1 378 ? 21.984 0.891 -31.915 1.00 92.69 378 ALA A N 1
ATOM 3003 C CA . ALA A 1 378 ? 21.818 -0.398 -31.275 1.00 92.69 378 ALA A CA 1
ATOM 3004 C C . ALA A 1 378 ? 22.785 -0.542 -30.098 1.00 92.69 378 ALA A C 1
ATOM 3006 O O . ALA A 1 378 ? 23.934 -0.099 -30.159 1.00 92.69 378 ALA A O 1
ATOM 3007 N N . THR A 1 379 ? 22.334 -1.206 -29.042 1.00 94.75 379 THR A N 1
ATOM 3008 C CA . THR A 1 379 ? 23.157 -1.524 -27.874 1.00 94.75 379 THR A CA 1
ATOM 3009 C C . THR A 1 379 ? 22.935 -2.974 -27.484 1.00 94.75 379 THR A C 1
ATOM 3011 O O . THR A 1 379 ? 21.796 -3.393 -27.285 1.00 94.75 379 THR A O 1
ATOM 3014 N N . LEU A 1 380 ? 24.021 -3.730 -27.346 1.00 96.00 380 LEU A N 1
ATOM 3015 C CA . LEU A 1 380 ? 24.016 -5.089 -26.817 1.00 96.00 380 LEU A CA 1
ATOM 3016 C C . LEU A 1 380 ? 24.676 -5.085 -25.439 1.00 96.00 380 LEU A C 1
ATOM 3018 O O . LEU A 1 380 ? 25.793 -4.589 -25.286 1.00 96.00 380 LEU A O 1
ATOM 3022 N N . ALA A 1 381 ? 24.009 -5.663 -24.443 1.00 95.38 381 ALA A N 1
ATOM 3023 C CA . ALA A 1 381 ? 24.619 -5.960 -23.155 1.00 95.38 381 ALA A CA 1
ATOM 3024 C C . ALA A 1 381 ? 24.431 -7.425 -22.770 1.00 95.38 381 ALA A C 1
ATOM 3026 O O . ALA A 1 381 ? 23.361 -8.003 -22.949 1.00 95.38 381 ALA A O 1
ATOM 3027 N N . LEU A 1 382 ? 25.489 -8.008 -22.218 1.00 94.81 382 LEU A N 1
ATOM 3028 C CA . LEU A 1 382 ? 25.524 -9.362 -21.682 1.00 94.81 382 LEU A CA 1
ATOM 3029 C C . LEU A 1 382 ? 26.087 -9.305 -20.271 1.00 94.81 382 LEU A C 1
ATOM 3031 O O . LEU A 1 382 ? 27.003 -8.531 -19.994 1.00 94.81 382 LEU A O 1
ATOM 3035 N N . GLY A 1 383 ? 25.565 -10.126 -19.376 1.00 92.69 383 GLY A N 1
ATOM 3036 C CA . GLY A 1 383 ? 26.068 -10.163 -18.015 1.00 92.69 383 GLY A CA 1
ATOM 3037 C C . GLY A 1 383 ? 25.481 -11.286 -17.190 1.00 92.69 383 GLY A C 1
ATOM 3038 O O . GLY A 1 383 ? 24.665 -12.076 -17.661 1.00 92.69 383 GLY A O 1
ATOM 3039 N N . ARG A 1 384 ? 25.904 -11.329 -15.932 1.00 93.25 384 ARG A N 1
ATOM 3040 C CA . ARG A 1 384 ? 25.428 -12.251 -14.912 1.00 93.25 384 ARG A CA 1
ATOM 3041 C C . ARG A 1 384 ? 25.078 -11.466 -13.663 1.00 93.25 384 ARG A C 1
ATOM 3043 O O . ARG A 1 384 ? 25.867 -10.649 -13.181 1.00 93.25 384 ARG A O 1
ATOM 3050 N N . VAL A 1 385 ? 23.894 -11.723 -13.132 1.00 94.88 385 VAL A N 1
ATOM 3051 C CA . VAL A 1 385 ? 23.379 -11.048 -11.945 1.00 94.88 385 VAL A CA 1
ATOM 3052 C C . VAL A 1 385 ? 22.781 -12.076 -10.998 1.00 94.88 385 VAL A C 1
ATOM 3054 O O . VAL A 1 385 ? 22.124 -13.029 -11.419 1.00 94.88 385 VAL A O 1
ATOM 3057 N N . ARG A 1 386 ? 23.005 -11.865 -9.703 1.00 96.00 386 ARG A N 1
ATOM 3058 C CA . ARG A 1 386 ? 22.293 -12.571 -8.645 1.00 96.00 386 ARG A CA 1
ATOM 3059 C C . ARG A 1 386 ? 21.247 -11.647 -8.052 1.00 96.00 386 ARG A C 1
ATOM 3061 O O . ARG A 1 386 ? 21.589 -10.578 -7.551 1.00 96.00 386 ARG A O 1
ATOM 3068 N N . VAL A 1 387 ? 19.990 -12.062 -8.098 1.00 96.81 387 VAL A N 1
ATOM 3069 C CA . VAL A 1 387 ? 18.876 -11.315 -7.515 1.00 96.81 387 VAL A CA 1
ATOM 3070 C C . VAL A 1 387 ? 18.346 -12.074 -6.314 1.00 96.81 387 VAL A C 1
ATOM 3072 O O . VAL A 1 387 ? 17.966 -13.233 -6.443 1.00 96.81 387 VAL A O 1
ATOM 3075 N N . THR A 1 388 ? 18.290 -11.401 -5.168 1.00 95.44 388 THR A N 1
ATOM 3076 C CA . THR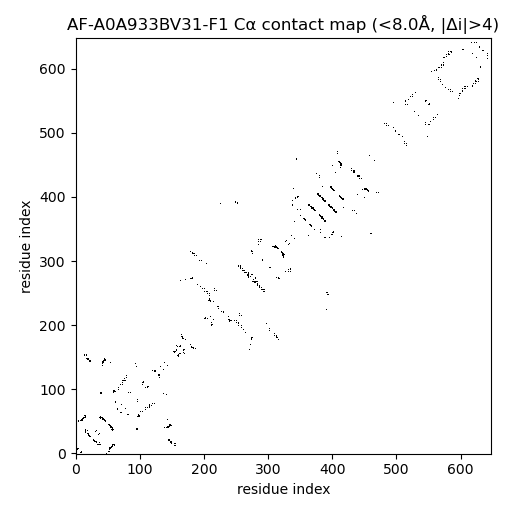 A 1 388 ? 17.799 -11.951 -3.901 1.00 95.44 388 THR A CA 1
ATOM 3077 C C . THR A 1 388 ? 16.655 -11.100 -3.373 1.00 95.44 388 THR A C 1
ATOM 3079 O O . THR A 1 388 ? 16.786 -9.880 -3.276 1.00 95.44 388 THR A O 1
ATOM 3082 N N . THR A 1 389 ? 15.532 -11.704 -2.986 1.00 94.44 389 THR A N 1
ATOM 3083 C CA . THR A 1 389 ? 14.457 -10.956 -2.317 1.00 94.44 389 THR A CA 1
ATOM 3084 C C . THR A 1 389 ? 14.768 -10.720 -0.842 1.00 94.44 389 THR A C 1
ATOM 3086 O O . THR A 1 389 ? 15.165 -11.625 -0.110 1.00 94.44 389 THR A O 1
ATOM 3089 N N . THR A 1 390 ? 14.510 -9.508 -0.360 1.00 91.56 390 THR A N 1
ATOM 3090 C CA . THR A 1 390 ? 14.642 -9.169 1.063 1.00 91.56 390 THR A CA 1
ATOM 3091 C C . THR A 1 390 ? 13.524 -9.775 1.918 1.00 91.56 390 THR A C 1
ATOM 3093 O O . THR A 1 390 ? 13.635 -9.805 3.143 1.00 91.56 390 THR A O 1
ATOM 3096 N N . LEU A 1 391 ? 12.454 -10.290 1.296 1.00 92.38 391 LEU A N 1
ATOM 3097 C CA . LEU A 1 391 ? 11.288 -10.839 1.992 1.00 92.38 391 LEU A CA 1
ATOM 3098 C C . LEU A 1 391 ? 11.518 -12.286 2.434 1.00 92.38 391 LEU A C 1
ATOM 3100 O O . LEU A 1 391 ? 11.367 -12.595 3.616 1.00 92.38 391 LEU A O 1
ATOM 3104 N N . THR A 1 392 ? 11.951 -13.150 1.515 1.00 92.50 392 THR A N 1
ATOM 3105 C CA . THR A 1 392 ? 12.138 -14.591 1.766 1.00 92.50 392 THR A CA 1
ATOM 3106 C C . THR A 1 392 ? 13.595 -15.046 1.696 1.00 92.50 392 THR A C 1
ATOM 3108 O O . THR A 1 392 ? 13.877 -16.173 2.075 1.00 92.50 392 THR A O 1
ATOM 3111 N N . ALA A 1 393 ? 14.524 -14.188 1.253 1.00 92.12 393 ALA A N 1
ATOM 3112 C CA . ALA A 1 393 ? 15.894 -14.554 0.868 1.00 92.12 393 ALA A CA 1
ATOM 3113 C C . ALA A 1 393 ? 16.000 -15.571 -0.285 1.00 92.12 393 ALA A C 1
ATOM 3115 O O . ALA A 1 393 ? 17.094 -16.064 -0.556 1.00 92.12 393 ALA A O 1
ATOM 3116 N N . GLU A 1 394 ? 14.904 -15.840 -1.005 1.00 94.25 394 GLU A N 1
ATOM 3117 C CA . GLU A 1 394 ? 14.956 -16.556 -2.284 1.00 94.25 394 GLU A CA 1
ATOM 3118 C C . GLU A 1 394 ? 15.899 -15.807 -3.236 1.00 94.25 394 GLU A C 1
ATOM 3120 O O . GLU A 1 394 ? 15.846 -14.576 -3.339 1.00 94.25 394 GLU A O 1
ATOM 3125 N N . SER A 1 395 ? 16.788 -16.549 -3.894 1.00 94.12 395 SER A N 1
ATOM 3126 C CA . SER A 1 395 ? 17.821 -16.001 -4.764 1.00 94.12 395 SER A CA 1
ATOM 3127 C C . SER A 1 395 ? 17.860 -16.764 -6.078 1.00 94.12 395 SER A C 1
ATOM 3129 O O . SER A 1 395 ? 17.852 -17.992 -6.084 1.00 94.12 395 SER A O 1
ATOM 3131 N N . GLU A 1 396 ? 18.007 -16.033 -7.178 1.00 93.81 396 GLU A N 1
ATOM 3132 C CA . GLU A 1 396 ? 18.233 -16.591 -8.510 1.00 93.81 396 GLU A CA 1
ATOM 3133 C C . GLU A 1 396 ? 19.502 -15.985 -9.107 1.00 93.81 396 GLU A C 1
ATOM 3135 O O . GLU A 1 396 ? 19.759 -14.786 -8.993 1.00 93.81 396 GLU A O 1
ATOM 3140 N N . ASP A 1 397 ? 20.321 -16.844 -9.704 1.00 93.31 397 ASP A N 1
ATOM 3141 C CA . ASP A 1 397 ? 21.543 -16.479 -10.410 1.00 93.31 397 ASP A CA 1
ATOM 3142 C C . ASP A 1 397 ? 21.342 -16.776 -11.895 1.00 93.31 397 ASP A C 1
ATOM 3144 O O . ASP A 1 397 ? 21.096 -17.924 -12.286 1.00 93.31 397 ASP A O 1
ATOM 3148 N N . ALA A 1 398 ? 21.399 -15.731 -12.713 1.00 93.06 398 ALA A N 1
ATOM 3149 C CA . ALA A 1 398 ? 21.087 -15.822 -14.127 1.00 93.06 398 ALA A CA 1
ATOM 3150 C C . ALA A 1 398 ? 22.052 -14.991 -14.967 1.00 93.06 398 ALA A C 1
ATOM 3152 O O . ALA A 1 398 ? 22.448 -13.878 -14.603 1.00 93.06 398 ALA A O 1
ATOM 3153 N N . ALA A 1 399 ? 22.381 -15.538 -16.133 1.00 93.75 399 ALA A N 1
ATOM 3154 C CA . ALA A 1 399 ? 22.935 -14.770 -17.227 1.00 93.75 399 ALA A CA 1
ATOM 3155 C C . ALA A 1 399 ? 21.797 -14.071 -17.980 1.00 93.75 399 ALA A C 1
ATOM 3157 O O . ALA A 1 399 ? 20.717 -14.640 -18.167 1.00 93.75 399 ALA A O 1
ATOM 3158 N N . PHE A 1 400 ? 22.055 -12.856 -18.446 1.00 94.56 400 PHE A N 1
ATOM 3159 C CA . PHE A 1 400 ? 21.146 -12.097 -19.292 1.00 94.56 400 PHE A CA 1
ATOM 3160 C C . PHE A 1 400 ? 21.857 -11.639 -20.560 1.00 94.56 400 PHE A C 1
ATOM 3162 O O . PHE A 1 400 ? 23.049 -11.327 -20.539 1.00 94.56 400 PHE A O 1
ATOM 3169 N N . GLY A 1 401 ? 21.099 -11.562 -21.648 1.00 95.31 401 GLY A N 1
ATOM 3170 C CA . GLY A 1 401 ? 21.473 -10.865 -22.868 1.00 95.31 401 GLY A CA 1
ATOM 3171 C C . GLY A 1 401 ? 20.355 -9.928 -23.277 1.00 95.31 401 GLY A C 1
ATOM 3172 O O . GLY A 1 401 ? 19.207 -10.349 -23.386 1.00 95.31 401 GLY A O 1
ATOM 3173 N N . VAL A 1 402 ? 20.673 -8.653 -23.467 1.00 96.19 402 VAL A N 1
ATOM 3174 C CA . VAL A 1 402 ? 19.711 -7.637 -23.879 1.00 96.19 402 VAL A CA 1
ATOM 3175 C C . VAL A 1 402 ? 20.214 -6.890 -25.103 1.00 96.19 402 VAL A C 1
ATOM 3177 O O . VAL A 1 402 ? 21.299 -6.311 -25.096 1.00 96.19 402 VAL A O 1
ATOM 3180 N N . LEU A 1 403 ? 19.398 -6.896 -26.151 1.00 96.00 403 LEU A N 1
ATOM 3181 C CA . LEU A 1 403 ? 19.589 -6.101 -27.352 1.00 96.00 403 LEU A CA 1
ATOM 3182 C C . LEU A 1 403 ? 18.541 -4.987 -27.392 1.00 96.00 403 LEU A C 1
ATOM 3184 O O . LEU A 1 403 ? 17.338 -5.249 -27.391 1.00 96.00 403 LEU A O 1
ATOM 3188 N N . HIS A 1 404 ? 18.998 -3.742 -27.454 1.00 94.88 404 HIS A N 1
ATOM 3189 C CA . HIS A 1 404 ? 18.187 -2.576 -27.792 1.00 94.88 404 HIS A CA 1
ATOM 3190 C C . HIS A 1 404 ? 18.450 -2.222 -29.252 1.00 94.88 404 HIS A C 1
ATOM 3192 O O . HIS A 1 404 ? 19.595 -1.989 -29.628 1.00 94.88 404 HIS A O 1
ATOM 3198 N N . PHE A 1 405 ? 17.407 -2.189 -30.083 1.00 90.69 405 PHE A N 1
ATOM 3199 C CA . PHE A 1 405 ? 17.535 -1.897 -31.521 1.00 90.69 405 PHE A CA 1
ATOM 3200 C C . PHE A 1 405 ? 17.626 -0.388 -31.817 1.00 90.69 405 PHE A C 1
ATOM 3202 O O . PHE A 1 405 ? 17.878 0.016 -32.954 1.00 90.69 405 PHE A O 1
ATOM 3209 N N . GLY A 1 406 ? 17.391 0.447 -30.802 1.00 82.44 406 GLY A N 1
ATOM 3210 C CA . GLY A 1 406 ? 17.053 1.858 -30.942 1.00 82.44 406 GLY A CA 1
ATOM 3211 C C . GLY A 1 406 ? 15.543 2.084 -30.824 1.00 82.44 406 GLY A C 1
ATOM 3212 O O . GLY A 1 406 ? 14.732 1.198 -31.083 1.00 82.44 406 GLY A O 1
ATOM 3213 N N . GLY A 1 407 ? 15.136 3.280 -30.392 1.00 83.06 407 GLY A N 1
ATOM 3214 C CA . GLY A 1 407 ? 13.717 3.571 -30.156 1.00 83.06 407 GLY A CA 1
ATOM 3215 C C . GLY A 1 407 ? 13.129 2.701 -29.038 1.00 83.06 407 GLY A C 1
ATOM 3216 O O . GLY A 1 407 ? 13.738 2.584 -27.977 1.00 83.06 407 GLY A O 1
ATOM 3217 N N . SER A 1 408 ? 11.947 2.118 -29.253 1.00 84.06 408 SER A N 1
ATOM 3218 C CA . SER A 1 408 ? 11.175 1.384 -28.236 1.00 84.06 408 SER A CA 1
ATOM 3219 C C . SER A 1 408 ? 11.405 -0.129 -28.186 1.00 84.06 408 SER A C 1
ATOM 3221 O O . SER A 1 408 ? 10.802 -0.788 -27.335 1.00 84.06 408 SER A O 1
ATOM 3223 N N . ASP A 1 409 ? 12.231 -0.682 -29.075 1.00 90.31 409 ASP A N 1
ATOM 3224 C CA . ASP A 1 409 ? 12.308 -2.129 -29.283 1.00 90.31 409 ASP A CA 1
ATOM 3225 C C . ASP A 1 409 ? 13.470 -2.754 -28.505 1.00 90.31 409 ASP A C 1
ATOM 3227 O O . ASP A 1 409 ? 14.627 -2.347 -28.636 1.00 90.31 409 ASP A O 1
ATOM 3231 N N . PHE A 1 410 ? 13.147 -3.767 -27.698 1.00 93.56 410 PHE A N 1
ATOM 3232 C CA . PHE A 1 410 ? 14.081 -4.493 -26.837 1.00 93.56 410 PHE A CA 1
ATOM 3233 C C . PHE A 1 410 ? 13.857 -5.996 -26.961 1.00 93.56 410 PHE A C 1
ATOM 3235 O O . PHE A 1 410 ? 12.711 -6.446 -27.006 1.00 93.56 410 PHE A O 1
ATOM 3242 N N . HIS A 1 411 ? 14.948 -6.755 -26.923 1.00 95.19 411 HIS A N 1
ATOM 3243 C CA . HIS A 1 411 ? 14.949 -8.210 -26.803 1.00 95.19 411 HIS A CA 1
ATOM 3244 C C . HIS A 1 411 ? 15.845 -8.603 -25.634 1.00 95.19 411 HIS A C 1
ATOM 3246 O O . HIS A 1 411 ? 17.067 -8.513 -25.741 1.00 95.19 411 HIS A O 1
ATOM 3252 N N . CYS A 1 412 ? 15.252 -8.975 -24.500 1.00 96.19 412 CYS A N 1
ATOM 3253 C CA . CYS A 1 412 ? 15.983 -9.429 -23.320 1.00 96.19 412 CYS A CA 1
ATOM 3254 C C . CYS A 1 412 ? 15.718 -10.914 -23.073 1.00 96.19 412 CYS A C 1
ATOM 3256 O O . CYS A 1 412 ? 14.580 -11.294 -22.820 1.00 96.19 412 CYS A O 1
ATOM 3258 N N . SER A 1 413 ? 16.759 -11.738 -23.094 1.00 95.31 413 SER A N 1
ATOM 3259 C CA . SER A 1 413 ? 16.670 -13.178 -22.847 1.00 95.31 413 SER A CA 1
ATOM 3260 C C . SER A 1 413 ? 17.488 -13.560 -21.620 1.00 95.31 413 SER A C 1
ATOM 3262 O O . SER A 1 413 ? 18.548 -12.986 -21.357 1.00 95.31 413 SER A O 1
ATOM 3264 N N . LEU A 1 414 ? 16.984 -14.534 -20.863 1.00 94.19 414 LEU A N 1
ATOM 3265 C CA . LEU A 1 414 ? 17.586 -15.002 -19.615 1.00 94.19 414 LEU A CA 1
ATOM 3266 C C . LEU A 1 414 ? 17.962 -16.479 -19.711 1.00 94.19 414 LEU A C 1
ATOM 3268 O O . LEU A 1 414 ? 17.362 -17.243 -20.468 1.00 94.19 414 LEU A O 1
ATOM 3272 N N . ARG A 1 415 ? 18.970 -16.876 -18.935 1.00 91.12 415 ARG A N 1
ATOM 3273 C CA . ARG A 1 415 ? 19.397 -18.268 -18.786 1.00 91.12 415 ARG A CA 1
ATOM 3274 C C . ARG A 1 415 ? 19.890 -18.506 -17.367 1.00 91.12 415 ARG A C 1
ATOM 3276 O O . ARG A 1 415 ? 20.664 -17.710 -16.839 1.00 91.12 415 ARG A O 1
ATOM 3283 N N . ALA A 1 416 ? 19.492 -19.626 -16.770 1.00 87.12 416 ALA A N 1
ATOM 3284 C CA . ALA A 1 416 ? 20.018 -20.043 -15.472 1.00 87.12 416 ALA A CA 1
ATOM 3285 C C . ALA A 1 416 ? 21.553 -20.188 -15.509 1.00 87.12 416 ALA A C 1
ATOM 3287 O O . ALA A 1 416 ? 22.106 -20.837 -16.403 1.00 87.12 416 ALA A O 1
ATOM 3288 N N . ALA A 1 417 ? 22.247 -19.617 -14.523 1.00 73.88 417 ALA A N 1
ATOM 3289 C CA . ALA A 1 417 ? 23.706 -19.647 -14.441 1.00 73.88 417 ALA A CA 1
ATOM 3290 C C . ALA A 1 417 ? 24.212 -20.980 -13.852 1.00 73.88 417 ALA A C 1
ATOM 3292 O O . ALA A 1 417 ? 24.733 -21.025 -12.740 1.00 73.88 417 ALA A O 1
ATOM 3293 N N . GLN A 1 418 ? 24.021 -22.087 -14.580 1.00 66.75 418 GLN A N 1
ATOM 3294 C CA . GLN A 1 418 ? 24.485 -23.421 -14.160 1.00 66.75 418 GLN A CA 1
ATOM 3295 C C . GLN A 1 418 ? 25.906 -23.763 -14.653 1.00 66.75 418 GLN A C 1
ATOM 3297 O O . GLN A 1 418 ? 26.533 -24.655 -14.089 1.00 66.75 418 GLN A O 1
ATOM 3302 N N . ASP A 1 419 ? 26.441 -23.039 -15.646 1.00 63.38 419 ASP A N 1
ATOM 3303 C CA . ASP A 1 419 ? 27.793 -23.247 -16.190 1.00 63.38 419 ASP A CA 1
ATOM 3304 C C . ASP A 1 419 ? 28.508 -21.902 -16.460 1.00 63.38 419 ASP A C 1
ATOM 3306 O O . ASP A 1 419 ? 28.189 -21.226 -17.443 1.00 63.38 419 ASP A O 1
ATOM 3310 N N . PRO A 1 420 ? 29.469 -21.490 -15.608 1.00 56.59 420 PRO A N 1
ATOM 3311 C CA . PRO A 1 420 ? 30.255 -20.269 -15.803 1.00 56.59 420 PRO A CA 1
ATOM 3312 C C . PRO A 1 420 ? 31.096 -20.269 -17.090 1.00 56.59 420 PRO A C 1
ATOM 3314 O O . PRO A 1 420 ? 31.364 -19.201 -17.632 1.00 56.59 420 PRO A O 1
ATOM 3317 N N . GLY A 1 421 ? 31.504 -21.440 -17.599 1.00 59.50 421 GLY A N 1
ATOM 3318 C CA . GLY A 1 421 ? 32.365 -21.544 -18.783 1.00 59.50 421 GLY A CA 1
ATOM 3319 C C . GLY A 1 421 ? 31.646 -21.207 -20.092 1.00 59.50 421 GLY A C 1
ATOM 3320 O O . GLY A 1 4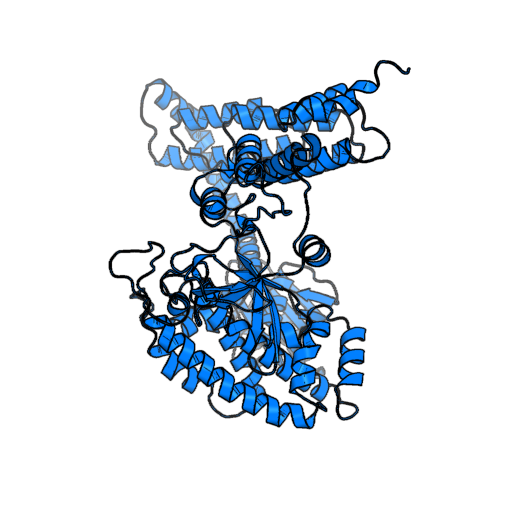21 ? 32.260 -20.684 -21.022 1.00 59.50 421 GLY A O 1
ATOM 3321 N N . GLY A 1 422 ? 30.332 -21.442 -20.155 1.00 73.88 422 GLY A N 1
ATOM 3322 C CA . GLY A 1 422 ? 29.525 -21.167 -21.343 1.00 73.88 422 GLY A CA 1
ATOM 3323 C C . GLY A 1 422 ? 29.306 -19.677 -21.622 1.00 73.88 422 GLY A C 1
ATOM 3324 O O . GLY A 1 422 ? 29.154 -19.294 -22.782 1.00 73.88 422 GLY A O 1
ATOM 3325 N N . LEU A 1 423 ? 29.317 -18.818 -20.594 1.00 81.81 423 LEU A N 1
ATOM 3326 C CA . LEU A 1 423 ? 28.998 -17.395 -20.759 1.00 81.81 423 LEU A CA 1
ATOM 3327 C C . LEU A 1 423 ? 30.057 -16.653 -21.579 1.00 81.81 423 LEU A C 1
ATOM 3329 O O . LEU A 1 423 ? 29.705 -15.837 -22.426 1.00 81.81 423 LEU A O 1
ATOM 3333 N N . GLU A 1 424 ? 31.335 -16.980 -21.391 1.00 85.81 424 GLU A N 1
ATOM 3334 C CA . GLU A 1 424 ? 32.426 -16.371 -22.155 1.00 85.81 424 GLU A CA 1
ATOM 3335 C C . GLU A 1 424 ? 32.332 -16.718 -23.649 1.00 85.81 424 GLU A C 1
ATOM 3337 O O . GLU A 1 424 ? 32.510 -15.859 -24.511 1.00 85.81 424 GLU A O 1
ATOM 3342 N N . GLN A 1 425 ? 31.962 -17.959 -23.976 1.00 87.56 425 GLN A N 1
ATOM 3343 C CA . GLN A 1 425 ? 31.750 -18.368 -25.364 1.00 87.56 425 GLN A CA 1
ATOM 3344 C C . GLN A 1 425 ? 30.542 -17.657 -25.993 1.00 87.56 425 GLN A C 1
ATOM 3346 O O . GLN A 1 425 ? 30.622 -17.207 -27.137 1.00 87.56 425 GLN A O 1
ATOM 3351 N N . ILE A 1 426 ? 29.446 -17.512 -25.239 1.00 90.88 426 ILE A N 1
ATOM 3352 C CA . ILE A 1 426 ? 28.260 -16.750 -25.660 1.00 90.88 426 ILE A CA 1
ATOM 3353 C C . ILE A 1 426 ? 28.630 -15.285 -25.909 1.00 90.88 426 ILE A C 1
ATOM 3355 O O . ILE A 1 426 ? 28.239 -14.709 -26.924 1.00 90.88 426 ILE A O 1
ATOM 3359 N N . ARG A 1 427 ? 29.414 -14.690 -25.005 1.00 90.81 427 ARG A N 1
ATOM 3360 C CA . ARG A 1 427 ? 29.905 -13.312 -25.094 1.00 90.81 427 ARG A CA 1
ATOM 3361 C C . ARG A 1 427 ? 30.696 -13.096 -26.378 1.00 90.81 427 ARG A C 1
ATOM 3363 O O . ARG A 1 427 ? 30.362 -12.200 -27.150 1.00 90.81 427 ARG A O 1
ATOM 3370 N N . LEU A 1 428 ? 31.695 -13.941 -26.632 1.00 91.50 428 LEU A N 1
ATOM 3371 C CA . LEU A 1 428 ? 32.527 -13.858 -27.833 1.00 91.50 428 LEU A CA 1
ATOM 3372 C C . LEU A 1 428 ? 31.702 -14.006 -29.120 1.00 91.50 428 LEU A C 1
ATOM 3374 O O . LEU A 1 428 ? 31.889 -13.223 -30.049 1.00 91.50 428 LEU A O 1
ATOM 3378 N N . ASP A 1 429 ? 30.772 -14.963 -29.175 1.00 92.88 429 ASP A N 1
ATOM 3379 C CA . ASP A 1 429 ? 29.907 -15.176 -30.343 1.00 92.88 429 ASP A CA 1
ATOM 3380 C C . ASP A 1 429 ? 28.970 -13.983 -30.604 1.00 92.88 429 ASP A C 1
ATOM 3382 O O . ASP A 1 429 ? 28.903 -13.468 -31.724 1.00 92.88 429 ASP A O 1
ATOM 3386 N N . LEU A 1 430 ? 28.264 -13.506 -29.575 1.00 94.50 430 LEU A N 1
ATOM 3387 C CA . LEU A 1 430 ? 27.269 -12.444 -29.726 1.00 94.50 430 LEU A CA 1
ATOM 3388 C C . LEU A 1 430 ? 27.894 -11.079 -30.022 1.00 94.50 430 LEU A C 1
ATOM 3390 O O . LEU A 1 430 ? 27.395 -10.386 -30.909 1.00 94.50 430 LEU A O 1
ATOM 3394 N N . PHE A 1 431 ? 28.994 -10.701 -29.362 1.00 95.00 431 PHE A N 1
ATOM 3395 C CA . PHE A 1 431 ? 29.682 -9.445 -29.686 1.00 95.00 431 PHE A CA 1
ATOM 3396 C C . PHE A 1 431 ? 30.370 -9.504 -31.057 1.00 95.00 431 PHE A C 1
ATOM 3398 O O . PHE A 1 431 ? 30.354 -8.511 -31.780 1.00 95.00 431 PHE A O 1
ATOM 3405 N N . ALA A 1 432 ? 30.876 -10.666 -31.495 1.00 93.06 432 ALA A N 1
ATOM 3406 C CA . ALA A 1 432 ? 31.390 -10.816 -32.859 1.00 93.06 432 ALA A CA 1
ATOM 3407 C C . ALA A 1 432 ? 30.291 -10.640 -33.924 1.00 93.06 432 ALA A C 1
ATOM 3409 O O . ALA A 1 432 ? 30.529 -10.005 -34.953 1.00 93.06 432 ALA A O 1
ATOM 3410 N N . LYS A 1 433 ? 29.082 -11.169 -33.686 1.00 94.12 433 LYS A N 1
ATOM 3411 C CA . LYS A 1 433 ? 27.907 -10.941 -34.551 1.00 94.12 433 LYS A CA 1
ATOM 3412 C C . LYS A 1 433 ? 27.454 -9.481 -34.523 1.00 94.12 433 LYS A C 1
ATOM 3414 O O . LYS A 1 433 ? 27.139 -8.919 -35.571 1.00 94.12 433 LYS A O 1
ATOM 3419 N N . PHE A 1 434 ? 27.471 -8.856 -33.346 1.00 93.69 434 PHE A N 1
ATOM 3420 C CA . PHE A 1 434 ? 27.116 -7.448 -33.170 1.00 93.69 434 PHE A CA 1
ATOM 3421 C C . PHE A 1 434 ? 28.075 -6.519 -33.926 1.00 93.69 434 PHE A C 1
ATOM 3423 O O . PHE A 1 434 ? 27.621 -5.662 -34.678 1.00 93.69 434 PHE A O 1
ATOM 3430 N N . ALA A 1 435 ? 29.385 -6.772 -33.850 1.00 90.62 435 ALA A N 1
ATOM 3431 C CA . ALA A 1 435 ? 30.412 -6.027 -34.581 1.00 90.62 435 ALA A CA 1
ATOM 3432 C C . ALA A 1 435 ? 30.293 -6.145 -36.115 1.00 90.62 435 ALA A C 1
ATOM 3434 O O . ALA A 1 435 ? 30.794 -5.294 -36.846 1.00 90.62 435 ALA A O 1
ATOM 3435 N N . ARG A 1 436 ? 29.617 -7.186 -36.624 1.00 89.31 436 ARG A N 1
ATOM 3436 C CA . ARG A 1 436 ? 29.289 -7.347 -38.055 1.00 89.31 436 ARG A CA 1
ATOM 3437 C C . ARG A 1 436 ? 27.998 -6.629 -38.469 1.00 89.31 436 ARG A C 1
ATOM 3439 O O . ARG A 1 436 ? 27.567 -6.788 -39.607 1.00 89.31 436 ARG A O 1
ATOM 3446 N N . GLN A 1 437 ? 27.369 -5.877 -37.564 1.00 80.12 437 GLN A N 1
ATOM 3447 C CA . GLN A 1 437 ? 26.136 -5.109 -37.785 1.00 80.12 437 GLN A CA 1
ATOM 3448 C C . GLN A 1 437 ? 24.913 -5.949 -38.203 1.00 80.12 437 GLN A C 1
ATOM 3450 O O . GLN A 1 437 ? 23.934 -5.425 -38.735 1.00 80.12 437 GLN A O 1
ATOM 3455 N N . SER A 1 438 ? 24.917 -7.257 -37.921 1.00 85.81 438 SER A N 1
ATOM 3456 C CA . SER A 1 438 ? 23.788 -8.148 -38.211 1.00 85.81 438 SER A CA 1
ATOM 3457 C C . SER A 1 438 ? 22.916 -8.355 -36.968 1.00 85.81 438 SER A C 1
ATOM 3459 O O . SER A 1 438 ? 23.045 -9.342 -36.244 1.00 85.81 438 SER A O 1
ATOM 3461 N N . LEU A 1 439 ? 21.986 -7.427 -36.711 1.00 90.25 439 LEU A N 1
ATOM 3462 C CA . LEU A 1 439 ? 21.079 -7.510 -35.549 1.00 90.25 439 LEU A CA 1
ATOM 3463 C C . LEU A 1 439 ? 20.213 -8.779 -35.567 1.00 90.25 439 LEU A C 1
ATOM 3465 O O . LEU A 1 439 ? 19.918 -9.349 -34.521 1.00 90.25 439 LEU A O 1
ATOM 3469 N N . THR A 1 440 ? 19.847 -9.264 -36.755 1.00 91.12 440 THR A N 1
ATOM 3470 C CA . THR A 1 440 ? 19.092 -10.520 -36.896 1.00 91.12 440 THR A CA 1
ATOM 3471 C C . THR A 1 440 ? 19.909 -11.742 -36.471 1.00 91.12 440 THR A C 1
ATOM 3473 O O . THR A 1 440 ? 19.363 -12.644 -35.839 1.00 91.12 440 THR A O 1
ATOM 3476 N N . GLU A 1 441 ? 21.217 -11.775 -36.746 1.00 92.25 441 GLU A N 1
ATOM 3477 C CA . GLU A 1 441 ? 22.105 -12.835 -36.254 1.00 92.25 441 GLU A CA 1
ATOM 3478 C C . GLU A 1 441 ? 22.300 -12.763 -34.740 1.00 92.25 441 GLU A C 1
ATOM 3480 O O . GLU A 1 441 ? 22.401 -13.808 -34.098 1.00 92.25 441 GLU A O 1
ATOM 3485 N N . VAL A 1 442 ? 22.310 -11.556 -34.165 1.00 93.25 442 VAL A N 1
ATOM 3486 C CA . VAL A 1 442 ? 22.374 -11.358 -32.709 1.00 93.25 442 VAL A CA 1
ATOM 3487 C C . VAL A 1 442 ? 21.115 -11.913 -32.044 1.00 93.25 442 VAL A C 1
ATOM 3489 O O . VAL A 1 442 ? 21.241 -12.701 -31.114 1.00 93.25 442 VAL A O 1
ATOM 3492 N N . VAL A 1 443 ? 19.916 -11.597 -32.552 1.00 92.75 443 VAL A N 1
ATOM 3493 C CA . VAL A 1 443 ? 18.647 -12.160 -32.041 1.00 92.75 443 VAL A CA 1
ATOM 3494 C C . VAL A 1 443 ? 18.640 -13.684 -32.147 1.00 92.75 443 VAL A C 1
ATOM 3496 O O . VAL A 1 443 ? 18.386 -14.364 -31.161 1.00 92.75 443 VAL A O 1
ATOM 3499 N N . ARG A 1 444 ? 19.019 -14.244 -33.305 1.00 92.06 444 ARG A N 1
ATOM 3500 C CA . ARG A 1 444 ? 19.112 -15.706 -33.474 1.00 92.06 444 ARG A CA 1
ATOM 3501 C C . ARG A 1 444 ? 20.149 -16.337 -32.546 1.00 92.06 444 ARG A C 1
ATOM 3503 O O . ARG A 1 444 ? 19.975 -17.474 -32.125 1.00 92.06 444 ARG A O 1
ATOM 3510 N N . GLY A 1 445 ? 21.233 -15.622 -32.251 1.00 92.31 445 GLY A N 1
ATOM 3511 C CA . GLY A 1 445 ? 22.221 -16.031 -31.260 1.00 92.31 445 GLY A CA 1
ATOM 3512 C C . GLY A 1 445 ? 21.653 -16.012 -29.842 1.00 92.31 445 GLY A C 1
ATOM 3513 O O . GLY A 1 445 ? 21.870 -16.967 -29.103 1.00 92.31 445 GLY A O 1
ATOM 3514 N N . LEU A 1 446 ? 20.902 -14.970 -29.474 1.00 92.25 446 LEU A N 1
ATOM 3515 C CA . LEU A 1 446 ? 20.213 -14.886 -28.185 1.00 92.25 446 LEU A CA 1
ATOM 3516 C C . LEU A 1 446 ? 19.225 -16.048 -28.033 1.00 92.25 446 LEU A C 1
ATOM 3518 O O . LEU A 1 446 ? 19.317 -16.778 -27.056 1.00 92.25 446 LEU A O 1
ATOM 3522 N N . ASP A 1 447 ? 18.381 -16.301 -29.031 1.00 90.56 447 ASP A N 1
ATOM 3523 C CA . ASP A 1 447 ? 17.401 -17.396 -29.008 1.00 90.56 447 ASP A CA 1
ATOM 3524 C C . ASP A 1 447 ? 18.050 -18.795 -29.006 1.00 90.56 447 ASP A C 1
ATOM 3526 O O . ASP A 1 447 ? 17.433 -19.768 -28.577 1.00 90.56 447 ASP A O 1
ATOM 3530 N N . HIS A 1 448 ? 19.287 -18.916 -29.502 1.00 90.81 448 HIS A N 1
ATOM 3531 C CA . HIS A 1 448 ? 20.051 -20.166 -29.476 1.00 90.81 448 HIS A CA 1
ATOM 3532 C C . HIS A 1 448 ? 20.723 -20.416 -28.121 1.00 90.81 448 HIS A C 1
ATOM 3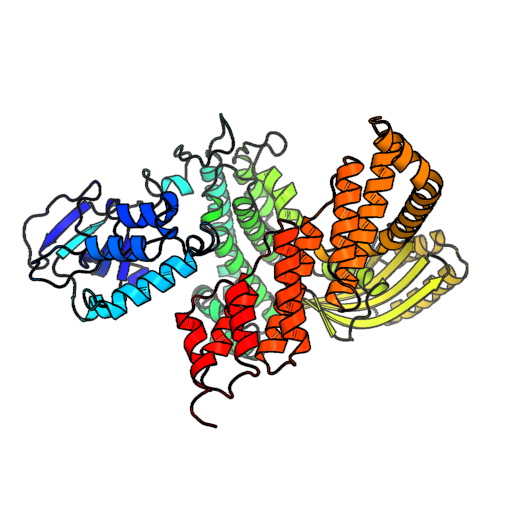534 O O . HIS A 1 448 ? 20.742 -21.547 -27.636 1.00 90.81 448 HIS A O 1
ATOM 3540 N N . HIS A 1 449 ? 21.315 -19.374 -27.532 1.00 89.56 449 HIS A N 1
ATOM 3541 C CA . HIS A 1 449 ? 22.128 -19.484 -26.319 1.00 89.56 449 HIS A CA 1
ATOM 3542 C C . HIS A 1 449 ? 21.334 -19.319 -25.028 1.00 89.56 449 HIS A C 1
ATOM 3544 O O . HIS A 1 449 ? 21.769 -19.826 -23.990 1.00 89.56 449 HIS A O 1
ATOM 3550 N N . PHE A 1 450 ? 20.216 -18.598 -25.080 1.00 90.88 450 PHE A N 1
ATOM 3551 C CA . PHE A 1 450 ? 19.321 -18.328 -23.960 1.00 90.88 450 PHE A CA 1
ATOM 3552 C C . PHE A 1 450 ? 17.998 -19.077 -24.126 1.00 90.88 450 PHE A C 1
ATOM 3554 O O . PHE A 1 450 ? 17.766 -19.791 -25.099 1.00 90.88 450 PHE A O 1
ATOM 3561 N N . GLU A 1 451 ? 17.129 -18.965 -23.127 1.00 85.75 451 GLU A N 1
ATOM 3562 C CA . GLU A 1 451 ? 15.813 -19.584 -23.182 1.00 85.75 451 GLU A CA 1
ATOM 3563 C C . GLU A 1 451 ? 14.902 -18.883 -24.203 1.00 85.75 451 GLU A C 1
ATOM 3565 O O . GLU A 1 451 ? 15.033 -17.689 -24.461 1.00 85.75 451 GLU A O 1
ATOM 3570 N N . SER A 1 452 ? 13.933 -19.624 -24.754 1.00 80.06 452 SER A N 1
ATOM 3571 C CA . SER A 1 452 ? 12.999 -19.108 -25.775 1.00 80.06 452 SER A CA 1
ATOM 3572 C C . SER A 1 452 ? 12.106 -17.950 -25.307 1.00 80.06 452 SER A C 1
ATOM 3574 O O . SER A 1 452 ? 11.557 -17.217 -26.128 1.00 80.06 452 SER A O 1
ATOM 3576 N N . ALA A 1 453 ? 11.926 -17.795 -23.993 1.00 87.12 453 ALA A N 1
ATOM 3577 C CA . ALA A 1 453 ? 11.170 -16.689 -23.431 1.00 87.12 453 ALA A CA 1
ATOM 3578 C C . ALA A 1 453 ? 12.024 -15.415 -23.434 1.00 87.12 453 ALA A C 1
ATOM 3580 O O . ALA A 1 453 ? 13.166 -15.423 -22.971 1.00 87.12 453 ALA A O 1
ATOM 3581 N N . TYR A 1 454 ? 11.438 -14.312 -23.894 1.00 91.94 454 TYR A N 1
ATOM 3582 C CA . TYR A 1 454 ? 12.080 -13.004 -23.903 1.00 91.94 454 TYR A CA 1
ATOM 3583 C C . TYR A 1 454 ? 11.202 -11.951 -23.225 1.00 91.94 454 TYR A C 1
ATOM 3585 O O . TYR A 1 454 ? 9.980 -12.081 -23.138 1.00 91.94 454 TYR A O 1
ATOM 3593 N N . TYR A 1 455 ? 11.857 -10.897 -22.756 1.00 94.06 455 TYR A N 1
ATOM 3594 C CA . TYR A 1 455 ? 11.273 -9.762 -22.065 1.00 94.06 455 TYR A CA 1
ATOM 3595 C C . TYR A 1 455 ? 11.485 -8.492 -22.879 1.00 94.06 455 TYR A C 1
ATOM 3597 O O . TYR A 1 455 ? 12.467 -8.327 -23.608 1.00 94.06 455 TYR A O 1
ATOM 3605 N N . THR A 1 456 ? 10.548 -7.572 -22.718 1.00 93.44 456 THR A N 1
ATOM 3606 C CA . THR A 1 456 ? 10.486 -6.299 -23.426 1.00 93.44 456 THR A CA 1
ATOM 3607 C C . THR A 1 456 ? 10.264 -5.160 -22.439 1.00 93.44 456 THR A C 1
ATOM 3609 O O . THR A 1 456 ? 10.079 -5.353 -21.236 1.00 93.44 456 THR A O 1
ATOM 3612 N N . LEU A 1 457 ? 10.171 -3.936 -22.959 1.00 90.56 457 LEU A N 1
ATOM 3613 C CA . LEU A 1 457 ? 9.812 -2.762 -22.168 1.00 90.56 457 LEU A CA 1
ATOM 3614 C C . LEU A 1 457 ? 8.466 -2.913 -21.424 1.00 90.56 457 LEU A C 1
ATOM 3616 O O . LEU A 1 457 ? 8.235 -2.244 -20.418 1.00 90.56 457 LEU A O 1
ATOM 3620 N N . ARG A 1 458 ? 7.563 -3.787 -21.895 1.00 89.69 458 ARG A N 1
ATOM 3621 C CA . ARG A 1 458 ? 6.253 -4.025 -21.263 1.00 89.69 458 ARG A CA 1
ATOM 3622 C C . ARG A 1 458 ? 6.373 -4.727 -19.913 1.00 89.69 458 ARG A C 1
ATOM 3624 O O . ARG A 1 458 ? 5.519 -4.487 -19.057 1.00 89.69 458 ARG A O 1
ATOM 3631 N N . ASP A 1 459 ? 7.427 -5.515 -19.733 1.00 90.69 459 ASP A N 1
ATOM 3632 C CA . ASP A 1 459 ? 7.667 -6.356 -18.559 1.00 90.69 459 ASP A CA 1
ATOM 3633 C C . ASP A 1 459 ? 8.319 -5.589 -17.404 1.00 90.69 459 ASP A C 1
ATOM 3635 O O . ASP A 1 459 ? 8.276 -6.037 -16.255 1.00 90.69 459 ASP A O 1
ATOM 3639 N N . LEU A 1 460 ? 8.842 -4.391 -17.684 1.00 91.12 460 LEU A N 1
ATOM 3640 C CA . LEU A 1 460 ? 9.367 -3.484 -16.671 1.00 91.12 460 LEU A CA 1
ATOM 3641 C C . LEU A 1 460 ? 8.314 -3.084 -15.635 1.00 91.12 460 LEU A C 1
ATOM 3643 O O . LEU A 1 460 ? 7.098 -3.130 -15.864 1.00 91.12 460 LEU A O 1
ATOM 3647 N N . PHE A 1 461 ? 8.810 -2.638 -14.484 1.00 91.06 461 PHE A N 1
ATOM 3648 C CA . PHE A 1 461 ? 7.969 -2.040 -13.458 1.00 91.06 461 PHE A CA 1
ATOM 3649 C C . PHE A 1 461 ? 7.473 -0.681 -13.941 1.00 91.06 461 PHE A C 1
ATOM 3651 O O . PHE A 1 461 ? 8.080 -0.045 -14.804 1.00 91.06 461 PHE A O 1
ATOM 3658 N N . LEU A 1 462 ? 6.296 -0.282 -13.461 1.00 85.56 462 LEU A N 1
ATOM 3659 C CA . LEU A 1 462 ? 5.544 0.817 -14.060 1.00 85.56 462 LEU A CA 1
ATOM 3660 C C . LEU A 1 462 ? 6.328 2.138 -14.058 1.00 85.56 462 LEU A C 1
ATOM 3662 O O . LEU A 1 462 ? 6.235 2.890 -15.029 1.00 85.56 462 LEU A O 1
ATOM 3666 N N . GLU A 1 463 ? 7.079 2.406 -12.993 1.00 84.75 463 GLU A N 1
ATOM 3667 C CA . GLU A 1 463 ? 7.847 3.639 -12.809 1.00 84.75 463 GLU A CA 1
ATOM 3668 C C . GLU A 1 463 ? 9.041 3.695 -13.768 1.00 84.75 463 GLU A C 1
ATOM 3670 O O . GLU A 1 463 ? 9.130 4.617 -14.581 1.00 84.75 463 GLU A O 1
ATOM 3675 N N . GLU A 1 464 ? 9.890 2.667 -13.791 1.00 88.38 464 GLU A N 1
ATOM 3676 C CA . GLU A 1 464 ? 11.035 2.595 -14.705 1.00 88.38 464 GLU A CA 1
ATOM 3677 C C . GLU A 1 464 ? 10.597 2.524 -16.164 1.00 88.38 464 GLU A C 1
ATOM 3679 O O . GLU A 1 464 ? 11.210 3.153 -17.027 1.00 88.38 464 GLU A O 1
ATOM 3684 N N . ARG A 1 465 ? 9.486 1.838 -16.455 1.00 89.88 465 ARG A N 1
ATOM 3685 C CA . ARG A 1 465 ? 8.897 1.829 -17.797 1.00 89.88 465 ARG A CA 1
ATOM 3686 C C . ARG A 1 465 ? 8.564 3.243 -18.263 1.00 89.88 465 ARG A C 1
ATOM 3688 O O . ARG A 1 465 ? 8.892 3.603 -19.391 1.00 89.88 465 ARG A O 1
ATOM 3695 N N . ARG A 1 466 ? 7.930 4.055 -17.409 1.00 87.75 466 ARG A N 1
ATOM 3696 C CA . ARG A 1 466 ? 7.619 5.464 -17.710 1.00 87.75 466 ARG A CA 1
ATOM 3697 C C . ARG A 1 466 ? 8.893 6.293 -17.874 1.00 87.75 466 ARG A C 1
ATOM 3699 O O . ARG A 1 466 ? 8.978 7.071 -18.820 1.00 87.75 466 ARG A O 1
ATOM 3706 N N . ARG A 1 467 ? 9.888 6.093 -17.005 1.00 88.62 467 ARG A N 1
ATOM 3707 C CA . ARG A 1 467 ? 11.176 6.805 -17.047 1.00 88.62 467 ARG A CA 1
ATOM 3708 C C . ARG A 1 467 ? 11.953 6.523 -18.336 1.00 88.62 467 ARG A C 1
ATOM 3710 O O . ARG A 1 467 ? 12.404 7.460 -18.994 1.00 88.62 467 ARG A O 1
ATOM 3717 N N . ILE A 1 468 ? 12.071 5.254 -18.731 1.00 89.19 468 ILE A N 1
ATOM 3718 C CA . ILE A 1 468 ? 12.750 4.860 -19.972 1.00 89.19 468 ILE A CA 1
ATOM 3719 C C . ILE A 1 468 ? 11.984 5.380 -21.187 1.00 89.19 468 ILE A C 1
ATOM 3721 O O . ILE A 1 468 ? 12.600 5.975 -22.067 1.00 89.19 468 ILE A O 1
ATOM 3725 N N . LEU A 1 469 ? 10.652 5.250 -21.225 1.00 88.62 469 LEU A N 1
ATOM 3726 C CA . LEU A 1 469 ? 9.842 5.821 -22.309 1.00 88.62 469 LEU A CA 1
ATOM 3727 C C . LEU A 1 469 ? 10.067 7.331 -22.456 1.00 88.62 469 LEU A C 1
ATOM 3729 O O . LEU A 1 469 ? 10.320 7.805 -23.563 1.00 88.62 469 LEU A O 1
ATOM 3733 N N . ALA A 1 470 ? 10.054 8.080 -21.350 1.00 87.38 470 ALA A N 1
ATOM 3734 C CA . ALA A 1 470 ? 10.331 9.514 -21.372 1.00 87.38 470 ALA A CA 1
ATOM 3735 C C . ALA A 1 470 ? 11.714 9.814 -21.978 1.00 87.38 470 ALA A C 1
ATOM 3737 O O . ALA A 1 470 ? 11.824 10.668 -22.858 1.00 87.38 470 ALA A O 1
ATOM 3738 N N . ARG A 1 471 ? 12.752 9.055 -21.597 1.00 86.88 471 ARG A N 1
ATOM 3739 C CA . ARG A 1 471 ? 14.109 9.194 -22.154 1.00 86.88 471 ARG A CA 1
ATOM 3740 C C . ARG A 1 471 ? 14.171 8.870 -23.648 1.00 86.88 471 ARG A C 1
ATOM 3742 O O . ARG A 1 471 ? 14.775 9.627 -24.402 1.00 86.88 471 ARG A O 1
ATOM 3749 N N . LEU A 1 472 ? 13.530 7.787 -24.085 1.00 86.25 472 LEU A N 1
ATOM 3750 C CA . LEU A 1 472 ? 13.502 7.373 -25.493 1.00 86.25 472 LEU A CA 1
ATOM 3751 C C . LEU A 1 472 ? 12.773 8.392 -26.381 1.00 86.25 472 LEU A C 1
ATOM 3753 O O . LEU A 1 472 ? 13.164 8.614 -27.524 1.00 86.25 472 LEU A O 1
ATOM 3757 N N . THR A 1 473 ? 11.741 9.049 -25.847 1.00 86.06 473 THR A N 1
ATOM 3758 C CA . THR A 1 473 ? 10.982 10.086 -26.567 1.00 86.06 473 THR A CA 1
ATOM 3759 C C . THR A 1 473 ? 11.607 11.482 -26.504 1.00 86.06 473 THR A C 1
ATOM 3761 O O . THR A 1 473 ? 11.159 12.371 -27.227 1.00 86.06 473 THR A O 1
ATOM 3764 N N . ALA A 1 474 ? 12.652 11.699 -25.696 1.00 85.25 474 ALA A N 1
ATOM 3765 C CA . ALA A 1 474 ? 13.226 13.027 -25.474 1.00 85.25 474 ALA A CA 1
ATOM 3766 C C . ALA A 1 474 ? 13.806 13.656 -26.754 1.00 85.25 474 ALA A C 1
ATOM 3768 O O . ALA A 1 474 ? 13.548 14.828 -27.023 1.00 85.25 474 ALA A O 1
ATOM 3769 N N . GLY A 1 475 ? 14.540 12.877 -27.557 1.00 84.94 475 GLY A N 1
ATOM 3770 C CA . GLY A 1 475 ? 15.110 13.327 -28.835 1.00 84.94 475 GLY A CA 1
ATOM 3771 C C . GLY A 1 475 ? 14.038 13.725 -29.858 1.00 84.94 475 GLY A C 1
ATOM 3772 O O . GLY A 1 475 ? 14.003 14.889 -30.257 1.00 84.94 475 GLY A O 1
ATOM 3773 N N . PRO A 1 476 ? 13.105 12.818 -30.218 1.00 84.81 476 PRO A N 1
ATOM 3774 C CA . PRO A 1 476 ? 11.979 13.149 -31.095 1.00 84.81 476 PRO A CA 1
ATOM 3775 C C . PRO A 1 476 ? 11.152 14.345 -30.601 1.00 84.81 476 PRO A C 1
ATOM 3777 O O . PRO A 1 476 ? 10.732 15.183 -31.397 1.00 84.81 476 PRO A O 1
ATOM 3780 N N . ARG A 1 477 ? 10.953 14.470 -29.279 1.00 84.94 477 ARG A N 1
ATOM 3781 C CA . ARG A 1 477 ? 10.267 15.623 -28.682 1.00 84.94 477 ARG A CA 1
ATOM 3782 C C . ARG A 1 477 ? 11.040 16.925 -28.905 1.00 84.94 477 ARG A C 1
ATOM 3784 O O . ARG A 1 477 ? 10.422 17.926 -29.243 1.00 84.94 477 ARG A O 1
ATOM 3791 N N . ALA A 1 478 ? 12.365 16.917 -28.758 1.00 85.31 478 ALA A N 1
ATOM 3792 C CA . ALA A 1 478 ? 13.199 18.093 -29.000 1.00 85.31 478 ALA A CA 1
ATOM 3793 C C . ALA A 1 478 ? 13.181 18.527 -30.477 1.00 85.31 478 ALA A C 1
ATOM 3795 O O . ALA A 1 478 ? 13.067 19.718 -30.765 1.00 85.31 478 ALA A O 1
ATOM 3796 N N . GLU A 1 479 ? 13.235 17.581 -31.420 1.00 88.12 479 GLU A N 1
ATOM 3797 C CA . GLU A 1 479 ? 13.114 17.880 -32.856 1.00 88.12 479 GLU A CA 1
ATOM 3798 C C . GLU A 1 479 ? 11.750 18.496 -33.196 1.00 88.12 479 GLU A C 1
ATOM 3800 O O . GLU A 1 479 ? 11.675 19.490 -33.927 1.00 88.12 479 GLU A O 1
ATOM 3805 N N . PHE A 1 480 ? 10.675 17.948 -32.619 1.00 88.56 480 PHE A N 1
ATOM 3806 C CA . PHE A 1 480 ? 9.326 18.491 -32.756 1.00 88.56 480 PHE A CA 1
ATOM 3807 C C . PHE A 1 480 ? 9.218 19.908 -32.172 1.00 88.56 480 PHE A C 1
ATOM 3809 O O . PHE A 1 480 ? 8.753 20.815 -32.863 1.00 88.56 480 PHE A O 1
ATOM 3816 N N . SER A 1 481 ? 9.731 20.131 -30.957 1.00 86.94 481 SER A N 1
ATOM 3817 C CA . SER A 1 481 ? 9.819 21.456 -30.325 1.00 86.94 481 SER A CA 1
ATOM 3818 C C . SER A 1 481 ? 10.536 22.473 -31.216 1.00 86.94 481 SER A C 1
ATOM 3820 O O . SER A 1 481 ? 10.023 23.566 -31.462 1.00 86.94 481 SER A O 1
ATOM 3822 N N . GLN A 1 482 ? 11.686 22.106 -31.790 1.00 90.75 482 GLN A N 1
ATOM 3823 C CA . GLN A 1 482 ? 12.418 22.984 -32.707 1.00 90.75 482 GLN A CA 1
ATOM 3824 C C . GLN A 1 482 ? 11.622 23.297 -33.981 1.00 90.75 482 GLN A C 1
ATOM 3826 O O . GLN A 1 482 ? 11.670 24.427 -34.471 1.00 90.75 482 GLN A O 1
ATOM 3831 N N . ALA A 1 483 ? 10.890 22.324 -34.532 1.00 91.81 483 ALA A N 1
ATOM 3832 C CA . ALA A 1 483 ? 10.022 22.549 -35.684 1.00 91.81 483 ALA A CA 1
ATOM 3833 C C . ALA A 1 483 ? 8.875 23.516 -35.350 1.00 91.81 483 ALA A C 1
ATOM 3835 O O . ALA A 1 483 ? 8.654 24.470 -36.099 1.00 91.81 483 ALA A O 1
ATOM 3836 N N . CYS A 1 484 ? 8.210 23.331 -34.206 1.00 91.88 484 CYS A N 1
ATOM 3837 C CA . CYS A 1 484 ? 7.195 24.259 -33.708 1.00 91.88 484 CYS A CA 1
ATOM 3838 C C . CYS A 1 484 ? 7.764 25.668 -33.527 1.00 91.88 484 CYS A C 1
ATOM 3840 O O . CYS A 1 484 ? 7.145 26.627 -33.978 1.00 91.88 484 CYS A O 1
ATOM 3842 N N . ARG A 1 485 ? 8.964 25.804 -32.951 1.00 92.88 485 ARG A N 1
ATOM 3843 C CA . ARG A 1 485 ? 9.614 27.106 -32.756 1.00 92.88 485 ARG A CA 1
ATOM 3844 C C . ARG A 1 485 ? 9.914 27.814 -34.073 1.00 92.88 485 ARG A C 1
ATOM 3846 O O . ARG A 1 485 ? 9.559 28.976 -34.224 1.00 92.88 485 ARG A O 1
ATOM 3853 N N . ARG A 1 486 ? 10.466 27.104 -35.066 1.00 93.94 486 ARG A N 1
ATOM 3854 C CA . ARG A 1 486 ? 10.696 27.666 -36.411 1.00 93.94 486 ARG A CA 1
ATOM 3855 C C . ARG A 1 486 ? 9.403 28.167 -37.054 1.00 93.94 486 ARG A C 1
ATOM 3857 O O . ARG A 1 486 ? 9.389 29.253 -37.626 1.00 93.94 486 ARG A O 1
ATOM 3864 N N . LEU A 1 487 ? 8.325 27.387 -36.960 1.00 93.88 487 LEU A N 1
ATOM 3865 C CA . LEU A 1 487 ? 7.024 27.774 -37.507 1.00 93.88 487 LEU A CA 1
ATOM 3866 C C . LEU A 1 487 ? 6.410 28.953 -36.747 1.00 93.88 487 LEU A C 1
ATOM 3868 O O . LEU A 1 487 ? 5.835 29.841 -37.371 1.00 93.88 487 LEU A O 1
ATOM 3872 N N . TYR A 1 488 ? 6.548 28.982 -35.423 1.00 93.81 488 TYR A N 1
ATOM 3873 C CA . TYR A 1 488 ? 6.088 30.086 -34.591 1.00 93.81 488 TYR A CA 1
ATOM 3874 C C . TYR A 1 488 ? 6.813 31.387 -34.944 1.00 93.81 488 TYR A C 1
ATOM 3876 O O . TYR A 1 488 ? 6.161 32.376 -35.271 1.00 93.81 488 TYR A O 1
ATOM 3884 N N . ASP A 1 489 ? 8.148 31.373 -34.954 1.00 92.56 489 ASP A N 1
ATOM 3885 C CA . ASP A 1 489 ? 8.974 32.558 -35.207 1.00 92.56 489 ASP A CA 1
ATOM 3886 C C . ASP A 1 489 ? 8.724 33.131 -36.612 1.00 92.56 489 ASP A C 1
ATOM 3888 O O . ASP A 1 489 ? 8.607 34.346 -36.777 1.00 92.56 489 ASP A O 1
ATOM 3892 N N . ALA A 1 490 ? 8.557 32.262 -37.617 1.00 92.81 490 ALA A N 1
ATOM 3893 C CA . ALA A 1 490 ? 8.248 32.671 -38.988 1.00 92.81 490 ALA A CA 1
ATOM 3894 C C . ALA A 1 490 ? 6.879 33.364 -39.129 1.00 92.81 490 ALA A C 1
ATOM 3896 O O . ALA A 1 490 ? 6.700 34.177 -40.033 1.00 92.81 490 ALA A O 1
ATOM 3897 N N . ASN A 1 491 ? 5.922 33.064 -38.243 1.00 92.25 491 ASN A N 1
ATOM 3898 C CA . ASN A 1 491 ? 4.540 33.546 -38.335 1.00 92.25 491 ASN A CA 1
ATOM 3899 C C . ASN A 1 491 ? 4.137 34.488 -37.186 1.00 92.25 491 ASN A C 1
ATOM 3901 O O . ASN A 1 491 ? 2.997 34.949 -37.153 1.00 92.25 491 ASN A O 1
ATOM 3905 N N . ALA A 1 492 ? 5.040 34.811 -36.254 1.00 87.81 492 ALA A N 1
ATOM 3906 C CA . ALA A 1 492 ? 4.724 35.562 -35.035 1.00 87.81 492 ALA A CA 1
ATOM 3907 C C . ALA A 1 492 ? 4.050 36.913 -35.317 1.00 87.81 492 ALA A C 1
ATOM 3909 O O . ALA A 1 492 ? 2.998 37.208 -34.755 1.00 87.81 492 ALA A O 1
ATOM 3910 N N . ARG A 1 493 ? 4.595 37.692 -36.261 1.00 89.25 493 ARG A N 1
ATOM 3911 C CA . ARG A 1 493 ? 4.025 38.994 -36.654 1.00 89.25 493 ARG A CA 1
ATOM 3912 C C . ARG A 1 493 ? 2.645 38.868 -37.292 1.00 89.25 493 ARG A C 1
ATOM 3914 O O . ARG A 1 493 ? 1.796 39.724 -37.088 1.00 89.25 493 ARG A O 1
ATOM 3921 N N . GLN A 1 494 ? 2.416 37.806 -38.062 1.00 89.88 494 GLN A N 1
ATOM 3922 C CA . GLN A 1 494 ? 1.123 37.563 -38.696 1.00 89.88 494 GLN A CA 1
ATOM 3923 C C . GLN A 1 494 ? 0.072 37.147 -37.662 1.00 89.88 494 GLN A C 1
ATOM 3925 O O . GLN A 1 494 ? -1.065 37.603 -37.734 1.00 89.88 494 GLN A O 1
ATOM 3930 N N . MET A 1 495 ? 0.450 36.322 -36.681 1.00 89.94 495 MET A N 1
ATOM 3931 C CA . MET A 1 495 ? -0.418 35.965 -35.555 1.00 89.94 495 MET A CA 1
ATOM 3932 C C . MET A 1 495 ? -0.790 37.194 -34.712 1.00 89.94 495 MET A C 1
ATOM 3934 O O . MET A 1 495 ? -1.953 37.343 -34.346 1.00 89.94 495 MET A O 1
ATOM 3938 N N . GLU A 1 496 ? 0.168 38.089 -34.447 1.00 87.81 496 GLU A N 1
ATOM 3939 C CA . GLU A 1 496 ? -0.088 39.361 -33.757 1.00 87.81 496 GLU A CA 1
ATOM 3940 C C . GLU A 1 496 ? -1.023 40.266 -34.579 1.00 87.81 496 GLU A C 1
ATOM 3942 O O . GLU A 1 496 ? -2.054 40.689 -34.062 1.00 87.81 496 GLU A O 1
ATOM 3947 N N . PHE A 1 497 ? -0.753 40.454 -35.876 1.00 89.50 497 PHE A N 1
ATOM 3948 C CA . PHE A 1 497 ? -1.599 41.251 -36.774 1.00 89.50 497 PHE A CA 1
ATOM 3949 C C . PHE A 1 497 ? -3.045 40.739 -36.852 1.00 89.50 497 PHE A C 1
ATOM 3951 O O . PHE A 1 497 ? -3.989 41.522 -36.788 1.00 89.50 497 PHE A O 1
ATOM 3958 N N . LEU A 1 498 ? -3.244 39.418 -36.953 1.00 88.06 498 LEU A N 1
ATOM 3959 C CA . LEU A 1 498 ? -4.588 38.832 -36.965 1.00 88.06 498 LEU A CA 1
ATOM 3960 C C . LEU A 1 498 ? -5.358 39.163 -35.682 1.00 88.06 498 LEU A C 1
ATOM 3962 O O . LEU A 1 498 ? -6.543 39.474 -35.758 1.00 88.06 498 LEU A O 1
ATOM 3966 N N . ARG A 1 499 ? -4.700 39.149 -34.515 1.00 85.81 499 ARG A N 1
ATOM 3967 C CA . ARG A 1 499 ? -5.355 39.528 -33.256 1.00 85.81 499 ARG A CA 1
ATOM 3968 C C . ARG A 1 499 ? -5.628 41.012 -33.126 1.00 85.81 499 ARG A C 1
ATOM 3970 O O . ARG A 1 499 ? -6.650 41.357 -32.547 1.00 85.81 499 ARG A O 1
ATOM 3977 N N . GLU A 1 500 ? -4.743 41.864 -33.631 1.00 87.94 500 GLU A N 1
ATOM 3978 C CA . GLU A 1 500 ? -4.966 43.314 -33.652 1.00 87.94 500 GLU A CA 1
ATOM 3979 C C . GLU A 1 500 ? -6.183 43.692 -34.502 1.00 87.94 500 GLU A C 1
ATOM 3981 O O . GLU A 1 500 ? -6.862 44.665 -34.196 1.00 87.94 500 GLU A O 1
ATOM 3986 N N . MET A 1 501 ? -6.480 42.907 -35.541 1.00 89.06 501 MET A N 1
ATOM 3987 C CA . MET A 1 501 ? -7.645 43.080 -36.415 1.00 89.06 501 MET A CA 1
ATOM 3988 C C . MET A 1 501 ? -8.894 42.319 -35.932 1.00 89.06 501 MET A C 1
ATOM 3990 O O . MET A 1 501 ? -9.795 42.066 -36.731 1.00 89.06 501 MET A O 1
ATOM 3994 N N . ASP A 1 502 ? -8.936 41.902 -34.661 1.00 84.31 502 ASP A N 1
ATOM 3995 C CA . ASP A 1 502 ? -10.026 41.118 -34.057 1.00 84.31 502 ASP A CA 1
ATOM 3996 C C . ASP A 1 502 ? -10.368 39.810 -34.812 1.00 84.31 502 ASP A C 1
ATOM 3998 O O . ASP A 1 502 ? -11.467 39.257 -34.700 1.00 84.31 502 ASP A O 1
ATOM 4002 N N . ALA A 1 503 ? -9.414 39.264 -35.576 1.00 87.44 503 ALA A N 1
ATOM 4003 C CA . ALA A 1 503 ? -9.572 38.003 -36.289 1.00 87.44 503 ALA A CA 1
ATOM 4004 C C . ALA A 1 503 ? -9.199 36.800 -35.406 1.00 87.44 503 ALA A C 1
ATOM 4006 O O . ALA A 1 503 ? -8.331 36.848 -34.528 1.00 87.44 503 ALA A O 1
ATOM 4007 N N . HIS A 1 504 ? -9.849 35.665 -35.664 1.00 85.19 504 HIS A N 1
ATOM 4008 C CA . HIS A 1 504 ? -9.559 34.418 -34.958 1.00 85.19 504 HIS A CA 1
ATOM 4009 C C . HIS A 1 504 ? -8.274 33.797 -35.513 1.00 85.19 504 HIS A C 1
ATOM 4011 O O . HIS A 1 504 ? -8.103 33.707 -36.730 1.00 85.19 504 HIS A O 1
ATOM 4017 N N . LEU A 1 505 ? -7.381 33.328 -34.634 1.00 90.06 505 LEU A N 1
ATOM 4018 C CA . LEU A 1 505 ? -6.232 32.537 -35.077 1.00 90.06 505 LEU A CA 1
ATOM 4019 C C . LEU A 1 505 ? -6.724 31.180 -35.603 1.00 90.06 505 LEU A C 1
ATOM 4021 O O . LEU A 1 505 ? -7.426 30.481 -34.869 1.00 90.06 505 LEU A O 1
ATOM 4025 N N . PRO A 1 506 ? -6.317 30.764 -36.815 1.00 92.06 506 PRO A N 1
ATOM 4026 C CA . PRO A 1 506 ? -6.469 29.388 -37.267 1.00 92.06 506 PRO A CA 1
ATOM 4027 C C . PRO A 1 506 ? -5.927 28.379 -36.246 1.00 92.06 506 PRO A C 1
ATOM 4029 O O . PRO A 1 506 ? -4.884 28.612 -35.630 1.00 92.06 506 PRO A O 1
ATOM 4032 N N . GLU A 1 507 ? -6.575 27.218 -36.124 1.00 91.38 507 GLU A N 1
ATOM 4033 C CA . GLU A 1 507 ? -6.195 26.216 -35.115 1.00 91.38 507 GLU A CA 1
ATOM 4034 C C . GLU A 1 507 ? -4.752 25.718 -35.251 1.00 91.38 507 GLU A C 1
ATOM 4036 O O . GLU A 1 507 ? -4.076 25.487 -34.251 1.00 91.38 507 GLU A O 1
ATOM 4041 N N . ALA A 1 508 ? -4.222 25.646 -36.475 1.00 90.56 508 ALA A N 1
ATOM 4042 C CA . ALA A 1 508 ? -2.819 25.300 -36.695 1.00 90.56 508 ALA A CA 1
ATOM 4043 C C . ALA A 1 508 ? -1.855 26.276 -35.986 1.00 90.56 508 ALA A C 1
ATOM 4045 O O . ALA A 1 508 ? -0.876 25.841 -35.378 1.00 90.56 508 ALA A O 1
ATOM 4046 N N . PHE A 1 509 ? -2.152 27.582 -35.996 1.00 92.25 509 PHE A N 1
ATOM 4047 C CA . PHE A 1 509 ? -1.361 28.583 -35.275 1.00 92.25 509 PHE A CA 1
ATOM 4048 C C . PHE A 1 509 ? -1.554 28.490 -33.763 1.00 92.25 509 PHE A C 1
ATOM 4050 O O . PHE A 1 509 ? -0.575 28.614 -33.031 1.00 92.25 509 PHE A O 1
ATOM 4057 N N . LYS A 1 510 ? -2.770 28.195 -33.283 1.00 92.12 510 LYS A N 1
ATOM 4058 C CA . LYS A 1 510 ? -3.029 27.989 -31.848 1.00 92.12 510 LYS A CA 1
ATOM 4059 C C . LYS A 1 510 ? -2.255 26.793 -31.289 1.00 92.12 510 LYS A C 1
ATOM 4061 O O . LYS A 1 510 ? -1.670 26.904 -30.214 1.00 92.12 510 LYS A O 1
ATOM 4066 N N . VAL A 1 511 ? -2.189 25.675 -32.019 1.00 91.50 511 VAL A N 1
ATOM 4067 C CA . VAL A 1 511 ? -1.414 24.483 -31.620 1.00 91.50 511 VAL A CA 1
ATOM 4068 C C . VAL A 1 511 ? 0.082 24.797 -31.528 1.00 91.50 511 VAL A C 1
ATOM 4070 O O . VAL A 1 511 ? 0.721 24.461 -30.530 1.00 91.50 511 VAL A O 1
ATOM 4073 N N . ILE A 1 512 ? 0.636 25.481 -32.533 1.00 93.31 512 ILE A N 1
ATOM 4074 C CA . ILE A 1 512 ? 2.055 25.866 -32.561 1.00 93.31 512 ILE A CA 1
ATOM 4075 C C . ILE A 1 512 ? 2.373 26.870 -31.444 1.00 93.31 512 ILE A C 1
ATOM 4077 O O . ILE A 1 512 ? 3.350 26.694 -30.717 1.00 93.31 512 ILE A O 1
ATOM 4081 N N . ALA A 1 513 ? 1.528 27.890 -31.267 1.00 92.62 513 ALA A N 1
ATOM 4082 C CA . ALA A 1 513 ? 1.666 28.870 -30.198 1.00 92.62 513 ALA A CA 1
ATOM 4083 C C . ALA A 1 513 ? 1.590 28.217 -28.816 1.00 92.62 513 ALA A C 1
ATOM 4085 O O . ALA A 1 513 ? 2.399 28.550 -27.957 1.00 92.62 513 ALA A O 1
ATOM 4086 N N . ARG A 1 514 ? 0.691 27.245 -28.607 1.00 92.88 514 ARG A N 1
ATOM 4087 C CA . ARG A 1 514 ? 0.621 26.478 -27.354 1.00 92.88 514 ARG A CA 1
ATOM 4088 C C . ARG A 1 514 ? 1.920 25.760 -27.057 1.00 92.88 514 ARG A C 1
ATOM 4090 O O . ARG A 1 514 ? 2.445 25.921 -25.963 1.00 92.88 514 ARG A O 1
ATOM 4097 N N . ALA A 1 515 ? 2.436 25.001 -28.021 1.00 90.56 515 ALA A N 1
ATOM 4098 C CA . ALA A 1 515 ? 3.663 24.237 -27.835 1.00 90.56 515 ALA A CA 1
ATOM 4099 C C . ALA A 1 515 ? 4.845 25.148 -27.461 1.00 90.56 515 ALA A C 1
ATOM 4101 O O . ALA A 1 515 ? 5.548 24.879 -26.491 1.00 90.56 515 ALA A O 1
ATOM 4102 N N . VAL A 1 516 ? 5.021 26.263 -28.180 1.00 93.62 516 VAL A N 1
ATOM 4103 C CA . VAL A 1 516 ? 6.146 27.184 -27.956 1.00 93.62 516 VAL A CA 1
ATOM 4104 C C . VAL A 1 516 ? 5.983 27.996 -26.674 1.00 93.62 516 VAL A C 1
ATOM 4106 O O . VAL A 1 516 ? 6.934 28.114 -25.909 1.00 93.62 516 VAL A O 1
ATOM 4109 N N . LEU A 1 517 ? 4.797 28.550 -26.406 1.00 92.31 517 LEU A N 1
ATOM 4110 C CA . LEU A 1 517 ? 4.563 29.333 -25.190 1.00 92.31 517 LEU A CA 1
ATOM 4111 C C . LEU A 1 517 ? 4.641 28.462 -23.930 1.00 92.31 517 LEU A C 1
ATOM 4113 O O . LEU A 1 517 ? 5.156 28.940 -22.925 1.00 92.31 517 LEU A O 1
ATOM 4117 N N . GLN A 1 518 ? 4.204 27.197 -23.989 1.00 90.88 518 GLN A N 1
ATOM 4118 C CA . GLN A 1 518 ? 4.377 26.234 -22.896 1.00 90.88 518 GLN A CA 1
ATOM 4119 C C . GLN A 1 518 ? 5.863 25.979 -22.620 1.00 90.88 518 GLN A C 1
ATOM 4121 O O . GLN A 1 518 ? 6.303 26.075 -21.479 1.00 90.88 518 GLN A O 1
ATOM 4126 N N . GLU A 1 519 ? 6.654 25.705 -23.660 1.00 89.00 519 GLU A N 1
ATOM 4127 C CA . GLU A 1 519 ? 8.091 25.453 -23.510 1.00 89.00 519 GLU A CA 1
ATOM 4128 C C . GLU A 1 519 ? 8.829 26.678 -22.946 1.00 89.00 519 GLU A C 1
ATOM 4130 O O . GLU A 1 519 ? 9.633 26.552 -22.022 1.00 89.00 519 GLU A O 1
ATOM 4135 N N . VAL A 1 520 ? 8.521 27.876 -23.452 1.00 90.12 520 VAL A N 1
ATOM 4136 C CA . VAL A 1 520 ? 9.113 29.133 -22.967 1.00 90.12 520 VAL A CA 1
ATOM 4137 C C . VAL A 1 520 ? 8.679 29.429 -21.528 1.00 90.12 520 VAL A C 1
ATOM 4139 O O . VAL A 1 520 ? 9.500 29.884 -20.734 1.00 90.12 520 VAL A O 1
ATOM 4142 N N . LEU A 1 521 ? 7.425 29.141 -21.162 1.00 88.44 521 LEU A N 1
ATOM 4143 C CA . LEU A 1 521 ? 6.949 29.258 -19.783 1.00 88.44 521 LEU A CA 1
ATOM 4144 C C . LEU A 1 521 ? 7.749 28.346 -18.847 1.00 88.44 521 LEU A C 1
ATOM 4146 O O . LEU A 1 521 ? 8.236 28.804 -17.818 1.00 88.44 521 LEU A O 1
ATOM 4150 N N . GLU A 1 522 ? 7.929 27.077 -19.210 1.00 87.31 522 GLU A N 1
ATOM 4151 C CA . GLU A 1 522 ? 8.686 26.114 -18.404 1.00 87.31 522 GLU A CA 1
ATOM 4152 C C . GLU A 1 522 ? 10.164 26.496 -18.249 1.00 87.31 522 GLU A C 1
ATOM 4154 O O . GLU A 1 522 ? 10.727 26.329 -17.165 1.00 87.31 522 GLU A O 1
ATOM 4159 N N . GLN A 1 523 ? 10.785 27.030 -19.304 1.00 87.25 523 GLN A N 1
ATOM 4160 C CA . GLN A 1 523 ? 12.164 27.528 -19.268 1.00 87.25 523 GLN A CA 1
ATOM 4161 C C . GLN A 1 523 ? 12.302 28.753 -18.360 1.00 87.25 523 GLN A C 1
ATOM 4163 O O . GLN A 1 523 ? 13.202 28.800 -17.526 1.00 87.25 523 GLN A O 1
ATOM 4168 N N . GLU A 1 524 ? 11.401 29.730 -18.472 1.00 87.56 524 GLU A N 1
ATOM 4169 C CA . GLU A 1 524 ? 11.444 30.929 -17.628 1.00 87.56 524 GLU A CA 1
ATOM 4170 C C . GLU A 1 524 ? 11.124 30.617 -16.162 1.00 87.56 524 GLU A C 1
ATOM 4172 O O . GLU A 1 524 ? 11.715 31.215 -15.267 1.00 87.56 524 GLU A O 1
ATOM 4177 N N . VAL A 1 525 ? 10.266 29.627 -15.890 1.00 85.38 525 VAL A N 1
ATOM 4178 C CA . VAL A 1 525 ? 10.058 29.108 -14.529 1.00 85.38 525 VAL A CA 1
ATOM 4179 C C . VAL A 1 525 ? 11.342 28.474 -13.992 1.00 85.38 525 VAL A C 1
ATOM 4181 O O . VAL A 1 525 ? 11.712 28.756 -12.857 1.00 85.38 525 VAL A O 1
ATOM 4184 N N . ALA A 1 526 ? 12.056 27.669 -14.786 1.00 85.25 526 ALA A N 1
ATOM 4185 C CA . ALA A 1 526 ? 13.337 27.096 -14.365 1.00 85.25 526 ALA A CA 1
ATOM 4186 C C . ALA A 1 526 ? 14.375 28.190 -14.046 1.00 85.25 526 ALA A C 1
ATOM 4188 O O . ALA A 1 526 ? 14.968 28.178 -12.970 1.00 85.25 526 ALA A O 1
ATOM 4189 N N . ARG A 1 527 ? 14.497 29.206 -14.909 1.00 86.12 527 ARG A N 1
ATOM 4190 C CA . ARG A 1 527 ? 15.386 30.358 -14.683 1.00 86.12 527 ARG A CA 1
ATOM 4191 C C . ARG A 1 527 ? 14.989 31.179 -13.457 1.00 86.12 527 ARG A C 1
ATOM 4193 O O . ARG A 1 527 ? 15.859 31.648 -12.726 1.00 86.12 527 ARG A O 1
ATOM 4200 N N . LEU A 1 528 ? 13.691 31.341 -13.187 1.00 81.94 528 LEU A N 1
ATOM 4201 C CA . LEU A 1 528 ? 13.205 31.973 -11.955 1.00 81.94 528 LEU A CA 1
ATOM 4202 C C . LEU A 1 528 ? 13.644 31.171 -10.717 1.00 81.94 528 LEU A C 1
ATOM 4204 O O . LEU A 1 528 ? 14.079 31.763 -9.728 1.00 81.94 528 LEU A O 1
ATOM 4208 N N . VAL A 1 529 ? 13.567 29.837 -10.778 1.00 81.12 529 VAL A N 1
ATOM 4209 C CA . VAL A 1 529 ? 13.995 28.928 -9.698 1.00 81.12 529 VAL A CA 1
ATOM 4210 C C . VAL A 1 529 ? 15.519 28.944 -9.492 1.00 81.12 529 VAL A C 1
ATOM 4212 O O . VAL A 1 529 ? 16.007 28.841 -8.367 1.00 81.12 529 VAL A O 1
ATOM 4215 N N . GLU A 1 530 ? 16.297 29.148 -10.546 1.00 81.44 530 GLU A N 1
ATOM 4216 C CA . GLU A 1 530 ? 17.755 29.318 -10.447 1.00 81.44 530 GLU A CA 1
ATOM 4217 C C . GLU A 1 530 ? 18.139 30.745 -9.988 1.00 81.44 530 GLU A C 1
ATOM 4219 O O . GLU A 1 530 ? 19.234 30.998 -9.475 1.00 81.44 530 GLU A O 1
ATOM 4224 N N . GLY A 1 531 ? 17.185 31.682 -10.046 1.00 74.12 531 GLY A N 1
ATOM 4225 C CA . GLY A 1 531 ? 17.358 33.087 -9.681 1.00 74.12 531 GLY A CA 1
ATOM 4226 C C . GLY A 1 531 ? 17.999 33.933 -10.780 1.00 74.12 531 GLY A C 1
ATOM 4227 O O . GLY A 1 531 ? 18.605 34.961 -10.477 1.00 74.12 531 GLY A O 1
ATOM 4228 N N . GLU A 1 532 ? 17.872 33.492 -12.029 1.00 76.06 532 GLU A N 1
ATOM 4229 C CA . GLU A 1 532 ? 18.392 34.129 -13.242 1.00 76.06 532 GLU A CA 1
ATOM 4230 C C . GLU A 1 532 ? 17.355 34.995 -13.976 1.00 76.06 532 GLU A C 1
ATOM 4232 O O . GLU A 1 532 ? 17.692 35.675 -14.949 1.00 76.06 532 GLU A O 1
ATOM 4237 N N . ALA A 1 533 ? 16.090 34.950 -13.552 1.00 72.12 533 ALA A N 1
ATOM 4238 C CA . ALA A 1 533 ? 14.980 35.663 -14.178 1.00 72.12 533 ALA A CA 1
ATOM 4239 C C . ALA A 1 533 ? 14.052 36.311 -13.140 1.00 72.12 533 ALA A C 1
ATOM 4241 O O . ALA A 1 533 ? 14.057 35.950 -11.960 1.00 72.12 533 ALA A O 1
ATOM 4242 N N . ASP A 1 534 ? 13.252 37.276 -13.595 1.00 70.38 534 ASP A N 1
ATOM 4243 C CA . ASP A 1 534 ? 12.203 37.919 -12.811 1.00 70.38 534 ASP A CA 1
ATOM 4244 C C . ASP A 1 534 ? 10.797 37.483 -13.259 1.00 70.38 534 ASP A C 1
ATOM 4246 O O . ASP A 1 534 ? 10.592 36.748 -14.226 1.00 70.38 534 ASP A O 1
ATOM 4250 N N . ALA A 1 535 ? 9.792 37.958 -12.529 1.00 71.31 535 ALA A N 1
ATOM 4251 C CA . ALA A 1 535 ? 8.390 37.656 -12.785 1.00 71.31 535 ALA A CA 1
ATOM 4252 C C . ALA A 1 535 ? 7.807 38.329 -14.040 1.00 71.31 535 ALA A C 1
ATOM 4254 O O . ALA A 1 535 ? 6.679 38.012 -14.432 1.00 71.31 535 ALA A O 1
ATOM 4255 N N . ALA A 1 536 ? 8.490 39.321 -14.621 1.00 79.00 536 ALA A N 1
ATOM 4256 C CA . ALA A 1 536 ? 7.930 40.136 -15.693 1.00 79.00 536 ALA A CA 1
ATOM 4257 C C . ALA A 1 536 ? 7.767 39.306 -16.966 1.00 79.00 536 ALA A C 1
ATOM 4259 O O . ALA A 1 536 ? 6.707 39.337 -17.595 1.00 79.00 536 ALA A O 1
ATOM 4260 N N . ARG A 1 537 ? 8.765 38.475 -17.283 1.00 82.81 537 ARG A N 1
ATOM 4261 C CA . ARG A 1 537 ? 8.728 37.619 -18.470 1.00 82.81 537 ARG A CA 1
ATOM 4262 C C . ARG A 1 537 ? 7.620 36.565 -18.410 1.00 82.81 537 ARG A C 1
ATOM 4264 O O . ARG A 1 537 ? 6.953 36.323 -19.414 1.00 82.81 537 ARG A O 1
ATOM 4271 N N . LEU A 1 538 ? 7.360 36.000 -17.231 1.00 81.69 538 LEU A N 1
ATOM 4272 C CA . LEU A 1 538 ? 6.251 35.062 -17.011 1.00 81.69 538 LEU A CA 1
ATOM 4273 C C . LEU A 1 538 ? 4.890 35.717 -17.287 1.00 81.69 538 LEU A C 1
ATOM 4275 O O . LEU A 1 538 ? 4.042 35.128 -17.961 1.00 81.69 538 LEU A O 1
ATOM 4279 N N . ARG A 1 539 ? 4.701 36.964 -16.833 1.00 80.31 539 ARG A N 1
ATOM 4280 C CA . ARG A 1 539 ? 3.484 37.744 -17.109 1.00 80.31 539 ARG A CA 1
ATOM 4281 C C . ARG A 1 539 ? 3.300 38.013 -18.603 1.00 80.31 539 ARG A C 1
ATOM 4283 O O . ARG A 1 539 ? 2.189 37.861 -19.104 1.00 80.31 539 ARG A O 1
ATOM 4290 N N . GLU A 1 540 ? 4.368 38.351 -19.325 1.00 86.50 540 GLU A N 1
ATOM 4291 C CA . GLU A 1 540 ? 4.313 38.552 -20.782 1.00 86.50 540 GLU A CA 1
ATOM 4292 C C . GLU A 1 540 ? 3.873 37.288 -21.532 1.00 86.50 540 GLU A C 1
ATOM 4294 O O . GLU A 1 540 ? 3.046 37.363 -22.443 1.00 86.50 540 GLU A O 1
ATOM 4299 N N . ILE A 1 541 ? 4.399 36.120 -21.144 1.00 88.56 541 ILE A N 1
ATOM 4300 C CA . ILE A 1 541 ? 4.065 34.835 -21.775 1.00 88.56 541 ILE A CA 1
ATOM 4301 C C . ILE A 1 541 ? 2.579 34.518 -21.596 1.00 88.56 541 ILE A C 1
ATOM 4303 O O . ILE A 1 541 ? 1.907 34.154 -22.562 1.00 88.56 541 ILE A O 1
ATOM 4307 N N . LEU A 1 542 ? 2.046 34.712 -20.388 1.00 85.31 542 LEU A N 1
ATOM 4308 C CA . LEU A 1 542 ? 0.643 34.432 -20.080 1.00 85.31 542 LEU A CA 1
ATOM 4309 C C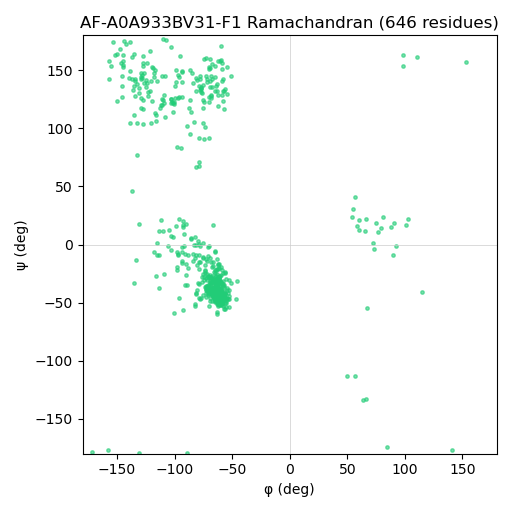 . LEU A 1 542 ? -0.311 35.419 -20.752 1.00 85.31 542 LEU A C 1
ATOM 4311 O O . LEU A 1 542 ? -1.319 35.003 -21.320 1.00 85.31 542 LEU A O 1
ATOM 4315 N N . GLN A 1 543 ? 0.029 36.711 -20.773 1.00 86.75 543 GLN A N 1
ATOM 4316 C CA . GLN A 1 543 ? -0.738 37.711 -21.521 1.00 86.75 543 GLN A CA 1
ATOM 4317 C C . GLN A 1 543 ? -0.765 37.388 -23.016 1.00 86.75 543 GLN A C 1
ATOM 4319 O O . GLN A 1 543 ? -1.804 37.516 -23.664 1.00 86.75 543 GLN A O 1
ATOM 4324 N N . ARG A 1 544 ? 0.361 36.936 -23.577 1.00 89.38 544 ARG A N 1
ATOM 4325 C CA . ARG A 1 544 ? 0.427 36.515 -24.977 1.00 89.38 544 ARG A CA 1
ATOM 4326 C C . ARG A 1 544 ? -0.407 35.258 -25.234 1.00 89.38 544 ARG A C 1
ATOM 4328 O O . ARG A 1 544 ? -1.143 35.230 -26.217 1.00 89.38 544 ARG A O 1
ATOM 4335 N N . ALA A 1 545 ? -0.362 34.266 -24.346 1.00 89.75 545 ALA A N 1
ATOM 4336 C CA . ALA A 1 545 ? -1.202 33.071 -24.440 1.00 89.75 545 ALA A CA 1
ATOM 4337 C C . ALA A 1 545 ? -2.699 33.414 -24.389 1.00 89.75 545 ALA A C 1
ATOM 4339 O O . ALA A 1 545 ? -3.471 32.921 -25.211 1.00 89.75 545 ALA A O 1
ATOM 4340 N N . GLN A 1 546 ? -3.094 34.329 -23.499 1.00 87.94 546 GLN A N 1
ATOM 4341 C CA . GLN A 1 546 ? -4.465 34.827 -23.407 1.00 87.94 546 GLN A CA 1
ATOM 4342 C C . GLN A 1 546 ? -4.898 35.545 -24.693 1.00 87.94 546 GLN A C 1
ATOM 4344 O O . GLN A 1 546 ? -5.974 35.260 -25.212 1.00 87.94 546 GLN A O 1
ATOM 4349 N N . ARG A 1 547 ? -4.052 36.424 -25.251 1.00 87.62 547 ARG A N 1
ATOM 4350 C CA . ARG A 1 547 ? -4.325 37.115 -26.528 1.00 87.62 547 ARG A CA 1
ATOM 4351 C C . ARG A 1 547 ? -4.490 36.148 -27.698 1.00 87.62 547 ARG A C 1
ATOM 4353 O O . ARG A 1 547 ? -5.297 36.403 -28.585 1.00 87.62 547 ARG A O 1
ATOM 4360 N N . PHE A 1 548 ? -3.731 35.055 -27.711 1.00 91.06 548 PHE A N 1
ATOM 4361 C CA . PHE A 1 548 ? -3.838 34.013 -28.733 1.00 91.06 548 PHE A CA 1
ATOM 4362 C C . PHE A 1 548 ? -4.957 32.998 -28.462 1.00 91.06 548 PHE A C 1
ATOM 4364 O O . PHE A 1 548 ? -5.163 32.108 -29.285 1.00 91.06 548 PHE A O 1
ATOM 4371 N N . GLU A 1 549 ? -5.698 33.140 -27.355 1.00 88.81 549 GLU A N 1
ATOM 4372 C CA . GLU A 1 549 ? -6.748 32.209 -26.915 1.00 88.81 549 GLU A CA 1
ATOM 4373 C C . GLU A 1 549 ? -6.220 30.776 -26.744 1.00 88.81 549 GLU A C 1
ATOM 4375 O O . GLU A 1 549 ? -6.846 29.787 -27.133 1.00 88.81 549 GLU A O 1
ATOM 4380 N N . VAL A 1 550 ? -5.020 30.664 -26.178 1.00 90.94 550 VAL A N 1
ATOM 4381 C CA . VAL A 1 550 ? -4.315 29.404 -25.985 1.00 90.94 550 VAL A CA 1
ATOM 4382 C C . VAL A 1 550 ? -4.259 29.066 -24.500 1.00 90.94 550 VAL A C 1
ATOM 4384 O O . VAL A 1 550 ? -3.669 29.793 -23.706 1.00 90.94 550 VAL A O 1
ATOM 4387 N N . ALA A 1 551 ? -4.834 27.920 -24.133 1.00 88.38 551 ALA A N 1
ATOM 4388 C CA . ALA A 1 551 ? -4.703 27.365 -22.791 1.00 88.38 551 ALA A CA 1
ATOM 4389 C C . ALA A 1 551 ? -3.312 26.738 -22.597 1.00 88.38 551 ALA A C 1
ATOM 4391 O O . ALA A 1 551 ? -2.919 25.861 -23.373 1.00 88.38 551 ALA A O 1
ATOM 4392 N N . LEU A 1 552 ? -2.595 27.193 -21.568 1.00 88.12 552 LEU A N 1
ATOM 4393 C CA . LEU A 1 552 ? -1.333 26.616 -21.100 1.00 88.12 552 LEU A CA 1
ATOM 4394 C C . LEU A 1 552 ? -1.587 25.697 -19.901 1.00 88.12 552 LEU A C 1
ATOM 4396 O O . LEU A 1 552 ? -2.515 25.929 -19.124 1.00 88.12 552 LEU A O 1
ATOM 4400 N N . ASP A 1 553 ? -0.756 24.670 -19.750 1.00 86.06 553 ASP A N 1
ATOM 4401 C CA . ASP A 1 553 ? -0.776 23.795 -18.579 1.00 86.06 553 ASP A CA 1
ATOM 4402 C C . ASP A 1 553 ? 0.033 24.446 -17.452 1.00 86.06 553 ASP A C 1
ATOM 4404 O O . ASP A 1 553 ? 1.268 24.495 -17.478 1.00 86.06 553 ASP A O 1
ATOM 4408 N N . LEU A 1 554 ? -0.692 24.968 -16.464 1.00 85.88 554 LEU A N 1
ATOM 4409 C CA . LEU A 1 554 ? -0.120 25.607 -15.283 1.00 85.88 554 LEU A CA 1
ATOM 4410 C C . LEU A 1 554 ? 0.111 24.625 -14.129 1.00 85.88 554 LEU A C 1
ATOM 4412 O O . LEU A 1 554 ? 0.756 24.996 -13.151 1.00 85.88 554 LEU A O 1
ATOM 4416 N N . THR A 1 555 ? -0.362 23.379 -14.221 1.00 83.81 555 THR A N 1
ATOM 4417 C CA . THR A 1 555 ? -0.219 22.383 -13.151 1.00 83.81 555 THR A CA 1
ATOM 4418 C C . THR A 1 555 ? 1.249 22.007 -12.953 1.00 83.81 555 THR A C 1
ATOM 4420 O O . THR A 1 555 ? 1.741 21.998 -11.823 1.00 83.81 555 THR A O 1
ATOM 4423 N N . ALA A 1 556 ? 1.990 21.784 -14.043 1.00 78.31 556 ALA A N 1
ATOM 4424 C CA . ALA A 1 556 ? 3.430 21.522 -13.975 1.00 78.31 556 ALA A CA 1
ATOM 4425 C C . ALA A 1 556 ? 4.224 22.727 -13.431 1.00 78.31 556 ALA A C 1
ATOM 4427 O O . ALA A 1 556 ? 5.205 22.554 -12.705 1.00 78.31 556 ALA A O 1
ATOM 4428 N N . VAL A 1 557 ? 3.785 23.949 -13.753 1.00 82.12 557 VAL A N 1
ATOM 4429 C CA . VAL A 1 557 ? 4.386 25.197 -13.256 1.00 82.12 557 VAL A CA 1
ATOM 4430 C C . VAL A 1 557 ? 4.151 25.349 -11.756 1.00 82.12 557 VAL A C 1
ATOM 4432 O O . VAL A 1 557 ? 5.101 25.575 -11.010 1.00 82.12 557 VAL A O 1
ATOM 4435 N N . GLN A 1 558 ? 2.910 25.165 -11.305 1.00 86.12 558 GLN A N 1
ATOM 4436 C CA . GLN A 1 558 ? 2.527 25.202 -9.895 1.00 86.12 558 GLN A CA 1
ATOM 4437 C C . GLN A 1 558 ? 3.370 24.224 -9.069 1.00 86.12 558 GLN A C 1
ATOM 4439 O O . GLN A 1 558 ? 3.912 24.613 -8.038 1.00 86.12 558 GLN A O 1
ATOM 4444 N N . HIS A 1 559 ? 3.548 22.990 -9.554 1.00 83.44 559 HIS A N 1
ATOM 4445 C CA . HIS A 1 559 ? 4.363 21.984 -8.875 1.00 83.44 559 HIS A CA 1
ATOM 4446 C C . HIS A 1 559 ? 5.827 22.425 -8.711 1.00 83.44 559 HIS A C 1
ATOM 4448 O O . HIS A 1 559 ? 6.329 22.448 -7.588 1.00 83.44 559 HIS A O 1
ATOM 4454 N N . ARG A 1 560 ? 6.489 22.870 -9.792 1.00 83.31 560 ARG A N 1
ATOM 4455 C CA . ARG A 1 560 ? 7.891 23.334 -9.725 1.00 83.31 560 ARG A CA 1
ATOM 4456 C C . ARG A 1 560 ? 8.070 24.547 -8.810 1.00 83.31 560 ARG A C 1
ATOM 4458 O O . ARG A 1 560 ? 9.057 24.624 -8.083 1.00 83.31 560 ARG A O 1
ATOM 4465 N N . LEU A 1 561 ? 7.129 25.494 -8.829 1.00 86.38 561 LEU A N 1
ATOM 4466 C CA . LEU A 1 561 ? 7.170 26.663 -7.945 1.00 86.38 561 LEU A CA 1
ATOM 4467 C C . LEU A 1 561 ? 6.991 26.267 -6.470 1.00 86.38 561 LEU A C 1
ATOM 4469 O O . LEU A 1 561 ? 7.699 26.798 -5.615 1.00 86.38 561 LEU A O 1
ATOM 4473 N N . THR A 1 562 ? 6.102 25.313 -6.172 1.00 88.56 562 THR A N 1
ATOM 4474 C CA . THR A 1 562 ? 5.932 24.743 -4.824 1.00 88.56 562 THR A CA 1
ATOM 4475 C C . THR A 1 562 ? 7.212 24.058 -4.331 1.00 88.56 562 THR A C 1
ATOM 4477 O O . THR A 1 562 ? 7.635 24.301 -3.197 1.00 88.56 562 THR A O 1
ATOM 4480 N N . GLU A 1 563 ? 7.861 23.239 -5.163 1.00 86.38 563 GLU A N 1
ATOM 4481 C CA . GLU A 1 563 ? 9.119 22.566 -4.803 1.00 86.38 563 GLU A CA 1
ATOM 4482 C C . GLU A 1 563 ? 10.248 23.570 -4.537 1.00 86.38 563 GLU A C 1
ATOM 4484 O O . GLU A 1 563 ? 10.933 23.485 -3.513 1.00 86.38 563 GLU A O 1
ATOM 4489 N N . ALA A 1 564 ? 10.404 24.563 -5.416 1.00 86.19 564 ALA A N 1
ATOM 4490 C CA . ALA A 1 564 ? 11.401 25.616 -5.264 1.00 86.19 564 ALA A CA 1
ATOM 4491 C C . ALA A 1 564 ? 11.189 26.423 -3.979 1.00 86.19 564 ALA A C 1
ATOM 4493 O O . ALA A 1 564 ? 12.127 26.597 -3.200 1.00 86.19 564 ALA A O 1
ATOM 4494 N N . LEU A 1 565 ? 9.952 26.855 -3.710 1.00 88.81 565 LEU A N 1
ATOM 4495 C CA . LEU A 1 565 ? 9.606 27.567 -2.482 1.00 88.81 565 LEU A CA 1
ATOM 4496 C C . LEU A 1 565 ? 9.939 26.736 -1.239 1.00 88.81 565 LEU A C 1
ATOM 4498 O O . LEU A 1 565 ? 10.546 27.248 -0.300 1.00 88.81 565 LEU A O 1
ATOM 4502 N N . THR A 1 566 ? 9.575 25.455 -1.242 1.00 87.69 566 THR A N 1
ATOM 4503 C CA . THR A 1 566 ? 9.828 24.535 -0.125 1.00 87.69 566 THR A CA 1
ATOM 4504 C C . THR A 1 566 ? 11.325 24.356 0.137 1.00 87.69 566 THR A C 1
ATOM 4506 O O . THR A 1 566 ? 11.768 24.394 1.289 1.00 87.69 566 THR A O 1
ATOM 4509 N N . SER A 1 567 ? 12.115 24.205 -0.928 1.00 85.75 567 SER A N 1
ATOM 4510 C CA . SER A 1 567 ? 13.576 24.107 -0.860 1.00 85.75 567 SER A CA 1
ATOM 4511 C C . SER A 1 567 ? 14.216 25.403 -0.355 1.00 85.75 567 SER A C 1
ATOM 4513 O O . SER A 1 567 ? 15.070 25.387 0.529 1.00 85.75 567 SER A O 1
ATOM 4515 N N . TRP A 1 568 ? 13.768 26.562 -0.835 1.00 87.12 568 TRP A N 1
ATOM 4516 C CA . TRP A 1 568 ? 14.302 27.838 -0.367 1.00 87.12 568 TRP A CA 1
ATOM 4517 C C . TRP A 1 568 ? 13.940 28.126 1.081 1.00 87.12 568 TRP A C 1
ATOM 4519 O O . TRP A 1 568 ? 14.794 28.597 1.824 1.00 87.12 568 TRP A O 1
ATOM 4529 N N . VAL A 1 569 ? 12.708 27.828 1.505 1.00 84.81 569 VAL A N 1
ATOM 4530 C CA . VAL A 1 569 ? 12.308 27.981 2.908 1.00 84.81 569 VAL A CA 1
ATOM 4531 C C . VAL A 1 569 ? 13.160 27.087 3.803 1.00 84.81 569 VAL A C 1
ATOM 4533 O O . VAL A 1 569 ? 13.587 27.563 4.848 1.00 84.81 569 VAL A O 1
ATOM 4536 N N . TRP A 1 570 ? 13.490 25.862 3.377 1.00 83.88 570 TRP A N 1
ATOM 4537 C CA . TRP A 1 570 ? 14.447 25.000 4.082 1.00 83.88 570 TRP A CA 1
ATOM 4538 C C . TRP A 1 570 ? 15.801 25.678 4.288 1.00 83.88 570 TRP A C 1
ATOM 4540 O O . TRP A 1 570 ? 16.261 25.812 5.416 1.00 83.88 570 TRP A O 1
ATOM 4550 N N . VAL A 1 571 ? 16.410 26.177 3.212 1.00 81.94 571 VAL A N 1
ATOM 4551 C CA . VAL A 1 571 ? 17.723 26.828 3.308 1.00 81.94 571 VAL A CA 1
ATOM 4552 C C . VAL A 1 571 ? 17.648 28.096 4.164 1.00 81.94 571 VAL A C 1
ATOM 4554 O O . VAL A 1 571 ? 18.534 28.350 4.974 1.00 81.94 571 VAL A O 1
ATOM 4557 N N . VAL A 1 572 ? 16.574 28.881 4.037 1.00 83.12 572 VAL A N 1
ATOM 4558 C CA . VAL A 1 572 ? 16.335 30.077 4.861 1.00 83.12 572 VAL A CA 1
ATOM 4559 C C . VAL A 1 572 ? 16.273 29.725 6.349 1.00 83.12 572 VAL A C 1
ATOM 4561 O O . VAL A 1 572 ? 16.849 30.449 7.160 1.00 83.12 572 VAL A O 1
ATOM 4564 N N . VAL A 1 573 ? 15.615 28.623 6.721 1.00 77.44 573 VAL A N 1
ATOM 4565 C CA . VAL A 1 573 ? 15.505 28.213 8.128 1.00 77.44 573 VAL A CA 1
ATOM 4566 C C . VAL A 1 573 ? 16.758 27.539 8.692 1.00 77.44 573 VAL A C 1
ATOM 4568 O O . VAL A 1 573 ? 16.893 27.458 9.908 1.00 77.44 573 VAL A O 1
ATOM 4571 N N . GLU A 1 574 ? 17.694 27.103 7.851 1.00 77.06 574 GLU A N 1
ATOM 4572 C CA . GLU A 1 574 ? 18.997 26.558 8.273 1.00 77.06 574 GLU A CA 1
ATOM 4573 C C . GLU A 1 574 ? 20.109 27.626 8.352 1.00 77.06 574 GLU A C 1
ATOM 4575 O O . GLU A 1 574 ? 21.275 27.300 8.565 1.00 77.06 574 GLU A O 1
ATOM 4580 N N . GLY A 1 575 ? 19.762 28.913 8.223 1.00 69.94 575 GLY A N 1
ATOM 4581 C CA . GLY A 1 575 ? 20.715 30.029 8.289 1.00 69.94 575 GLY A CA 1
ATOM 4582 C C . GLY A 1 575 ? 21.095 30.627 6.930 1.00 69.94 575 GLY A C 1
ATOM 4583 O O . GLY A 1 575 ? 22.150 31.247 6.808 1.00 69.94 575 GLY A O 1
ATOM 4584 N N . GLY A 1 576 ? 20.256 30.438 5.907 1.00 66.81 576 GLY A N 1
ATOM 4585 C CA . GLY A 1 576 ? 20.434 31.009 4.572 1.00 66.81 576 GLY A CA 1
ATOM 4586 C C . GLY A 1 576 ? 20.418 32.544 4.527 1.00 66.81 576 GLY A C 1
ATOM 4587 O O . GLY A 1 576 ? 19.867 33.215 5.397 1.00 66.81 576 GLY A O 1
ATOM 4588 N N . ASP A 1 577 ? 21.018 33.104 3.473 1.00 71.88 577 ASP A N 1
ATOM 4589 C CA . ASP A 1 577 ? 21.196 34.551 3.287 1.00 71.88 577 ASP A CA 1
ATOM 4590 C C . ASP A 1 577 ? 19.898 35.297 2.892 1.00 71.88 577 ASP A C 1
ATOM 4592 O O . ASP A 1 577 ? 18.944 34.744 2.332 1.00 71.88 577 ASP A O 1
ATOM 4596 N N . GLU A 1 578 ? 19.900 36.612 3.114 1.00 76.50 578 GLU A N 1
ATOM 4597 C CA . GLU A 1 578 ? 18.880 37.588 2.739 1.00 76.50 578 GLU A CA 1
ATOM 4598 C C . GLU A 1 578 ? 18.365 37.458 1.297 1.00 76.50 578 GLU A C 1
ATOM 4600 O O . GLU A 1 578 ? 17.205 37.789 1.020 1.00 76.50 578 GLU A O 1
ATOM 4605 N N . GLY A 1 579 ? 19.219 37.017 0.368 1.00 77.88 579 GLY A N 1
ATOM 4606 C CA . GLY A 1 579 ? 18.859 36.805 -1.031 1.00 77.88 579 GLY A CA 1
ATOM 4607 C C . GLY A 1 579 ? 17.740 35.778 -1.219 1.00 77.88 579 GLY A C 1
ATOM 4608 O O . GLY A 1 579 ? 16.814 36.030 -1.993 1.00 77.88 579 GLY A O 1
ATOM 4609 N N . LEU A 1 580 ? 17.772 34.666 -0.480 1.00 80.25 580 LEU A N 1
ATOM 4610 C CA . LEU A 1 580 ? 16.778 33.593 -0.596 1.00 80.25 580 LEU A CA 1
ATOM 4611 C C . LEU A 1 580 ? 15.426 33.995 -0.004 1.00 80.25 580 LEU A C 1
ATOM 4613 O O . LEU A 1 580 ? 14.389 33.685 -0.587 1.00 80.25 580 LEU A O 1
ATOM 4617 N N . ILE A 1 581 ? 15.426 34.774 1.083 1.00 81.44 581 ILE A N 1
ATOM 4618 C CA . ILE A 1 581 ? 14.196 35.320 1.679 1.00 81.44 581 ILE A CA 1
ATOM 4619 C C . ILE A 1 581 ? 13.463 36.214 0.668 1.00 81.44 581 ILE A C 1
ATOM 4621 O O . ILE A 1 581 ? 12.247 36.103 0.503 1.00 81.44 581 ILE A O 1
ATOM 4625 N N . ARG A 1 582 ? 14.199 37.079 -0.049 1.00 80.06 582 ARG A N 1
ATOM 4626 C CA . ARG A 1 582 ? 13.620 37.928 -1.105 1.00 80.06 582 ARG A CA 1
ATOM 4627 C C . ARG A 1 582 ? 13.083 37.103 -2.274 1.00 80.06 582 ARG A C 1
ATOM 4629 O O . ARG A 1 582 ? 12.001 37.409 -2.766 1.00 80.06 582 ARG A O 1
ATOM 4636 N N . ARG A 1 583 ? 13.807 36.060 -2.699 1.00 80.38 583 ARG A N 1
ATOM 4637 C CA . ARG A 1 583 ? 13.369 35.160 -3.782 1.00 80.38 583 ARG A CA 1
ATOM 4638 C C . ARG A 1 583 ? 12.081 34.419 -3.420 1.00 80.38 583 ARG A C 1
ATOM 4640 O O . ARG A 1 583 ? 11.137 34.459 -4.200 1.00 80.38 583 ARG A O 1
ATOM 4647 N N . ALA A 1 584 ? 12.003 33.839 -2.221 1.00 85.31 584 ALA A N 1
ATOM 4648 C CA . ALA A 1 584 ? 10.805 33.154 -1.733 1.00 85.31 584 ALA A CA 1
ATOM 4649 C C . ALA A 1 584 ? 9.593 34.096 -1.633 1.00 85.31 584 ALA A C 1
ATOM 4651 O O . ALA A 1 584 ? 8.505 33.760 -2.099 1.00 85.31 584 ALA A O 1
ATOM 4652 N N . ALA A 1 585 ? 9.786 35.307 -1.094 1.00 82.50 585 ALA A N 1
ATOM 4653 C CA . ALA A 1 585 ? 8.726 36.310 -1.026 1.00 82.50 585 ALA A CA 1
ATOM 4654 C C . ALA A 1 585 ? 8.253 36.753 -2.421 1.00 82.50 585 ALA A C 1
ATOM 4656 O O . ALA A 1 585 ? 7.048 36.868 -2.640 1.00 82.50 585 ALA A O 1
ATOM 4657 N N . SER A 1 586 ? 9.187 36.971 -3.354 1.00 80.12 586 SER A N 1
ATOM 4658 C CA . SER A 1 586 ? 8.892 37.332 -4.745 1.00 80.12 586 SER A CA 1
ATOM 4659 C C . SER A 1 586 ? 8.108 36.228 -5.454 1.00 80.12 586 SER A C 1
ATOM 4661 O O . SER A 1 586 ? 7.082 36.511 -6.057 1.00 80.12 586 SER A O 1
ATOM 4663 N N . LEU A 1 587 ? 8.512 34.960 -5.315 1.00 84.75 587 LEU A N 1
ATOM 4664 C CA . LEU A 1 587 ? 7.818 33.822 -5.926 1.00 84.75 587 LEU A CA 1
ATOM 4665 C C . LEU A 1 587 ? 6.368 33.695 -5.446 1.00 84.75 587 LEU A C 1
ATOM 4667 O O . LEU A 1 587 ? 5.490 33.449 -6.269 1.00 84.75 587 LEU A O 1
ATOM 4671 N N . LEU A 1 588 ? 6.103 33.910 -4.153 1.00 85.62 588 LEU A N 1
ATOM 4672 C CA . LEU A 1 588 ? 4.734 33.954 -3.624 1.00 85.62 588 LEU A CA 1
ATOM 4673 C C . LEU A 1 588 ? 3.905 35.075 -4.275 1.00 85.62 588 LEU A C 1
ATOM 4675 O O . LEU A 1 588 ? 2.747 34.850 -4.609 1.00 85.62 588 LEU A O 1
ATOM 4679 N N . GLU A 1 589 ? 4.512 36.239 -4.533 1.00 80.69 589 GLU A N 1
ATOM 4680 C CA . GLU A 1 589 ? 3.869 37.341 -5.273 1.00 80.69 589 GLU A CA 1
ATOM 4681 C C . GLU A 1 589 ? 3.545 36.958 -6.712 1.00 80.69 589 GLU A C 1
ATOM 4683 O O . GLU A 1 589 ? 2.476 37.281 -7.224 1.00 80.69 589 GLU A O 1
ATOM 4688 N N . VAL A 1 590 ? 4.484 36.276 -7.375 1.00 76.69 590 VAL A N 1
ATOM 4689 C CA . VAL A 1 590 ? 4.282 35.791 -8.739 1.00 76.69 590 VAL A CA 1
ATOM 4690 C C . VAL A 1 590 ? 3.116 34.823 -8.752 1.00 76.69 590 VAL A C 1
ATOM 4692 O O . VAL A 1 590 ? 2.192 35.012 -9.529 1.00 76.69 590 VAL A O 1
ATOM 4695 N N . ALA A 1 591 ? 3.126 33.816 -7.882 1.00 83.19 591 ALA A N 1
ATOM 4696 C CA . ALA A 1 591 ? 2.063 32.824 -7.832 1.00 83.19 591 ALA A CA 1
ATOM 4697 C C . ALA A 1 591 ? 0.688 33.465 -7.589 1.00 83.19 591 ALA A C 1
ATOM 4699 O O . ALA A 1 591 ? -0.252 33.154 -8.316 1.00 83.19 591 ALA A O 1
ATOM 4700 N N . GLU A 1 592 ? 0.591 34.415 -6.655 1.00 81.38 592 GLU A N 1
ATOM 4701 C CA . GLU A 1 592 ? -0.637 35.174 -6.394 1.00 81.38 592 GLU A CA 1
ATOM 4702 C C . GLU A 1 592 ? -1.081 35.989 -7.619 1.00 81.38 592 GLU A C 1
ATOM 4704 O O . GLU A 1 592 ? -2.225 35.877 -8.059 1.00 81.38 592 GLU A O 1
ATOM 4709 N N . GLY A 1 593 ? -0.165 36.742 -8.238 1.00 74.00 593 GLY A N 1
ATOM 4710 C CA . GLY A 1 593 ? -0.444 37.527 -9.444 1.00 74.00 593 GLY A CA 1
ATOM 4711 C C . GLY A 1 593 ? -0.809 36.681 -10.670 1.00 74.00 593 GLY A C 1
ATOM 4712 O O . GLY A 1 593 ? -1.455 37.181 -11.590 1.00 74.00 593 GLY A O 1
ATOM 4713 N N . LEU A 1 594 ? -0.416 35.405 -10.685 1.00 72.62 594 LEU A N 1
ATOM 4714 C CA . LEU A 1 594 ? -0.779 34.428 -11.711 1.00 72.62 594 LEU A CA 1
ATOM 4715 C C . LEU A 1 594 ? -2.044 33.621 -11.364 1.00 72.62 594 LEU A C 1
ATOM 4717 O O . LEU A 1 594 ? -2.453 32.776 -12.158 1.00 72.62 594 LEU A O 1
ATOM 4721 N N . GLY A 1 595 ? -2.661 33.853 -10.201 1.00 77.25 595 GLY A N 1
ATOM 4722 C CA . GLY A 1 595 ? -3.812 33.078 -9.730 1.00 77.25 595 GLY A CA 1
ATOM 4723 C C . GLY A 1 595 ? -3.486 31.610 -9.422 1.00 77.25 595 GLY A C 1
ATOM 4724 O O . GLY A 1 595 ? -4.379 30.763 -9.443 1.00 77.25 595 GLY A O 1
ATOM 4725 N N . LEU A 1 596 ? -2.216 31.285 -9.160 1.00 82.38 596 LEU A N 1
ATOM 4726 C CA . LEU A 1 596 ? -1.756 29.936 -8.838 1.00 82.38 596 LEU A CA 1
ATOM 4727 C C . LEU A 1 596 ? -1.878 29.674 -7.334 1.00 82.38 596 LEU A C 1
ATOM 4729 O O . LEU A 1 596 ? -1.282 30.371 -6.515 1.00 82.38 596 LEU A O 1
ATOM 4733 N N . SER A 1 597 ? -2.598 28.615 -6.956 1.00 83.31 597 SER A N 1
ATOM 4734 C CA . SER A 1 597 ? -2.655 28.158 -5.563 1.00 83.31 597 SER A CA 1
ATOM 4735 C C . SER A 1 597 ? -1.490 27.213 -5.280 1.00 83.31 597 SER A C 1
ATOM 4737 O O . SER A 1 597 ? -1.579 26.022 -5.559 1.00 83.31 597 SER A O 1
ATOM 4739 N N . LEU A 1 598 ? -0.381 27.716 -4.743 1.00 86.06 598 LEU A N 1
ATOM 4740 C CA . LEU A 1 598 ? 0.718 26.841 -4.324 1.00 86.06 598 LEU A CA 1
ATOM 4741 C C . LEU A 1 598 ? 0.297 25.982 -3.123 1.00 86.06 598 LEU A C 1
ATOM 4743 O O . LEU A 1 598 ? -0.410 26.452 -2.228 1.00 86.06 598 LEU A O 1
ATOM 4747 N N . ASP A 1 599 ? 0.754 24.730 -3.090 1.00 84.88 599 ASP A N 1
ATOM 4748 C CA . ASP A 1 599 ? 0.747 23.955 -1.851 1.00 84.88 599 ASP A CA 1
ATOM 4749 C C . ASP A 1 599 ? 1.886 24.466 -0.962 1.00 84.88 599 ASP A C 1
ATOM 4751 O O . ASP A 1 599 ? 3.051 24.451 -1.362 1.00 84.88 599 ASP A O 1
ATOM 4755 N N . LEU A 1 600 ? 1.528 25.001 0.205 1.00 87.44 600 LEU A N 1
ATOM 4756 C CA . LEU A 1 600 ? 2.449 25.647 1.137 1.00 87.44 600 LEU A CA 1
ATOM 4757 C C . LEU A 1 600 ? 2.751 24.779 2.363 1.00 87.44 600 LEU A C 1
ATOM 4759 O O . LEU A 1 600 ? 3.539 25.211 3.201 1.00 87.44 600 LEU A O 1
ATOM 4763 N N . TRP A 1 601 ? 2.156 23.587 2.487 1.00 83.81 601 TRP A N 1
ATOM 4764 C CA . TRP A 1 601 ? 2.145 22.820 3.737 1.00 83.81 601 TRP A CA 1
ATOM 4765 C C . TRP A 1 601 ? 3.551 22.531 4.287 1.00 83.81 601 TRP A C 1
ATOM 4767 O O . TRP A 1 601 ? 3.849 22.828 5.447 1.00 83.81 601 TRP A O 1
ATOM 4777 N N . GLU A 1 602 ? 4.456 22.010 3.454 1.00 84.50 602 GLU A N 1
ATOM 4778 C CA . GLU A 1 602 ? 5.824 21.669 3.878 1.00 84.50 602 GLU A CA 1
ATOM 4779 C C . GLU A 1 602 ? 6.638 22.933 4.207 1.00 84.50 602 GLU A C 1
ATOM 4781 O O . GLU A 1 602 ? 7.335 22.994 5.224 1.00 84.50 602 GLU A O 1
ATOM 4786 N N . ALA A 1 603 ? 6.507 23.980 3.385 1.00 86.75 603 ALA A N 1
ATOM 4787 C CA . ALA A 1 603 ? 7.156 25.269 3.608 1.00 86.75 603 ALA A CA 1
ATOM 4788 C C . ALA A 1 603 ? 6.686 25.924 4.922 1.00 86.75 603 ALA A C 1
ATOM 4790 O O . ALA A 1 603 ? 7.509 26.379 5.718 1.00 86.75 603 ALA A O 1
ATOM 4791 N N . GLN A 1 604 ? 5.378 25.923 5.191 1.00 87.25 604 GLN A N 1
ATOM 4792 C CA . GLN A 1 604 ? 4.790 26.437 6.428 1.00 87.25 604 GLN A CA 1
ATOM 4793 C C . GLN A 1 604 ? 5.286 25.649 7.644 1.00 87.25 604 GLN A C 1
ATOM 4795 O O . GLN A 1 604 ? 5.779 26.252 8.594 1.00 87.25 604 GLN A O 1
ATOM 4800 N N . ASN A 1 605 ? 5.247 24.315 7.618 1.00 85.00 605 ASN A N 1
ATOM 4801 C CA . ASN A 1 605 ? 5.699 23.497 8.748 1.00 85.00 605 ASN A CA 1
ATOM 4802 C C . ASN A 1 605 ? 7.184 23.701 9.078 1.00 85.00 605 ASN A C 1
ATOM 4804 O O . ASN A 1 605 ? 7.554 23.790 10.252 1.00 85.00 605 ASN A O 1
ATOM 4808 N N . ARG A 1 606 ? 8.039 23.819 8.057 1.00 83.56 606 ARG A N 1
ATOM 4809 C CA . ARG A 1 606 ? 9.470 24.116 8.231 1.00 83.56 606 ARG A CA 1
ATOM 4810 C C . ARG A 1 606 ? 9.685 25.495 8.840 1.00 83.56 606 ARG A C 1
ATOM 4812 O O . ARG A 1 606 ? 10.403 25.616 9.832 1.00 83.56 606 ARG A O 1
ATOM 4819 N N . PHE A 1 607 ? 9.023 26.511 8.287 1.00 85.50 607 PHE A N 1
ATOM 4820 C CA . PHE A 1 607 ? 9.083 27.873 8.807 1.00 85.50 607 PHE A CA 1
ATOM 4821 C C . PHE A 1 607 ? 8.609 27.937 10.265 1.00 85.50 607 PHE A C 1
ATOM 4823 O O . PHE A 1 607 ? 9.307 28.490 11.111 1.00 85.50 607 PHE A O 1
ATOM 4830 N N . HIS A 1 608 ? 7.479 27.301 10.585 1.00 82.94 608 HIS A N 1
ATOM 4831 C CA . HIS A 1 608 ? 6.946 27.228 11.943 1.00 82.94 608 HIS A CA 1
ATOM 4832 C C . HIS A 1 608 ? 7.955 26.606 12.912 1.00 82.94 608 HIS A C 1
ATOM 4834 O O . HIS A 1 608 ? 8.332 27.252 13.887 1.00 82.94 608 HIS A O 1
ATOM 4840 N N . ARG A 1 609 ? 8.453 25.392 12.618 1.00 81.81 609 ARG A N 1
ATOM 4841 C CA . ARG A 1 609 ? 9.432 24.694 13.471 1.00 81.81 609 ARG A CA 1
ATOM 4842 C C . ARG A 1 609 ? 10.642 25.568 13.765 1.00 81.81 609 ARG A C 1
ATOM 4844 O O . ARG A 1 609 ? 11.058 25.644 14.917 1.00 81.81 609 ARG A O 1
ATOM 4851 N N . ALA A 1 610 ? 11.170 26.243 12.750 1.00 78.12 610 ALA A N 1
ATOM 4852 C CA . ALA A 1 610 ? 12.351 27.078 12.889 1.00 78.12 610 ALA A CA 1
ATOM 4853 C C . ALA A 1 610 ? 12.116 28.334 13.736 1.00 78.12 610 ALA A C 1
ATOM 4855 O O . ALA A 1 610 ? 12.983 28.723 14.512 1.00 78.12 610 ALA A O 1
ATOM 4856 N N . VAL A 1 611 ? 10.936 28.951 13.627 1.00 75.75 611 VAL A N 1
ATOM 4857 C CA . VAL A 1 611 ? 10.566 30.120 14.441 1.00 75.75 611 VAL A CA 1
ATOM 4858 C C . VAL A 1 611 ? 10.239 29.727 15.888 1.00 75.75 611 VAL A C 1
ATOM 4860 O O . VAL A 1 611 ? 10.454 30.528 16.796 1.00 75.75 611 VAL A O 1
ATOM 4863 N N . THR A 1 612 ? 9.765 28.498 16.128 1.00 74.31 612 THR A N 1
ATOM 4864 C CA . THR A 1 612 ? 9.420 27.998 17.473 1.00 74.31 612 THR A CA 1
ATOM 4865 C C . THR A 1 612 ? 10.541 27.237 18.189 1.00 74.31 612 THR A C 1
ATOM 4867 O O . THR A 1 612 ? 10.427 26.981 19.386 1.00 74.31 612 THR A O 1
ATOM 4870 N N . ALA A 1 613 ? 11.607 26.833 17.490 1.00 73.06 613 ALA A N 1
ATOM 4871 C CA . ALA A 1 613 ? 12.678 26.030 18.075 1.00 73.06 613 ALA A CA 1
ATOM 4872 C C . ALA A 1 613 ? 13.554 26.844 19.053 1.00 73.06 613 ALA A C 1
ATOM 4874 O O . ALA A 1 613 ? 13.926 27.983 18.756 1.00 73.06 613 ALA A O 1
ATOM 4875 N N . PRO A 1 614 ? 13.963 26.264 20.199 1.00 56.97 614 PRO A N 1
ATOM 4876 C CA . PRO A 1 614 ? 14.955 26.869 21.082 1.00 56.97 614 PRO A CA 1
ATOM 4877 C C . PRO A 1 614 ? 16.361 26.733 20.463 1.00 56.97 614 PRO A C 1
ATOM 4879 O O . PRO A 1 614 ? 17.044 25.733 20.664 1.00 56.97 614 PRO A O 1
ATOM 4882 N N . GLY A 1 615 ? 16.792 27.722 19.672 1.00 61.56 615 GLY A N 1
ATOM 4883 C CA . GLY A 1 615 ? 18.086 27.726 18.968 1.00 61.56 615 GLY A CA 1
ATOM 4884 C C . GLY A 1 615 ? 18.584 29.134 18.590 1.00 61.56 615 GLY A C 1
ATOM 4885 O O . GLY A 1 615 ? 17.949 30.125 18.968 1.00 61.56 615 GLY A O 1
ATOM 4886 N N . PRO A 1 616 ? 19.727 29.263 17.878 1.00 58.00 616 PRO A N 1
ATOM 4887 C CA . PRO A 1 616 ? 20.210 30.556 17.391 1.00 58.00 616 PRO A CA 1
ATOM 4888 C C . PRO A 1 616 ? 19.161 31.202 16.477 1.00 58.00 616 PRO A C 1
ATOM 4890 O O . PRO A 1 616 ? 18.635 30.568 15.564 1.00 58.00 616 PRO A O 1
ATOM 4893 N N . ARG A 1 617 ? 18.822 32.466 16.755 1.00 62.75 617 ARG A N 1
ATOM 4894 C CA . ARG A 1 617 ? 17.742 33.170 16.053 1.00 62.75 617 ARG A CA 1
ATOM 4895 C C . ARG A 1 617 ? 18.138 33.462 14.605 1.00 62.75 617 ARG A C 1
ATOM 4897 O O . ARG A 1 617 ? 19.238 33.936 14.336 1.00 62.75 617 ARG A O 1
ATOM 4904 N N . LEU A 1 618 ? 17.207 33.208 13.692 1.00 66.44 618 LEU A N 1
ATOM 4905 C CA . LEU A 1 618 ? 17.355 33.480 12.265 1.00 66.44 618 LEU A CA 1
ATOM 4906 C C . LEU A 1 618 ? 17.464 34.995 11.990 1.00 66.44 618 LEU A C 1
ATOM 4908 O O . LEU A 1 618 ? 16.789 35.805 12.632 1.00 66.44 618 LEU A O 1
ATOM 4912 N N . HIS A 1 619 ? 18.279 35.384 11.007 1.00 64.38 619 HIS A N 1
ATOM 4913 C CA . HIS A 1 619 ? 18.528 36.782 10.634 1.00 64.38 619 HIS A CA 1
ATOM 4914 C C . HIS A 1 619 ? 18.323 37.017 9.123 1.00 64.38 619 HIS A C 1
ATOM 4916 O O . HIS A 1 619 ? 18.669 36.141 8.338 1.00 64.38 619 HIS A O 1
ATOM 4922 N N . PRO A 1 620 ? 17.830 38.199 8.688 1.00 71.31 620 PRO A N 1
ATOM 4923 C CA . PRO A 1 620 ? 17.294 39.304 9.485 1.00 71.31 620 PRO A CA 1
ATOM 4924 C C . PRO A 1 620 ? 15.801 39.104 9.851 1.00 71.31 620 PRO A C 1
ATOM 4926 O O . PRO A 1 620 ? 14.984 38.738 8.997 1.00 71.31 620 PRO A O 1
ATOM 4929 N N . PRO A 1 621 ? 15.394 39.423 11.094 1.00 74.31 621 PRO A N 1
ATOM 4930 C CA . PRO A 1 621 ? 14.053 39.130 11.610 1.00 74.31 621 PRO A CA 1
ATOM 4931 C C . PRO A 1 621 ? 12.917 39.857 10.879 1.00 74.31 621 PRO A C 1
ATOM 4933 O O . PRO A 1 621 ? 11.831 39.304 10.717 1.00 74.31 621 PRO A O 1
ATOM 4936 N N . GLU A 1 622 ? 13.147 41.081 10.395 1.00 77.94 622 GLU A N 1
ATOM 4937 C CA . GLU A 1 622 ? 12.115 41.871 9.707 1.00 77.94 622 GLU A CA 1
ATOM 4938 C C . GLU A 1 622 ? 11.682 41.227 8.382 1.00 77.94 622 GLU A C 1
ATOM 4940 O O . GLU A 1 622 ? 10.492 41.191 8.059 1.00 77.94 622 GLU A O 1
ATOM 4945 N N . ARG A 1 623 ? 12.635 40.659 7.632 1.00 77.38 623 ARG A N 1
ATOM 4946 C CA . ARG A 1 623 ? 12.347 40.003 6.349 1.00 77.38 623 ARG A CA 1
ATOM 4947 C C . ARG A 1 623 ? 11.795 38.599 6.530 1.00 77.38 623 ARG A C 1
ATOM 4949 O O . ARG A 1 623 ? 10.920 38.203 5.768 1.00 77.38 623 ARG A O 1
ATOM 4956 N N . LEU A 1 624 ? 12.229 37.885 7.565 1.00 79.56 624 LEU A N 1
ATOM 4957 C CA . LEU A 1 624 ? 11.612 36.618 7.956 1.00 79.56 624 LEU A CA 1
ATOM 4958 C C . LEU A 1 624 ? 10.159 36.822 8.380 1.00 79.56 624 LEU A C 1
ATOM 4960 O O . LEU A 1 624 ? 9.289 36.086 7.933 1.00 79.56 624 LEU A O 1
ATOM 4964 N N . ALA A 1 625 ? 9.861 37.876 9.143 1.00 81.62 625 ALA A N 1
ATOM 4965 C CA . ALA A 1 625 ? 8.484 38.233 9.470 1.00 81.62 625 ALA A CA 1
ATOM 4966 C C . ALA A 1 625 ? 7.672 38.646 8.227 1.00 81.62 625 ALA A C 1
ATOM 4968 O O . ALA A 1 625 ? 6.455 38.468 8.208 1.00 81.62 625 ALA A O 1
ATOM 4969 N N . ALA A 1 626 ? 8.300 39.218 7.194 1.00 83.00 626 ALA A N 1
ATOM 4970 C CA . ALA A 1 626 ? 7.635 39.510 5.922 1.00 83.00 626 ALA A CA 1
ATOM 4971 C C . ALA A 1 626 ? 7.333 38.237 5.118 1.00 83.00 626 ALA A C 1
ATOM 4973 O O . ALA A 1 626 ? 6.219 38.090 4.618 1.00 83.00 626 ALA A O 1
ATOM 4974 N N . LEU A 1 627 ? 8.283 37.299 5.051 1.00 85.69 627 LEU A N 1
ATOM 4975 C CA . LEU A 1 627 ? 8.077 35.984 4.446 1.00 85.69 627 LEU A CA 1
ATOM 4976 C C . LEU A 1 627 ? 6.994 35.193 5.194 1.00 85.69 627 LEU A C 1
ATOM 4978 O O . LEU A 1 627 ? 6.079 34.681 4.563 1.00 85.69 627 LEU A O 1
ATOM 4982 N N . GLY A 1 628 ? 7.033 35.177 6.530 1.00 85.69 628 GLY A N 1
ATOM 4983 C CA . GLY A 1 628 ? 6.028 34.531 7.376 1.00 85.69 628 GLY A CA 1
ATOM 4984 C C . GLY A 1 628 ? 4.611 35.060 7.139 1.00 85.69 628 GLY A C 1
ATOM 4985 O O . GLY A 1 628 ? 3.681 34.271 7.012 1.00 85.69 628 GLY A O 1
ATOM 4986 N N . ARG A 1 629 ? 4.435 36.380 6.971 1.00 85.69 629 ARG A N 1
ATOM 4987 C CA . ARG A 1 629 ? 3.131 36.951 6.580 1.00 85.69 629 ARG A CA 1
ATOM 4988 C C . ARG A 1 629 ? 2.645 36.417 5.235 1.00 85.69 629 ARG A C 1
ATOM 4990 O O . ARG A 1 629 ? 1.483 36.053 5.115 1.00 85.69 629 ARG A O 1
ATOM 4997 N N . ARG A 1 630 ? 3.530 36.345 4.236 1.00 85.00 630 ARG A N 1
ATOM 4998 C CA . ARG A 1 630 ? 3.187 35.815 2.904 1.00 85.00 630 ARG A CA 1
ATOM 4999 C C . ARG A 1 630 ? 2.931 34.308 2.908 1.00 85.00 630 ARG A C 1
ATOM 5001 O O . ARG A 1 630 ? 2.166 33.823 2.089 1.00 85.00 630 ARG A O 1
ATOM 5008 N N . LEU A 1 631 ? 3.523 33.584 3.854 1.00 85.38 631 LEU A N 1
ATOM 5009 C CA . LEU A 1 631 ? 3.209 32.184 4.134 1.00 85.38 631 LEU A CA 1
ATOM 5010 C C . LEU A 1 631 ? 1.908 32.010 4.942 1.00 85.38 631 LEU A C 1
ATOM 5012 O O . LEU A 1 631 ? 1.524 30.877 5.208 1.00 85.38 631 LEU A O 1
ATOM 5016 N N . GLY A 1 632 ? 1.224 33.091 5.333 1.00 83.12 632 GLY A N 1
ATOM 5017 C CA . GLY A 1 632 ? -0.066 33.039 6.030 1.00 83.12 632 GLY A CA 1
ATOM 5018 C C . GLY A 1 632 ? 0.013 32.943 7.558 1.00 83.12 632 GLY A C 1
ATOM 5019 O O . GLY A 1 632 ? -0.987 32.620 8.193 1.00 83.12 632 GLY A O 1
ATOM 5020 N N . PHE A 1 633 ? 1.166 33.221 8.176 1.00 81.50 633 PHE A N 1
ATOM 5021 C CA . PHE A 1 633 ? 1.292 33.226 9.638 1.00 81.50 633 PHE A CA 1
ATOM 5022 C C . PHE A 1 633 ? 0.701 34.494 10.266 1.00 81.50 633 PHE A C 1
ATOM 5024 O O . PHE A 1 633 ? 0.991 35.612 9.833 1.00 81.50 633 PHE A O 1
ATOM 5031 N N . ALA A 1 634 ? -0.070 34.323 11.344 1.00 75.81 634 ALA A N 1
ATOM 5032 C CA . ALA A 1 634 ? -0.576 35.432 12.149 1.00 75.81 634 ALA A CA 1
ATOM 5033 C C . ALA A 1 634 ? 0.550 36.140 12.925 1.00 75.81 634 ALA A C 1
ATOM 5035 O O . ALA A 1 634 ? 1.541 35.529 13.327 1.00 75.81 634 ALA A O 1
ATOM 5036 N N . GLU A 1 635 ? 0.365 37.434 13.199 1.00 75.81 635 GLU A N 1
ATOM 5037 C CA . GLU A 1 635 ? 1.373 38.293 13.841 1.00 75.81 635 GLU A CA 1
ATOM 5038 C C . GLU A 1 635 ? 1.832 37.783 15.218 1.00 75.81 635 GLU A C 1
ATOM 5040 O O . GLU A 1 635 ? 3.006 37.918 15.556 1.00 75.81 635 GLU A O 1
ATOM 5045 N N . GLN A 1 636 ? 0.963 37.107 15.974 1.00 71.31 636 GLN A N 1
ATOM 5046 C CA . GLN A 1 636 ? 1.315 36.494 17.262 1.00 71.31 636 GLN A CA 1
ATOM 5047 C C . GLN A 1 636 ? 2.424 35.429 17.156 1.00 71.31 636 GLN A C 1
ATOM 5049 O O . GLN A 1 636 ? 3.281 35.354 18.030 1.00 71.31 636 GLN A O 1
ATOM 5054 N N . TYR A 1 637 ? 2.469 34.666 16.056 1.00 69.62 637 TYR A N 1
ATOM 5055 C CA . TYR A 1 637 ? 3.520 33.670 15.798 1.00 69.62 637 TYR A CA 1
ATOM 5056 C C . TYR A 1 637 ? 4.820 34.307 15.297 1.00 69.62 637 TYR A C 1
ATOM 5058 O O . TYR A 1 637 ? 5.891 33.718 15.409 1.00 69.62 637 TYR A O 1
ATOM 5066 N N . LEU A 1 638 ? 4.737 35.522 14.750 1.00 76.88 638 LEU A N 1
ATOM 5067 C CA . LEU A 1 638 ? 5.879 36.272 14.227 1.00 76.88 638 LEU A CA 1
ATOM 5068 C C . LEU A 1 638 ? 6.472 37.235 15.270 1.00 76.88 638 LEU A C 1
ATOM 5070 O O . LEU A 1 638 ? 7.604 37.695 15.107 1.00 76.88 638 LEU A O 1
ATOM 5074 N N . ALA A 1 639 ? 5.746 37.526 16.353 1.00 69.81 639 ALA A N 1
ATOM 5075 C CA . ALA A 1 639 ? 6.177 38.398 17.444 1.00 69.81 639 ALA A CA 1
ATOM 5076 C C . ALA A 1 639 ? 7.530 38.000 18.080 1.00 69.81 639 ALA A C 1
ATOM 5078 O O . ALA A 1 639 ? 8.348 38.901 18.303 1.00 69.81 639 ALA A O 1
ATOM 5079 N N . PRO A 1 640 ? 7.856 36.702 18.287 1.00 68.56 640 PRO A N 1
ATOM 5080 C CA . PRO A 1 640 ? 9.161 36.289 18.814 1.00 68.56 640 PRO A CA 1
ATOM 5081 C C . PRO A 1 640 ? 10.351 36.705 17.934 1.00 68.56 640 PRO A C 1
ATOM 5083 O O . PRO A 1 640 ? 11.445 36.933 18.453 1.00 68.56 640 PRO A O 1
ATOM 5086 N N . LEU A 1 641 ? 10.146 36.868 16.619 1.00 67.81 641 LEU A N 1
ATOM 5087 C CA . LEU A 1 641 ? 11.180 37.356 15.697 1.00 67.81 641 LEU A CA 1
ATOM 5088 C C . LEU A 1 641 ? 11.459 38.855 15.894 1.00 67.81 641 LEU A C 1
ATOM 5090 O O . LEU A 1 641 ? 12.583 39.303 15.687 1.00 67.81 641 LEU A O 1
ATOM 5094 N N . ARG A 1 642 ? 10.459 39.646 16.311 1.00 57.16 642 ARG A N 1
ATOM 5095 C CA . ARG A 1 642 ? 10.550 41.115 16.431 1.00 57.16 642 ARG A CA 1
ATOM 5096 C C . ARG A 1 642 ? 11.073 41.616 17.776 1.00 57.16 642 ARG A C 1
ATOM 5098 O O . ARG A 1 642 ? 11.583 42.733 17.827 1.00 57.16 642 ARG A O 1
ATOM 5105 N N . ALA A 1 643 ? 11.022 40.806 18.833 1.00 55.22 643 ALA A N 1
ATOM 5106 C CA . ALA A 1 643 ? 11.475 41.159 20.187 1.00 55.22 643 ALA A CA 1
ATOM 5107 C C . ALA A 1 643 ? 13.006 41.384 20.328 1.00 55.22 643 ALA A C 1
ATOM 5109 O O . ALA A 1 643 ? 13.546 41.354 21.428 1.00 55.22 643 ALA A O 1
ATOM 5110 N N . VAL A 1 644 ? 13.727 41.581 19.219 1.00 50.19 644 VAL A N 1
ATOM 5111 C CA . VAL A 1 644 ? 15.186 41.783 19.147 1.00 50.19 644 VAL A CA 1
ATOM 5112 C C . VAL A 1 644 ? 15.562 43.272 19.056 1.00 50.19 644 VAL A C 1
ATOM 5114 O O . VAL A 1 644 ? 16.741 43.602 19.141 1.00 50.19 644 VAL A O 1
ATOM 5117 N N . LYS A 1 645 ? 14.598 44.196 18.914 1.00 44.31 645 LYS A N 1
ATOM 5118 C CA . LYS A 1 645 ? 14.915 45.630 18.775 1.00 44.31 645 LYS A CA 1
ATOM 5119 C C . LYS A 1 645 ? 15.384 46.319 20.067 1.00 44.31 645 LYS A C 1
ATOM 5121 O O . LYS A 1 645 ? 16.110 47.295 19.955 1.00 44.31 645 LYS A O 1
ATOM 5126 N N . ASP A 1 646 ? 15.065 45.782 21.247 1.00 41.62 646 ASP A N 1
ATOM 5127 C CA . ASP A 1 646 ? 15.310 46.478 22.527 1.00 41.62 646 ASP A CA 1
ATOM 5128 C C . ASP A 1 646 ? 16.503 45.943 23.348 1.00 41.62 646 ASP A C 1
ATOM 5130 O O . ASP A 1 646 ? 16.662 46.303 24.512 1.00 41.62 646 ASP A O 1
ATOM 5134 N N . GLN A 1 647 ? 17.366 45.092 22.776 1.00 43.91 647 GLN A N 1
ATOM 5135 C CA . GLN A 1 647 ? 18.576 44.594 23.463 1.00 43.91 647 GLN A CA 1
ATOM 5136 C C . GLN A 1 647 ? 19.832 44.570 22.573 1.00 43.91 647 GLN A C 1
ATOM 5138 O O . GLN A 1 647 ? 20.579 43.588 22.560 1.00 43.91 647 GLN A O 1
ATOM 5143 N N . ARG A 1 648 ? 20.091 45.648 21.831 1.00 37.31 648 ARG A N 1
ATOM 5144 C CA . ARG A 1 648 ? 21.431 45.932 21.299 1.00 37.31 648 ARG A CA 1
ATOM 5145 C C . ARG A 1 648 ? 21.856 47.353 21.603 1.00 37.31 648 ARG A C 1
ATOM 5147 O O . ARG A 1 648 ? 21.021 48.255 21.386 1.00 37.31 648 ARG A O 1
#

pLDDT: mean 90.08, std 8.88, range [37.31, 98.69]

Foldseek 3Di:
DVCVVVVNAEDEAALQQFAWKDFPVDDDTDGCHPSNDDQFAWAWEADPPGDIHIYGHADLVLQCCLQPVCCLVALVSNLVVQLVSDDPPDPDHTDHHYDYDPCSCPNRDNNSVVSVVSSVVCNVVVVSDDDDDPVVRCVVGPHRMHTDTHPQAHPPDPVRVCLQAAFPVPAPDPDPPFTLHLNNLLVVLLVLLLVVLVVLLQVQLVVWWVDSVVLLVVCVQCVVPLDPVSLVVSSVVTTPDDDDPVSLLLNLLSSLLVVLSVVLVPSQLRNHRFCLDPSNLSSLLSSLSSQVSSVVRDPDPSVVVSLVSQQVRAGPDPVQGTRSSSSVPRRNLPDDDQVLVVQQCQVCVVPDPADQWDDDPQKIKGWPFKDWDDDDQKIKMKGWIWIAGSRSRDIFIWIKIKIDPAFFWIWIFIAGPPDPVLRVVLVVLLVVCVVVVNVVVNNVSRVVSGPVDTDGLVSHDPVVSVVVNCVSCVVVLVVVLVVLVVVCVVCVVVLVVCLVVVHADDVVNLVSLQSNLQVVLVVQLVCLLVVNHALPVNVVSVVVCVSNVHDHDCVVSLVSLLVSLLVLLLCQLVADDPVSLVSSLRSLVSCVVVVHDHDCVNSLVSLLCSLPDPDDQGPDLVSSLVSCVSSPDDVVSSVSSVPPPPPD

Sequence (648 aa):
ALLAEHGIVFTILSPHQAARVRPLEGGDWRDVRGGGVDGKQAYRVSLPGGGSLAVFFYDDPLSRAIAFEGLLGSGEALAARLLQGLVPDRPDAQLVHVATDGESYGHHHRFGDMALAYALEAIRGGGEARLTNYGEFLAERPPVLVVEVLPNTAWSCPHGVERWKSDCGCRTGRGPGWHQRWRGPLREALDWLREALDLLFEEKAAALLRDPWAARDEYIQVILDRSREQVEAFLGRHAKRALSPPEWVEARMLLEMERHRLLMYTSCGWFFDEISGLESVQVLKYAARALHLGRYFTREPLEDGFLRILGRAESNDPDLKDGAAVYRRLAKPAQVDLRRVIAHYAITSLFEEYPEEARIYAFTCRRLEAQRETDGRATLALGRVRVTTTLTAESEDAAFGVLHFGGSDFHCSLRAAQDPGGLEQIRLDLFAKFARQSLTEVVRGLDHHFESAYYTLRDLFLEERRRILARLTAGPRAEFSQACRRLYDANARQMEFLREMDAHLPEAFKVIARAVLQEVLEQEVARLVEGEADAARLREILQRAQRFEVALDLTAVQHRLTEALTSWVWVVVEGGDEGLIRRAASLLEVAEGLGLSLDLWEAQNRFHRAVTAPGPRLHPPERLAALGRRLGFAEQYLAPLRAVKDQR

Secondary structure (DSSP, 8-state):
-HHHHTT--EEEE-GGGEEEEEETT--PPEE-TTTTS-TTS-EEEEPTTS-EEEEEE--HHHHHHHHHS-GGG-HHHHHHHHHTTSPTT-SS---------GGGBTTTBTTHHHHHHHHHHHHHHH-SS----HHHHHHHS---EEEEEPTT-BTTBTTGGGGGTS------SS-TT---TTHHHHHHHHHHHHHHHHHHHHHHHTTTBSSHHHHHHHTHHHHH---HHHHHHHHHHHBSSPPPHHHHHHHHHHHHHHHHHHHTT-THHHHSS-TTSHHHHHHHHHHHHHHHHHTTT--S-HHHHHHHHHTTSB-S-TTT-BHHHHIIIIIGGG---HHHHHHHHHHHTTTS---SEEEETTEEEEEEEEEEEEETTEEEEEEEEEEEETTT--EEEEEEEEEEEETTEEEEEEEE-S-HHHHHHHHHHHHHHHHTT-HHHHHHHHHHHS-S-EE-GGGS-HHHHHHHHHHHHHHHHHHHHHHHHHHHHHHHHHHHHHHHTTPPPPHHHHHHHHHHHHHHHHHHHHHHHHTS--HHHHHHHHHHHHHTT-----HHHHHHHHHHHHHHHHHHHTT--HHHHHHHHHHHHHHHHTT-----HHHHHHHHHHHHSSSSPPS-HHHHHHHHHHTT--HHHHHHHHTTTT--

Radius of gyration: 32.2 Å; Cα contacts (8 Å, |Δi|>4): 917; chains: 1; bounding box: 66×76×81 Å

Solvent-accessible surface area (backbone atoms only — not comparable to full-atom values): 35606 Å² total; per-residue (Å²): 86,70,58,50,77,72,70,44,64,62,51,78,45,44,27,64,36,35,41,31,37,28,48,62,95,56,72,70,78,42,81,16,55,88,40,62,49,75,39,38,49,46,23,32,31,79,31,80,95,61,68,66,36,39,37,36,22,35,41,59,74,60,22,46,29,51,70,74,65,58,39,39,78,34,17,66,57,41,31,53,54,53,56,67,60,58,68,83,93,56,92,63,88,71,48,75,53,66,66,72,67,73,53,43,46,39,73,75,32,78,57,14,44,56,16,50,54,46,15,56,52,51,40,62,73,66,66,85,54,82,90,80,52,73,68,60,50,42,72,79,47,64,55,60,31,33,42,44,70,50,79,70,51,48,81,90,34,99,71,18,50,32,56,64,42,40,59,66,77,79,68,83,76,95,55,92,89,67,58,34,66,22,36,39,30,43,50,53,20,52,54,52,48,42,55,56,49,53,54,51,40,52,62,57,34,52,78,48,22,68,50,46,66,64,44,52,68,57,41,55,59,40,73,77,38,68,49,68,70,50,45,53,53,49,47,70,71,37,35,66,56,93,69,53,77,68,51,49,24,51,54,34,38,51,46,51,21,51,49,22,60,55,51,39,65,51,64,64,38,33,62,62,57,45,60,77,35,73,46,22,32,49,24,41,33,24,44,46,51,20,50,62,46,46,55,80,81,44,89,70,66,59,66,61,58,33,38,63,40,17,47,64,8,56,33,79,48,82,92,47,44,20,39,33,48,36,34,61,72,67,13,52,72,71,66,79,54,69,67,51,51,51,50,33,50,55,60,48,51,77,81,43,89,71,60,59,70,33,80,58,92,64,28,40,39,34,58,75,45,76,51,74,52,74,59,94,63,28,35,43,34,41,34,30,39,38,40,30,33,66,78,34,62,52,69,51,53,32,32,41,40,34,40,34,67,38,79,87,47,50,48,31,29,45,35,77,64,83,54,82,74,55,52,59,56,51,48,55,53,42,52,55,33,48,77,68,72,35,64,68,56,30,53,54,44,46,54,67,77,28,42,87,63,70,42,40,64,83,64,33,55,74,66,60,36,51,53,51,50,52,59,59,45,44,60,64,48,50,57,48,51,52,51,34,40,54,55,36,67,77,39,46,69,58,57,50,51,37,47,76,70,77,41,82,75,56,66,72,56,38,55,30,47,35,56,44,52,45,52,52,47,56,51,51,51,51,32,39,70,74,65,78,46,68,66,64,61,58,50,52,53,51,54,48,29,58,69,59,72,34,83,69,82,56,66,68,52,44,51,55,52,28,52,45,43,33,54,41,43,51,44,43,62,76,69,34,60,69,68,49,52,52,50,46,44,48,50,55,50,44,33,56,78,69,72,47,84,60,74,50,66,70,33,44,54,51,50,48,50,52,72,71,50,96,66,89,80,71,66,60,33,72,57,50,45,51,37,39,45,77,67,68,51,58,66,80,77,41,44,78,52,60,73,62,76,87,80,122